Protein AF-A0A356GDA3-F1 (afdb_monomer)

Foldseek 3Di:
DDWDDDPFWIWDADPPPGDTDDTDGFDDPDPPGQAGPPRGHGHDDDWDWDWDDDPFWIWIAIPRPRDTDDTDGFDAPDQPGQAGPPRGHGHDDDWDWDWDDDPFWIFTATPRPRDTDDTDGADAPFQPGQARPPRRHGHDDDWDWDWDDDPFWIFTATPRGRDTDPTDGADDPFQPDQARPPRRHGHDDDWDWDWDDDPFWIFTATPGTRDTDPTDGADDPFQPDQARPPHRHGHDDDWDWDWDDDPFWIFTATPRTSDTDPTDGQDDPFQPDQARPPRRHGHDDDWDWDWDDDPFWIFTATPRTRDTPPTDGFDWDWDDDPFWIWTAGPPPRDTDPTDGFDWDWDDDPFFIFTAGPPPRDTDDDTHGFDPPVLPCAGPPPRHRNDDFDAADAAQVAAGQGPRNRDGDDDHDAFQWDDWDADPVRWTWIAGPRPRDIQTQFAQCFRSPPDREVVSLVVLVCCQVVVDVDTDCSNQVQVPPSDRYVVSSVVSVCVRVPVDVGTHD

pLDDT: mean 82.24, std 5.75, range [64.25, 93.38]

Secondary structure (DSSP, 8-state):
-EEEE-SSEEEEE-TTT--EEEEEE---SSTT--B-TTT--B------EEEEE-SSEEEEEETTT--EEEEEE---SSTT--B-TTT--B------EEEEE-SSEEEEEETTT--EEEEEE---SSTT--B-TTT--B------EEEEE-SSEEEEEETTT--EEEEEE---SSTT--B-TTT--B------EEEEE-SSEEEEEETTT--EEEEEEPP-SSSS--B-TTT--B------EEEEE-SSEEEEEETTT--EEEEEEPP-SSTT--B-TTT--B------EEEEE-SSEEEEEETTT--EEEEEE--EEEEE-SSEEEEEETTT--EEEEEE--EEEEE-SSEEEEEETTT--EEEEEEEP--TT-SSB-TTT--B----------SSSPEEPTTT--EESPPPPP-B---EE-TTS-EEEEBTTT-PEEEP-TT-SS-SS--SHHHHHHHHHHHTTS-S---HHHH-SS-SS--SHHHHHHHHHHHTTS-S----

Nearest PDB structures (foldseek):
  2mte-assembly1_A  TM=8.937E-01  e=6.054E-03  Acetivibrio thermocellus
  5o51-assembly1_A  TM=1.083E-01  e=1.790E-03  Aspergillus fumigatus Af293
  3ba0-assembly1_A  TM=1.536E-01  e=2.431E+00  Homo sapiens
  6cm1-assembly1_A  TM=1.700E-01  e=3.102E+00  Homo sapiens
  9c3c-assembly1_b  TM=1.102E-01  e=4.363E+00  Oryctolagus cuniculus

Sequence (504 aa):
YEQKHDEVNHWDECTVCGDKQNITAHIFDNACDTTCDACGYTRAITHSYEQKHDDTNHWLECSVCHNKKDIAAHIFDNSCDTTCDTCGYIRSITHNYEQKHDENSHWDECSVCHDKKGMTAHIFDNACDTTCDTCGYTRTITHNYEQKHDDSSHWDECTVCGDKQNITAHIFDNACDTTCDTCGYTRVITHSYEQKHDENSHWDECRVCGDKQNVTAHIFDNACDTTCDACGYTRAITHSYEQKHDENSHWDECTVCGDKQNITAHIFDNSCDTTCDTCGYTRAITHSYEQKHDEVNHWDECTVCGDRQNITAHTFEQKHDGTNHWNECSACHCKKDIATHTFAQAHDESSHWSECSVCHKTNGDKAAHTNTKNKHICDTCGRKLSDHEGGTATCSEKAICTICGEKYGDFAEHSFGEWKTNAEGKRTKVCSACGKVANFMYGDLNYDGKVNAIDLTILRRYLARYSSEIDIAVADFNGDGKVNTLDLMLLRRFLVGYDSVLGK

Mean predicted aligned error: 21.51 Å

Structure (mmCIF, N/CA/C/O backbone):
data_AF-A0A356GDA3-F1
#
_entry.id   AF-A0A356GDA3-F1
#
loop_
_atom_site.group_PDB
_atom_site.id
_atom_site.type_symbol
_atom_site.label_atom_id
_atom_site.label_alt_id
_atom_site.label_comp_id
_atom_site.label_asym_id
_atom_site.label_entity_id
_atom_site.label_seq_id
_atom_site.pdbx_PDB_ins_code
_atom_site.Cartn_x
_atom_site.Cartn_y
_atom_site.Cartn_z
_atom_site.occupancy
_atom_site.B_iso_or_equiv
_atom_site.auth_seq_id
_atom_site.auth_comp_id
_atom_site.auth_asym_id
_atom_site.auth_atom_id
_atom_site.pdbx_PDB_model_num
ATOM 1 N N . TYR A 1 1 ? 107.334 16.645 -190.540 1.00 68.62 1 TYR A N 1
ATOM 2 C CA . TYR A 1 1 ? 107.460 17.317 -189.242 1.00 68.62 1 TYR A CA 1
ATOM 3 C C . TYR A 1 1 ? 107.009 16.328 -188.178 1.00 68.62 1 TYR A C 1
ATOM 5 O O . TYR A 1 1 ? 106.018 15.651 -188.423 1.00 68.62 1 TYR A O 1
ATOM 13 N N . GLU A 1 2 ? 107.765 16.165 -187.091 1.00 72.50 2 GLU A N 1
ATOM 14 C CA . GLU A 1 2 ? 107.416 15.312 -185.941 1.00 72.50 2 GLU A CA 1
ATOM 15 C C . GLU A 1 2 ? 107.031 16.172 -184.739 1.00 72.50 2 GLU A C 1
ATOM 17 O O . GLU A 1 2 ? 107.665 17.201 -184.499 1.00 72.50 2 GLU A O 1
ATOM 22 N N . GLN A 1 3 ? 106.035 15.723 -183.971 1.00 77.44 3 GLN A N 1
ATOM 23 C CA . GLN A 1 3 ? 105.616 16.407 -182.753 1.00 77.44 3 GLN A CA 1
ATOM 24 C C . GLN A 1 3 ? 106.649 16.163 -181.644 1.00 77.44 3 GLN A C 1
ATOM 26 O O . GLN A 1 3 ? 107.027 15.025 -181.348 1.00 77.44 3 GLN A O 1
ATOM 31 N N . LYS A 1 4 ? 107.130 17.247 -181.047 1.00 79.44 4 LYS A N 1
ATOM 32 C CA . LYS A 1 4 ? 108.077 17.265 -179.931 1.00 79.44 4 LYS A CA 1
ATOM 33 C C . LYS A 1 4 ? 107.488 18.107 -178.811 1.00 79.44 4 LYS A C 1
ATOM 35 O O . LYS A 1 4 ? 106.633 18.959 -179.042 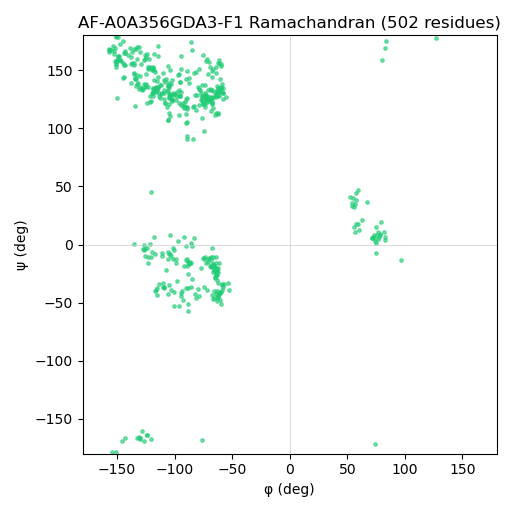1.00 79.44 4 LYS A O 1
ATOM 40 N N . HIS A 1 5 ? 107.963 17.889 -177.598 1.00 79.88 5 HIS A N 1
ATOM 41 C CA . HIS A 1 5 ? 107.574 18.700 -176.458 1.00 79.88 5 HIS A CA 1
ATOM 42 C C . HIS A 1 5 ? 108.731 18.879 -175.480 1.00 79.88 5 HIS A C 1
ATOM 44 O O . HIS A 1 5 ? 109.646 18.056 -175.416 1.00 79.88 5 HIS A O 1
ATOM 50 N N . ASP A 1 6 ? 108.653 19.947 -174.698 1.00 77.19 6 ASP A N 1
ATOM 51 C CA . ASP A 1 6 ? 109.445 20.182 -173.499 1.00 77.19 6 ASP A CA 1
ATOM 52 C C . ASP A 1 6 ? 108.522 20.344 -172.277 1.00 77.19 6 ASP A C 1
ATOM 54 O O . ASP A 1 6 ? 107.341 19.992 -172.314 1.00 77.19 6 ASP A O 1
ATOM 58 N N . GLU A 1 7 ? 109.067 20.821 -171.161 1.00 77.12 7 GLU A N 1
ATOM 59 C CA . GLU A 1 7 ? 108.334 20.989 -169.901 1.00 77.12 7 GLU A CA 1
ATOM 60 C C . GLU A 1 7 ? 107.235 22.058 -169.961 1.00 77.12 7 GLU A C 1
ATOM 62 O O . GLU A 1 7 ? 106.355 22.085 -169.103 1.00 77.12 7 GLU A O 1
ATOM 67 N N . VAL A 1 8 ? 107.269 22.941 -170.958 1.00 74.19 8 VAL A N 1
ATOM 68 C CA . VAL A 1 8 ? 106.400 24.118 -171.025 1.00 74.19 8 VAL A CA 1
ATOM 69 C C . VAL A 1 8 ? 105.486 24.057 -172.244 1.00 74.19 8 VAL A C 1
ATOM 71 O O . VAL A 1 8 ? 104.311 24.408 -172.141 1.00 74.19 8 VAL A O 1
ATOM 74 N N . ASN A 1 9 ? 106.003 23.606 -173.388 1.00 82.69 9 ASN A N 1
ATOM 75 C CA . ASN A 1 9 ? 105.320 23.656 -174.675 1.00 82.69 9 ASN A CA 1
ATOM 76 C C . ASN A 1 9 ? 105.540 22.394 -175.520 1.00 82.69 9 ASN A C 1
ATOM 78 O O . ASN A 1 9 ? 106.486 21.635 -175.331 1.00 82.69 9 ASN A O 1
ATOM 82 N N . HIS A 1 10 ? 104.691 22.218 -176.528 1.00 79.12 10 HIS A N 1
ATOM 83 C CA . HIS A 1 10 ? 104.847 21.259 -177.614 1.00 79.12 10 HIS A CA 1
ATOM 84 C C . HIS A 1 10 ? 104.819 21.967 -178.974 1.00 79.12 10 HIS A C 1
ATOM 86 O O . HIS A 1 10 ? 104.266 23.061 -179.101 1.00 79.12 10 HIS A O 1
ATOM 92 N N . TRP A 1 11 ? 105.479 21.381 -179.975 1.00 82.75 11 TRP A N 1
ATOM 93 C CA . TRP A 1 11 ? 105.612 21.936 -181.325 1.00 82.75 11 TRP A CA 1
ATOM 94 C C . TRP A 1 11 ? 105.854 20.856 -182.381 1.00 82.75 11 TRP A C 1
ATOM 96 O O . TRP A 1 11 ? 106.223 19.727 -182.058 1.00 82.75 11 TRP A O 1
ATOM 106 N N . ASP A 1 12 ? 105.723 21.234 -183.652 1.00 82.62 12 ASP A N 1
ATOM 107 C CA . ASP A 1 12 ? 106.051 20.395 -184.805 1.00 82.62 12 ASP A CA 1
ATOM 108 C C . ASP A 1 12 ? 107.440 20.764 -185.352 1.00 82.62 12 ASP A C 1
ATOM 110 O O . ASP A 1 12 ? 107.698 21.918 -185.705 1.00 82.62 12 ASP A O 1
ATOM 114 N N . GLU A 1 13 ? 108.353 19.795 -185.458 1.00 80.44 13 GLU A N 1
ATOM 115 C CA . GLU A 1 13 ? 109.746 20.017 -185.881 1.00 80.44 13 GLU A CA 1
ATOM 116 C C . GLU A 1 13 ? 110.081 19.334 -187.213 1.00 80.44 13 GLU A C 1
ATOM 118 O O . GLU A 1 13 ? 109.753 18.165 -187.442 1.00 80.44 13 GLU A O 1
ATOM 123 N N . CYS A 1 14 ? 110.736 20.057 -188.126 1.00 78.25 14 CYS A N 1
ATOM 124 C CA . CYS A 1 14 ? 111.136 19.522 -189.423 1.00 78.25 14 CYS A CA 1
ATOM 125 C C . CYS A 1 14 ? 112.279 18.523 -189.269 1.00 78.25 14 CYS A C 1
ATOM 127 O O . CYS A 1 14 ? 113.360 18.880 -188.811 1.00 78.25 14 CYS A O 1
ATOM 129 N N . THR A 1 15 ? 112.110 17.304 -189.768 1.00 74.69 15 THR A N 1
ATOM 130 C CA . THR A 1 15 ? 113.121 16.246 -189.627 1.00 74.69 15 THR A CA 1
ATOM 131 C C . THR A 1 15 ? 114.348 16.418 -190.526 1.00 74.69 15 THR A C 1
ATOM 133 O O . THR A 1 15 ? 115.346 15.738 -190.315 1.00 74.69 15 THR A O 1
ATOM 136 N N . VAL A 1 16 ? 114.304 17.315 -191.519 1.00 69.12 16 VAL A N 1
ATOM 137 C CA . VAL A 1 16 ? 115.417 17.529 -192.463 1.00 69.12 16 VAL A CA 1
ATOM 138 C C . VAL A 1 16 ? 116.216 18.795 -192.143 1.00 69.12 16 VAL A C 1
ATOM 140 O O . VAL A 1 16 ? 117.438 18.775 -192.256 1.00 69.12 16 VAL A O 1
ATOM 143 N N . CYS A 1 17 ? 115.555 19.890 -191.747 1.00 74.69 17 CYS A N 1
ATOM 144 C CA . CYS A 1 17 ? 116.218 21.177 -191.485 1.00 74.69 17 CYS A CA 1
ATOM 145 C C . CYS A 1 17 ? 116.117 21.681 -190.037 1.00 74.69 17 CYS A C 1
ATOM 147 O O . CYS A 1 17 ? 116.776 22.662 -189.713 1.00 74.69 17 CYS A O 1
ATOM 149 N N . GLY A 1 18 ? 115.325 21.041 -189.170 1.00 70.88 18 GLY A N 1
ATOM 150 C CA . GLY A 1 18 ? 115.179 21.439 -187.763 1.00 70.88 18 GLY A CA 1
ATOM 151 C C . GLY A 1 18 ? 114.290 22.663 -187.508 1.00 70.88 18 GLY A C 1
ATOM 152 O O . GLY A 1 18 ? 114.173 23.092 -186.362 1.00 70.88 18 GLY A O 1
ATOM 153 N N . ASP A 1 19 ? 113.642 23.227 -188.533 1.00 73.25 19 ASP A N 1
ATOM 154 C CA . ASP A 1 19 ? 112.703 24.338 -188.336 1.00 73.25 19 ASP A CA 1
ATOM 155 C C . ASP A 1 19 ? 111.520 23.915 -187.457 1.00 73.25 19 ASP A C 1
ATOM 157 O O . ASP A 1 19 ? 110.916 22.862 -187.677 1.00 73.25 19 ASP A O 1
ATOM 161 N N . LYS A 1 20 ? 111.165 24.771 -186.492 1.00 82.31 20 LYS A N 1
ATOM 162 C CA . LYS A 1 20 ? 110.068 24.557 -185.538 1.00 82.31 20 LYS A CA 1
ATOM 163 C C . LYS A 1 20 ? 108.865 25.417 -185.891 1.00 82.31 20 LYS A C 1
ATOM 165 O O . LYS A 1 20 ? 109.013 26.604 -186.179 1.00 82.31 20 LYS A O 1
ATOM 170 N N . GLN A 1 21 ? 107.676 24.829 -185.838 1.00 71.50 21 GLN A N 1
ATOM 171 C CA . GLN A 1 21 ? 106.407 25.506 -186.105 1.00 71.50 21 GLN A CA 1
ATOM 172 C C . GLN A 1 21 ? 105.352 25.058 -185.083 1.00 71.50 21 GLN A C 1
ATOM 174 O O . GLN A 1 21 ? 105.519 24.031 -184.432 1.00 71.50 21 GLN A O 1
ATOM 179 N N . ASN A 1 22 ? 104.275 25.832 -184.927 1.00 73.00 22 ASN A N 1
ATOM 180 C CA . ASN A 1 22 ? 103.148 25.509 -184.036 1.00 73.00 22 ASN A CA 1
ATOM 181 C C . ASN A 1 22 ? 103.525 25.301 -182.551 1.00 73.00 22 ASN A C 1
ATOM 183 O O . ASN A 1 22 ? 103.048 24.372 -181.909 1.00 73.00 22 ASN A O 1
ATOM 187 N N . ILE A 1 23 ? 104.375 26.164 -181.985 1.00 74.62 23 ILE A N 1
ATOM 188 C CA . ILE A 1 23 ? 104.760 26.078 -180.565 1.00 74.62 23 ILE A CA 1
ATOM 189 C C . ILE A 1 23 ? 103.592 26.542 -179.669 1.00 74.62 23 ILE A C 1
ATOM 191 O O . ILE A 1 23 ? 103.190 27.703 -179.754 1.00 74.62 23 ILE A O 1
ATOM 195 N N . THR A 1 24 ? 103.066 25.664 -178.802 1.00 69.88 24 THR A N 1
ATOM 196 C CA . THR A 1 24 ? 101.950 25.940 -177.861 1.00 69.88 24 THR A CA 1
ATOM 197 C C . THR A 1 24 ? 102.104 25.225 -176.509 1.00 69.88 24 THR A C 1
ATOM 199 O O . THR A 1 24 ? 102.759 24.192 -176.430 1.00 69.88 24 THR A O 1
ATOM 202 N N . ALA A 1 25 ? 101.507 25.762 -175.436 1.00 76.62 25 ALA A N 1
ATOM 203 C CA . ALA A 1 25 ? 101.597 25.207 -174.076 1.00 76.62 25 ALA A CA 1
ATOM 204 C C . ALA A 1 25 ? 100.733 23.945 -173.860 1.00 76.62 25 ALA A C 1
ATOM 206 O O . ALA A 1 25 ? 99.812 23.670 -174.630 1.00 76.62 25 ALA A O 1
ATOM 207 N N . HIS A 1 26 ? 101.017 23.185 -172.796 1.00 77.12 26 HIS A N 1
ATOM 208 C CA . HIS A 1 26 ? 100.270 21.972 -172.415 1.00 77.12 26 HIS A CA 1
ATOM 209 C C . HIS A 1 26 ? 98.832 22.258 -171.946 1.00 77.12 26 HIS A C 1
ATOM 211 O O . HIS A 1 26 ? 98.589 23.253 -171.264 1.00 77.12 26 HIS A O 1
ATOM 217 N N . ILE A 1 27 ? 97.890 21.363 -172.263 1.00 74.25 27 ILE A N 1
ATOM 218 C CA . ILE A 1 27 ? 96.458 21.471 -171.926 1.00 74.25 27 ILE A CA 1
ATOM 219 C C . ILE A 1 27 ? 96.070 20.289 -171.026 1.00 74.25 27 ILE A C 1
ATOM 221 O O . ILE A 1 27 ? 96.416 19.159 -171.355 1.00 74.25 27 ILE A O 1
ATOM 225 N N . PHE A 1 28 ? 95.380 20.560 -169.911 1.00 78.31 28 PHE A N 1
ATOM 226 C CA . PHE A 1 28 ? 94.893 19.563 -168.945 1.00 78.31 28 PHE A CA 1
ATOM 227 C C . PHE A 1 28 ? 93.421 19.848 -168.595 1.00 78.31 28 PHE A C 1
ATOM 229 O O . PHE A 1 28 ? 93.085 21.011 -168.348 1.00 78.31 28 PHE A O 1
ATOM 236 N N . ASP A 1 29 ? 92.584 18.811 -168.508 1.00 74.44 29 ASP A N 1
ATOM 237 C CA . ASP A 1 29 ? 91.138 18.905 -168.230 1.00 74.44 29 ASP A CA 1
ATOM 238 C C . ASP A 1 29 ? 90.808 19.519 -166.857 1.00 74.44 29 ASP A C 1
ATOM 240 O O . ASP A 1 29 ? 89.934 20.384 -166.730 1.00 74.44 29 ASP A O 1
ATOM 244 N N . ASN A 1 30 ? 91.510 19.109 -165.800 1.00 68.19 30 ASN A N 1
ATOM 245 C CA . ASN A 1 30 ? 91.360 19.710 -164.480 1.00 68.19 30 ASN A CA 1
ATOM 246 C C . ASN A 1 30 ? 92.672 19.768 -163.686 1.00 68.19 30 ASN A C 1
ATOM 248 O O . ASN A 1 30 ? 93.734 19.295 -164.093 1.00 68.19 30 ASN A O 1
ATOM 252 N N . ALA A 1 31 ? 92.602 20.394 -162.510 1.00 66.75 31 ALA A N 1
ATOM 253 C CA . ALA A 1 31 ? 93.747 20.596 -161.629 1.00 66.75 31 ALA A CA 1
ATOM 254 C C . ALA A 1 31 ? 94.356 19.297 -161.076 1.00 66.75 31 ALA A C 1
ATOM 256 O O . ALA A 1 31 ? 95.421 19.380 -160.486 1.00 66.75 31 ALA A O 1
ATOM 257 N N . CYS A 1 32 ? 93.708 18.141 -161.244 1.00 66.69 32 CYS A N 1
ATOM 258 C CA . CYS A 1 32 ? 94.205 16.822 -160.848 1.00 66.69 32 CYS A CA 1
ATOM 259 C C . CYS A 1 32 ? 94.710 15.993 -162.038 1.00 66.69 32 CYS A C 1
ATOM 261 O O . CYS A 1 32 ? 95.313 14.945 -161.814 1.00 66.69 32 CYS A O 1
ATOM 263 N N . ASP A 1 33 ? 94.511 16.447 -163.280 1.00 69.75 33 ASP A N 1
ATOM 264 C CA . ASP A 1 33 ? 94.998 15.704 -164.439 1.00 69.75 33 ASP A CA 1
ATOM 265 C C . ASP A 1 33 ? 96.500 15.829 -164.570 1.00 69.75 33 ASP A C 1
ATOM 267 O O . ASP A 1 33 ? 97.082 16.916 -164.510 1.00 69.75 33 ASP A O 1
ATOM 271 N N . THR A 1 34 ? 97.130 14.676 -164.723 1.00 72.81 34 THR A N 1
ATOM 272 C CA . THR A 1 34 ? 98.576 14.536 -164.766 1.00 72.81 34 THR A CA 1
ATOM 273 C C . THR A 1 34 ? 99.094 14.402 -166.180 1.00 72.81 34 THR A C 1
ATOM 275 O O . THR A 1 34 ? 100.300 14.386 -166.330 1.00 72.81 34 THR A O 1
ATOM 278 N N . THR A 1 35 ? 98.254 14.328 -167.213 1.00 72.62 35 THR A N 1
ATOM 279 C CA . THR A 1 35 ? 98.688 14.094 -168.601 1.00 72.62 35 THR A CA 1
ATOM 280 C C . THR A 1 35 ? 98.101 15.152 -169.522 1.00 72.62 35 THR A C 1
ATOM 282 O O . THR A 1 35 ? 96.925 15.463 -169.418 1.00 72.62 35 THR A O 1
ATOM 285 N N . CYS A 1 36 ? 98.933 15.721 -170.389 1.00 78.44 36 CYS A N 1
ATOM 286 C CA . CYS A 1 36 ? 98.542 16.721 -171.368 1.00 78.44 36 CYS A CA 1
ATOM 287 C C . CYS A 1 36 ? 97.838 16.044 -172.541 1.00 78.44 36 CYS A C 1
ATOM 289 O O . CYS A 1 36 ? 98.427 15.183 -173.205 1.00 78.44 36 CYS A O 1
ATOM 291 N N . ASP A 1 37 ? 96.619 16.481 -172.836 1.00 75.19 37 ASP A N 1
ATOM 292 C CA . ASP A 1 37 ? 95.721 15.797 -173.770 1.00 75.19 37 ASP A CA 1
ATOM 293 C C . ASP A 1 37 ? 96.200 15.845 -175.235 1.00 75.19 37 ASP A C 1
ATOM 295 O O . ASP A 1 37 ? 95.788 15.027 -176.055 1.00 75.19 37 ASP A O 1
ATOM 299 N N . ALA A 1 38 ? 97.097 16.780 -175.580 1.00 67.12 38 ALA A N 1
ATOM 300 C CA . ALA A 1 38 ? 97.531 17.023 -176.962 1.00 67.12 38 ALA A CA 1
ATOM 301 C C . ALA A 1 38 ? 98.858 16.350 -177.356 1.00 67.12 38 ALA A C 1
ATOM 303 O O . ALA A 1 38 ? 99.053 16.018 -178.526 1.00 67.12 38 ALA A O 1
ATOM 304 N N . CYS A 1 39 ? 99.787 16.183 -176.410 1.00 71.69 39 CYS A N 1
ATOM 305 C CA . CYS A 1 39 ? 101.146 15.703 -176.704 1.00 71.69 39 CYS A CA 1
ATOM 306 C C . CYS A 1 39 ? 101.653 14.624 -175.736 1.00 71.69 39 CYS A C 1
ATOM 308 O O . CYS A 1 39 ? 102.784 14.163 -175.873 1.00 71.69 39 CYS A O 1
ATOM 310 N N . GLY A 1 40 ? 100.838 14.216 -174.755 1.00 74.06 40 GLY A N 1
ATOM 311 C CA . GLY A 1 40 ? 101.175 13.143 -173.818 1.00 74.06 40 GLY A CA 1
ATOM 312 C C . GLY A 1 40 ? 102.174 13.522 -172.720 1.00 74.06 40 GLY A C 1
ATOM 313 O O . GLY A 1 40 ? 102.609 12.646 -171.975 1.00 74.06 40 GLY A O 1
ATOM 314 N N . TYR A 1 41 ? 102.536 14.801 -172.579 1.00 76.75 41 TYR A N 1
ATOM 315 C CA . TYR A 1 41 ? 103.400 15.263 -171.489 1.00 76.75 41 TYR A CA 1
ATOM 316 C C . TYR A 1 41 ? 102.738 15.056 -170.119 1.00 76.75 41 TYR A C 1
ATOM 318 O O . TYR A 1 41 ? 101.609 15.496 -169.915 1.00 76.75 41 TYR A O 1
ATOM 326 N N . THR A 1 42 ? 103.442 14.455 -169.155 1.00 72.69 42 THR A N 1
ATOM 327 C CA . THR A 1 42 ? 102.901 14.214 -167.807 1.00 72.69 42 THR A CA 1
ATOM 328 C C . THR A 1 42 ? 103.479 15.124 -166.717 1.00 72.69 42 THR A C 1
ATOM 330 O O . THR A 1 42 ? 104.700 15.202 -166.578 1.00 72.69 42 THR A O 1
ATOM 333 N N . ARG A 1 43 ? 102.615 15.720 -165.877 1.00 73.81 43 ARG A N 1
ATOM 334 C CA . ARG A 1 43 ? 102.945 16.459 -164.641 1.00 73.81 43 ARG A CA 1
ATOM 335 C C . ARG A 1 43 ? 102.639 15.645 -163.375 1.00 73.81 43 ARG A C 1
ATOM 337 O O . ARG A 1 43 ? 101.692 14.867 -163.345 1.00 73.81 43 ARG A O 1
ATOM 344 N N . ALA A 1 44 ? 103.392 15.871 -162.299 1.00 70.94 44 ALA A N 1
ATOM 345 C CA . ALA A 1 44 ? 103.148 15.250 -160.992 1.00 70.94 44 ALA A CA 1
ATOM 346 C C . ALA A 1 44 ? 102.323 16.165 -160.065 1.00 70.94 44 ALA A C 1
ATOM 348 O O . ALA A 1 44 ? 102.567 17.370 -160.018 1.00 70.94 44 ALA A O 1
ATOM 349 N N . ILE A 1 45 ? 101.378 15.590 -159.306 1.00 69.50 45 ILE A N 1
ATOM 350 C CA . ILE A 1 45 ? 100.524 16.297 -158.332 1.00 69.50 45 ILE A CA 1
ATOM 351 C C . ILE A 1 45 ? 100.487 15.505 -157.019 1.00 69.50 45 ILE A C 1
ATOM 353 O O . ILE A 1 45 ? 100.342 14.284 -157.039 1.00 69.50 45 ILE A O 1
ATOM 357 N N . THR A 1 46 ? 100.600 16.193 -155.878 1.00 66.94 46 THR A N 1
ATOM 358 C CA . THR A 1 46 ? 100.588 15.588 -154.532 1.00 66.94 46 THR A CA 1
ATOM 359 C C . THR A 1 46 ? 99.307 15.968 -153.779 1.00 66.94 46 THR A C 1
ATOM 361 O O . THR A 1 46 ? 98.978 17.149 -153.695 1.00 66.94 46 THR A O 1
ATOM 364 N N . HIS A 1 47 ? 98.607 14.989 -153.190 1.00 71.00 47 HIS A N 1
ATOM 365 C CA . HIS A 1 47 ? 97.386 15.199 -152.392 1.00 71.00 47 HIS A CA 1
ATOM 366 C C . HIS A 1 47 ? 97.653 15.132 -150.874 1.00 71.00 47 HIS A C 1
ATOM 368 O O . HIS A 1 47 ? 98.379 14.250 -150.418 1.00 71.00 47 HIS A O 1
ATOM 374 N N . SER A 1 48 ? 96.995 15.993 -150.083 1.00 71.81 48 SER A N 1
ATOM 375 C CA . SER A 1 48 ? 96.907 15.913 -148.608 1.00 71.81 48 SER A CA 1
ATOM 376 C C . SER A 1 48 ? 95.449 15.782 -148.149 1.00 71.81 48 SER A C 1
ATOM 378 O O . SER A 1 48 ? 94.559 16.274 -148.842 1.00 71.81 48 SER A O 1
ATOM 380 N N . TYR A 1 49 ? 95.200 15.124 -147.006 1.00 78.38 49 TYR A N 1
ATOM 381 C CA . TYR A 1 49 ? 93.856 14.890 -146.448 1.00 78.38 49 TYR A CA 1
ATOM 382 C C . TYR A 1 49 ? 93.751 15.370 -144.992 1.00 78.38 49 TYR A C 1
ATOM 384 O O . TYR A 1 49 ? 94.657 15.109 -144.201 1.00 78.38 49 TYR A O 1
ATOM 392 N N . GLU A 1 50 ? 92.634 16.010 -144.640 1.00 79.06 50 GLU A N 1
ATOM 393 C CA . GLU A 1 50 ? 92.302 16.478 -143.285 1.00 79.06 50 GLU A CA 1
ATOM 394 C C . GLU A 1 50 ? 91.061 15.776 -142.731 1.00 79.06 50 GLU A C 1
ATOM 396 O O . GLU A 1 50 ? 90.138 15.456 -143.480 1.00 79.06 50 GLU A O 1
ATOM 401 N N . GLN A 1 51 ? 91.008 15.584 -141.412 1.00 81.69 51 GLN A N 1
ATOM 402 C CA . GLN A 1 51 ? 89.834 15.028 -140.742 1.00 81.69 51 GLN A CA 1
ATOM 403 C C . GLN A 1 51 ? 88.745 16.096 -140.574 1.00 81.69 51 GLN A C 1
ATOM 405 O O . GLN A 1 51 ? 89.019 17.223 -140.157 1.00 81.69 51 GLN A O 1
ATOM 410 N N . LYS A 1 52 ? 87.506 15.735 -140.903 1.00 85.81 52 LYS A N 1
ATOM 411 C CA . LYS A 1 52 ? 86.299 16.553 -140.750 1.00 85.81 52 LYS A CA 1
ATOM 412 C C . LYS A 1 52 ? 85.202 15.715 -140.099 1.00 85.81 52 LYS A C 1
ATOM 414 O O . LYS A 1 52 ? 85.248 14.487 -140.147 1.00 85.81 52 LYS A O 1
ATOM 419 N N . HIS A 1 53 ? 84.208 16.372 -139.518 1.00 83.44 53 HIS A N 1
ATOM 420 C CA . HIS A 1 53 ? 83.039 15.710 -138.956 1.00 83.44 53 HIS A CA 1
ATOM 421 C C . HIS A 1 53 ? 81.774 16.558 -139.106 1.00 83.44 53 HIS A C 1
ATOM 423 O O . HIS A 1 53 ? 81.845 17.780 -139.248 1.00 83.44 53 HIS A O 1
ATOM 429 N N . ASP A 1 54 ? 80.624 15.896 -139.051 1.00 83.12 54 ASP A N 1
ATOM 430 C CA . ASP A 1 54 ? 79.293 16.480 -138.901 1.00 83.12 54 ASP A CA 1
ATOM 431 C C . ASP A 1 54 ? 78.560 15.832 -137.708 1.00 83.12 54 ASP A C 1
ATOM 433 O O . ASP A 1 54 ? 79.171 15.133 -136.896 1.00 83.12 54 ASP A O 1
ATOM 437 N N . ASP A 1 55 ? 77.257 16.080 -137.569 1.00 80.12 55 ASP A N 1
ATOM 438 C CA . ASP A 1 55 ? 76.455 15.568 -136.449 1.00 80.12 55 ASP A CA 1
ATOM 439 C C . ASP A 1 55 ? 76.286 14.040 -136.454 1.00 80.12 55 ASP A C 1
ATOM 441 O O . ASP A 1 55 ? 75.895 13.458 -135.446 1.00 80.12 55 ASP A O 1
ATOM 445 N N . THR A 1 56 ? 76.559 13.374 -137.579 1.00 79.81 56 THR A N 1
ATOM 446 C CA . THR A 1 56 ? 76.308 11.936 -137.749 1.00 79.81 56 THR A CA 1
ATOM 447 C C . THR A 1 56 ? 77.597 11.141 -137.950 1.00 79.81 56 THR A C 1
ATOM 449 O O . THR A 1 56 ? 77.702 10.025 -137.443 1.00 79.81 56 THR A O 1
ATOM 452 N N . ASN A 1 57 ? 78.574 11.687 -138.679 1.00 84.31 57 ASN A N 1
ATOM 453 C CA . ASN A 1 57 ? 79.776 10.976 -139.105 1.00 84.31 57 ASN A CA 1
ATOM 454 C C . ASN A 1 57 ? 81.033 11.862 -139.110 1.00 84.31 57 ASN A C 1
ATOM 456 O O . ASN A 1 57 ? 80.967 13.089 -139.134 1.00 84.31 57 ASN A O 1
ATOM 460 N N . HIS A 1 58 ? 82.199 11.226 -139.186 1.00 83.12 58 HIS A N 1
ATOM 461 C CA . HIS A 1 58 ? 83.489 11.844 -139.487 1.00 83.12 58 HIS A CA 1
ATOM 462 C C . HIS A 1 58 ? 84.140 11.206 -140.722 1.00 83.12 58 HIS A C 1
ATOM 464 O O . HIS A 1 58 ? 83.860 10.053 -141.041 1.00 83.12 58 HIS A O 1
ATOM 470 N N . TRP A 1 59 ? 84.969 11.964 -141.450 1.00 87.94 59 TRP A N 1
ATOM 471 C CA . TRP A 1 59 ? 85.647 11.527 -142.682 1.00 87.94 59 TRP A CA 1
ATOM 472 C C . TRP A 1 59 ? 86.985 12.246 -142.914 1.00 87.94 59 TRP A C 1
ATOM 474 O O . TRP A 1 59 ? 87.289 13.246 -142.264 1.00 87.94 59 TRP A O 1
ATOM 484 N N . LEU A 1 60 ? 87.778 11.758 -143.876 1.00 84.25 60 LEU A N 1
ATOM 485 C CA . LEU A 1 60 ? 88.990 12.415 -144.380 1.00 84.25 60 LEU A CA 1
ATOM 486 C C . LEU A 1 60 ? 88.711 13.098 -145.728 1.00 84.25 60 LEU A C 1
ATOM 488 O O . LEU A 1 60 ? 88.252 12.456 -146.674 1.00 84.25 60 LEU A O 1
ATOM 492 N N . GLU A 1 61 ? 89.003 14.392 -145.843 1.00 83.56 61 GLU A N 1
ATOM 493 C CA . GLU A 1 61 ? 88.744 15.211 -147.035 1.00 83.56 61 GLU A CA 1
ATOM 494 C C . GLU A 1 61 ? 90.040 15.734 -147.656 1.00 83.56 61 GLU A C 1
ATOM 496 O O . GLU A 1 61 ? 90.904 16.256 -146.951 1.00 83.56 61 GLU A O 1
ATOM 501 N N . CYS A 1 62 ? 90.193 15.593 -148.978 1.00 79.56 62 CYS A N 1
ATOM 502 C CA . CYS A 1 62 ? 91.385 16.077 -149.672 1.00 79.56 62 CYS A CA 1
ATOM 503 C C . CYS A 1 62 ? 91.404 17.607 -149.769 1.00 79.56 62 CYS A C 1
ATOM 505 O O . CYS A 1 62 ? 90.482 18.201 -150.318 1.00 79.56 62 CYS A O 1
ATOM 507 N N . SER A 1 63 ? 92.503 18.242 -149.365 1.00 78.31 63 SER A N 1
ATOM 508 C CA . SER A 1 63 ? 92.645 19.704 -149.385 1.00 78.31 63 SER A CA 1
ATOM 509 C C . SER A 1 63 ? 92.742 20.308 -150.796 1.00 78.31 63 SER A C 1
ATOM 511 O O . SER A 1 63 ? 92.557 21.509 -150.952 1.00 78.31 63 SER A O 1
ATOM 513 N N . VAL A 1 64 ? 93.065 19.503 -151.818 1.00 69.81 64 VAL A N 1
ATOM 514 C CA . VAL A 1 64 ? 93.292 19.979 -153.199 1.00 69.81 64 VAL A CA 1
ATOM 515 C C . VAL A 1 64 ? 92.075 19.746 -154.096 1.00 69.81 64 VAL A C 1
ATOM 517 O O . VAL A 1 64 ? 91.735 20.602 -154.905 1.00 69.81 64 VAL A O 1
ATOM 520 N N . CYS A 1 65 ? 91.415 18.591 -153.964 1.00 76.94 65 CYS A N 1
ATOM 521 C CA . CYS A 1 65 ? 90.302 18.191 -154.834 1.00 76.94 65 CYS A CA 1
ATOM 522 C C . CYS A 1 65 ? 88.983 17.926 -154.096 1.00 76.94 65 CYS A C 1
ATOM 524 O O . CYS A 1 65 ? 88.002 17.560 -154.734 1.00 76.94 65 CYS A O 1
ATOM 526 N N . HIS A 1 66 ? 88.951 18.088 -152.768 1.00 77.00 66 HIS A N 1
ATOM 527 C CA . HIS A 1 66 ? 87.768 17.927 -151.909 1.00 77.00 66 HIS A CA 1
ATOM 528 C C . HIS A 1 66 ? 87.071 16.557 -151.965 1.00 77.00 66 HIS A C 1
ATOM 530 O O . HIS A 1 66 ? 85.947 16.400 -151.490 1.00 77.00 66 HIS A O 1
ATOM 536 N N . ASN A 1 67 ? 87.745 15.523 -152.473 1.00 77.88 67 ASN A N 1
ATOM 537 C CA . ASN A 1 67 ? 87.232 14.159 -152.396 1.00 77.88 67 ASN A CA 1
ATOM 538 C C . ASN A 1 67 ? 87.229 13.654 -150.946 1.00 77.88 67 ASN A C 1
ATOM 540 O O . ASN A 1 67 ? 88.233 13.768 -150.235 1.00 77.88 67 ASN A O 1
ATOM 544 N N . LYS A 1 68 ? 86.101 13.062 -150.536 1.00 83.25 68 LYS A N 1
ATOM 545 C CA . LYS A 1 68 ? 85.891 12.465 -149.210 1.00 83.25 68 LYS A CA 1
ATOM 546 C C . LYS A 1 68 ? 86.174 10.966 -149.238 1.00 83.25 68 LYS A C 1
ATOM 548 O O . LYS A 1 68 ? 85.769 10.278 -150.174 1.00 83.25 68 LYS A O 1
ATOM 553 N N . LYS A 1 69 ? 86.811 10.454 -148.189 1.00 76.81 69 LYS A N 1
ATOM 554 C CA . LYS A 1 69 ? 86.997 9.019 -147.944 1.00 76.81 69 LYS A CA 1
ATOM 555 C C . LYS A 1 69 ? 86.886 8.707 -146.451 1.00 76.81 69 LYS A C 1
ATOM 557 O O . LYS A 1 69 ? 86.953 9.617 -145.629 1.00 76.81 69 LYS A O 1
ATOM 562 N N . ASP A 1 70 ? 86.728 7.428 -146.122 1.00 81.88 70 ASP A N 1
ATOM 563 C CA . ASP A 1 70 ? 86.706 6.918 -144.743 1.00 81.88 70 ASP A CA 1
ATOM 564 C C . ASP A 1 70 ? 85.593 7.537 -143.868 1.00 81.88 70 ASP A C 1
ATOM 566 O O . ASP A 1 70 ? 85.840 7.981 -142.752 1.00 81.88 70 ASP A O 1
ATOM 570 N N . ILE A 1 71 ? 84.361 7.592 -144.394 1.00 84.44 71 ILE A N 1
ATOM 571 C CA . ILE A 1 71 ? 83.182 8.098 -143.668 1.00 84.44 71 ILE A CA 1
ATOM 572 C C . ILE A 1 71 ? 82.709 7.050 -142.642 1.00 84.44 71 ILE A C 1
ATOM 574 O O . ILE A 1 71 ? 82.344 5.941 -143.038 1.00 84.44 71 ILE A O 1
ATOM 578 N N . ALA A 1 72 ? 82.667 7.403 -141.353 1.00 82.81 72 ALA A N 1
ATOM 579 C CA . ALA A 1 72 ? 82.218 6.535 -140.256 1.00 82.81 72 ALA A CA 1
ATOM 580 C C . ALA A 1 72 ? 81.439 7.302 -139.169 1.00 82.81 72 ALA A C 1
ATOM 582 O O . ALA A 1 72 ? 81.650 8.497 -138.983 1.00 82.81 72 ALA A O 1
ATOM 583 N N . ALA A 1 73 ? 80.559 6.613 -138.433 1.00 82.25 73 ALA A N 1
ATOM 584 C CA . ALA A 1 73 ? 79.794 7.196 -137.325 1.00 82.25 73 ALA A CA 1
ATOM 585 C C . ALA A 1 73 ? 80.670 7.483 -136.089 1.00 82.25 73 ALA A C 1
ATOM 587 O O . ALA A 1 73 ? 81.737 6.892 -135.916 1.00 82.25 73 ALA A O 1
ATOM 588 N N . HIS A 1 74 ? 80.199 8.364 -135.203 1.00 78.75 74 HIS A N 1
ATOM 589 C CA . HIS A 1 74 ? 80.877 8.679 -133.938 1.00 78.75 74 HIS A CA 1
ATOM 590 C C . HIS A 1 74 ? 80.964 7.468 -132.997 1.00 78.75 74 HIS A C 1
ATOM 592 O O . HIS A 1 74 ? 79.986 6.747 -132.804 1.00 78.75 74 HIS A O 1
ATOM 598 N N . ILE A 1 75 ? 82.130 7.274 -132.381 1.00 81.00 75 ILE A N 1
ATOM 599 C CA . ILE A 1 75 ? 82.421 6.213 -131.403 1.00 81.00 75 ILE A CA 1
ATOM 600 C C . ILE A 1 75 ? 82.561 6.856 -130.018 1.00 81.00 75 ILE A C 1
ATOM 602 O O . ILE A 1 75 ? 83.296 7.832 -129.909 1.00 81.00 75 ILE A O 1
ATOM 606 N N . PHE A 1 76 ? 81.866 6.316 -129.010 1.00 80.75 76 PHE A N 1
ATOM 607 C CA . PHE A 1 76 ? 81.866 6.768 -127.608 1.00 80.75 76 PHE A CA 1
ATOM 608 C C . PHE A 1 76 ? 82.114 5.571 -126.674 1.00 80.75 76 PHE A C 1
ATOM 610 O O . PHE A 1 76 ? 81.589 4.486 -126.946 1.00 80.75 76 PHE A O 1
ATOM 617 N N . ASP A 1 77 ? 82.822 5.773 -125.561 1.00 75.12 77 ASP A N 1
ATOM 618 C CA . ASP A 1 77 ? 83.250 4.709 -124.635 1.00 75.12 77 ASP A CA 1
ATOM 619 C C . ASP A 1 77 ? 82.085 4.010 -123.920 1.00 75.12 77 ASP A C 1
ATOM 621 O O . ASP A 1 77 ? 82.082 2.797 -123.694 1.00 75.12 77 ASP A O 1
ATOM 625 N N . ASN A 1 78 ? 81.076 4.779 -123.517 1.00 71.81 78 ASN A N 1
ATOM 626 C CA . ASN A 1 78 ? 79.883 4.262 -122.854 1.00 71.81 78 ASN A CA 1
ATOM 627 C C . ASN A 1 78 ? 78.690 5.200 -123.067 1.00 71.81 78 ASN A C 1
ATOM 629 O O . ASN A 1 78 ? 78.781 6.210 -123.762 1.00 71.81 78 ASN A O 1
ATOM 633 N N . SER A 1 79 ? 77.538 4.867 -122.486 1.00 69.31 79 SER A N 1
ATOM 634 C CA . SER A 1 79 ? 76.298 5.647 -122.600 1.00 69.31 79 SER A CA 1
ATOM 635 C C . SER A 1 79 ? 76.342 7.021 -121.926 1.00 69.31 79 SER A C 1
ATOM 637 O O . SER A 1 79 ? 75.423 7.803 -122.140 1.00 69.31 79 SER A O 1
ATOM 639 N N . CYS A 1 80 ? 77.373 7.315 -121.132 1.00 67.75 80 CYS A N 1
ATOM 640 C CA . CYS A 1 80 ? 77.580 8.573 -120.405 1.00 67.75 80 CYS A CA 1
ATOM 641 C C . CYS A 1 80 ? 78.742 9.396 -120.954 1.00 67.75 80 CYS A C 1
ATOM 643 O O . CYS A 1 80 ? 78.898 10.561 -120.593 1.00 67.75 80 CYS A O 1
ATOM 645 N N . ASP A 1 81 ? 79.527 8.807 -121.849 1.00 72.56 81 ASP A N 1
ATOM 646 C CA . ASP A 1 81 ? 80.567 9.515 -122.563 1.00 72.56 81 ASP A CA 1
ATOM 647 C C . ASP A 1 81 ? 79.938 10.507 -123.545 1.00 72.56 81 ASP A C 1
ATOM 649 O O . ASP A 1 81 ? 78.964 10.207 -124.241 1.00 72.56 81 ASP A O 1
ATOM 653 N N . THR A 1 82 ? 80.461 11.722 -123.557 1.00 79.00 82 THR A N 1
ATOM 654 C CA . THR A 1 82 ? 79.954 12.812 -124.385 1.00 79.00 82 THR A CA 1
ATOM 655 C C . THR A 1 82 ? 80.861 13.100 -125.562 1.00 79.00 82 THR A C 1
ATOM 657 O O . THR A 1 82 ? 80.407 13.791 -126.457 1.00 79.00 82 THR A O 1
ATOM 660 N N . THR A 1 83 ? 82.084 12.573 -125.631 1.00 78.38 83 THR A N 1
ATOM 661 C CA . THR A 1 83 ? 83.055 12.970 -126.660 1.00 78.38 83 THR A CA 1
ATOM 662 C C . THR A 1 83 ? 83.405 11.796 -127.560 1.00 78.38 83 THR A C 1
ATOM 664 O O . THR A 1 83 ? 83.653 10.703 -127.084 1.00 78.38 83 THR A O 1
ATOM 667 N N . CYS A 1 84 ? 83.430 12.007 -128.874 1.00 80.69 84 CYS A N 1
ATOM 668 C CA . CYS A 1 84 ? 83.891 10.989 -129.799 1.00 80.69 84 CYS A CA 1
ATOM 669 C C . CYS A 1 84 ? 85.419 10.945 -129.831 1.00 80.69 84 CYS A C 1
ATOM 671 O O . CYS A 1 84 ? 86.052 11.909 -130.267 1.00 80.69 84 CYS A O 1
ATOM 673 N N . ASP A 1 85 ? 86.001 9.800 -129.484 1.00 78.12 85 ASP A N 1
ATOM 674 C CA . ASP A 1 85 ? 87.456 9.621 -129.372 1.00 78.12 85 ASP A CA 1
ATOM 675 C C . ASP A 1 85 ? 88.224 9.838 -130.681 1.00 78.12 85 ASP A C 1
ATOM 677 O O . ASP A 1 85 ? 89.419 10.129 -130.675 1.00 78.12 85 ASP A O 1
ATOM 681 N N . THR A 1 86 ? 87.559 9.684 -131.830 1.00 77.69 86 THR A N 1
ATOM 682 C CA . THR A 1 86 ? 88.225 9.740 -133.141 1.00 77.69 86 THR A CA 1
ATOM 683 C C . THR A 1 86 ? 88.269 11.142 -133.732 1.00 77.69 86 THR A C 1
ATOM 685 O O . THR A 1 86 ? 89.257 11.492 -134.374 1.00 77.69 86 THR A O 1
ATOM 688 N N . CYS A 1 87 ? 87.208 11.934 -133.557 1.00 78.94 87 CYS A N 1
ATOM 689 C CA . CYS A 1 87 ? 87.062 13.229 -134.232 1.00 78.94 87 CYS A CA 1
ATOM 690 C C . CYS A 1 87 ? 86.762 14.404 -133.293 1.00 78.94 87 CYS A C 1
ATOM 692 O O . CYS A 1 87 ? 86.694 15.540 -133.752 1.00 78.94 87 CYS A O 1
ATOM 694 N N . GLY A 1 88 ? 86.579 14.150 -131.993 1.00 78.38 88 GLY A N 1
ATOM 695 C CA . GLY A 1 88 ? 86.313 15.184 -130.994 1.00 78.38 88 GLY A CA 1
ATOM 696 C C . GLY A 1 88 ? 84.883 15.734 -130.991 1.00 78.38 88 GLY A C 1
ATOM 697 O O . GLY A 1 88 ? 84.627 16.728 -130.316 1.00 78.38 88 GLY A O 1
ATOM 698 N N . TYR A 1 89 ? 83.942 15.118 -131.714 1.00 81.50 89 TYR A N 1
ATOM 699 C CA . TYR A 1 89 ? 82.530 15.513 -131.677 1.00 81.50 89 TYR A CA 1
ATOM 700 C C . TYR A 1 89 ? 81.924 15.316 -130.279 1.00 81.50 89 TYR A C 1
ATOM 702 O O . TYR A 1 89 ? 82.072 14.242 -129.702 1.00 81.50 89 TYR A O 1
ATOM 710 N N . ILE A 1 90 ? 81.201 16.313 -129.750 1.00 75.75 90 ILE A N 1
ATOM 711 C CA . ILE A 1 90 ? 80.588 16.250 -128.414 1.00 75.75 90 ILE A CA 1
ATOM 712 C C . ILE A 1 90 ? 79.059 16.113 -128.511 1.00 75.75 90 ILE A C 1
ATOM 714 O O . ILE A 1 90 ? 78.390 16.999 -129.042 1.00 75.75 90 ILE A O 1
ATOM 718 N N . ARG A 1 91 ? 78.490 15.046 -127.934 1.00 78.25 91 ARG A N 1
ATOM 719 C CA . ARG A 1 91 ? 77.043 14.844 -127.734 1.00 78.25 91 ARG A CA 1
ATOM 720 C C . ARG A 1 91 ? 76.592 15.312 -126.346 1.00 78.25 91 ARG A C 1
ATOM 722 O O . ARG A 1 91 ? 77.341 15.239 -125.381 1.00 78.25 91 ARG A O 1
ATOM 729 N N . SER A 1 92 ? 75.337 15.742 -126.218 1.00 73.88 92 SER A N 1
ATOM 730 C CA . SER A 1 92 ? 74.741 16.124 -124.925 1.00 73.88 92 SER A CA 1
ATOM 731 C C . SER A 1 92 ? 73.938 14.973 -124.302 1.00 73.88 92 SER A C 1
ATOM 733 O O . SER A 1 92 ? 73.121 14.363 -124.987 1.00 73.88 92 SER A O 1
ATOM 735 N N . ILE A 1 93 ? 74.140 14.705 -123.003 1.00 69.75 93 ILE A N 1
ATOM 736 C CA . ILE A 1 93 ? 73.403 13.703 -122.205 1.00 69.75 93 ILE A CA 1
ATOM 737 C C . ILE A 1 93 ? 72.806 14.390 -120.966 1.00 69.75 93 ILE A C 1
ATOM 739 O O . ILE A 1 93 ? 73.480 15.180 -120.308 1.00 69.75 93 ILE A O 1
ATOM 743 N N . THR A 1 94 ? 71.547 14.091 -120.630 1.00 68.06 94 THR A N 1
ATOM 744 C CA . THR A 1 94 ? 70.857 14.613 -119.435 1.00 68.06 94 THR A CA 1
ATOM 745 C C . THR A 1 94 ? 70.669 13.499 -118.403 1.00 68.06 94 THR A C 1
ATOM 747 O O . THR A 1 94 ? 70.089 12.463 -118.718 1.00 68.06 94 THR A O 1
ATOM 750 N N . HIS A 1 95 ? 71.132 13.714 -117.167 1.00 69.25 95 HIS A N 1
ATOM 751 C CA . HIS A 1 95 ? 70.937 12.786 -116.048 1.00 69.25 95 HIS A CA 1
ATOM 752 C C . HIS A 1 95 ? 69.710 13.184 -115.217 1.00 69.25 95 HIS A C 1
ATOM 754 O O . HIS A 1 95 ? 69.641 14.315 -114.742 1.00 69.25 95 HIS A O 1
ATOM 760 N N . ASN A 1 96 ? 68.799 12.238 -114.979 1.00 73.06 96 ASN A N 1
ATOM 761 C CA . ASN A 1 96 ? 67.742 12.343 -113.968 1.00 73.06 96 ASN A CA 1
ATOM 762 C C . ASN A 1 96 ? 68.044 11.382 -112.816 1.00 73.06 96 ASN A C 1
ATOM 764 O O . ASN A 1 96 ? 68.522 10.274 -113.064 1.00 73.06 96 ASN A O 1
ATOM 768 N N . TYR A 1 97 ? 67.772 11.818 -111.585 1.00 78.81 97 TYR A N 1
ATOM 769 C CA . TYR A 1 97 ? 67.962 11.031 -110.369 1.00 78.81 97 TYR A CA 1
ATOM 770 C C . TYR A 1 97 ? 66.612 10.773 -109.701 1.00 78.81 97 TYR A C 1
ATOM 772 O O . TYR A 1 97 ? 65.804 11.691 -109.560 1.00 78.81 97 TYR A O 1
ATOM 780 N N . GLU A 1 98 ? 66.382 9.527 -109.301 1.00 80.00 98 GLU A N 1
ATOM 781 C CA . GLU A 1 98 ? 65.206 9.103 -108.547 1.00 80.00 98 GLU A CA 1
ATOM 782 C C . GLU A 1 98 ? 65.619 8.628 -107.163 1.00 80.00 98 GLU A C 1
ATOM 784 O O . GLU A 1 98 ? 66.607 7.907 -107.014 1.00 80.00 98 GLU A O 1
ATOM 789 N N . GLN A 1 99 ? 64.813 8.966 -106.164 1.00 84.00 99 GLN A N 1
ATOM 790 C CA . GLN A 1 99 ? 65.048 8.499 -104.812 1.00 84.00 99 GLN A CA 1
ATOM 791 C C . GLN A 1 99 ? 64.687 7.009 -104.699 1.00 84.00 99 GLN A C 1
ATOM 793 O O . GLN A 1 99 ? 63.600 6.573 -105.094 1.00 84.00 99 GLN A O 1
ATOM 798 N N . LYS A 1 100 ? 65.615 6.217 -104.171 1.00 84.06 100 LYS A N 1
ATOM 799 C CA . LYS A 1 100 ? 65.488 4.782 -103.905 1.00 84.06 100 LYS A CA 1
ATOM 800 C C . LYS A 1 100 ? 65.818 4.514 -102.442 1.00 84.06 100 LYS A C 1
ATOM 802 O O . LYS A 1 100 ? 66.478 5.318 -101.787 1.00 84.06 100 LYS A O 1
ATOM 807 N N . HIS A 1 101 ? 65.371 3.376 -101.931 1.00 84.88 101 HIS A N 1
ATOM 808 C CA . HIS A 1 101 ? 65.669 2.950 -100.572 1.00 84.88 101 HIS A CA 1
ATOM 809 C C . HIS A 1 101 ? 65.777 1.431 -100.458 1.00 84.88 101 HIS A C 1
ATOM 811 O O . HIS A 1 101 ? 65.242 0.695 -101.288 1.00 84.88 101 HIS A O 1
ATOM 817 N N . ASP A 1 102 ? 66.455 0.986 -99.406 1.00 83.12 102 ASP A N 1
ATOM 818 C CA . ASP A 1 102 ? 66.486 -0.392 -98.926 1.00 83.12 102 ASP A CA 1
ATOM 819 C C . ASP A 1 102 ? 66.200 -0.447 -97.409 1.00 83.12 102 ASP A C 1
ATOM 821 O O . ASP A 1 102 ? 65.714 0.520 -96.817 1.00 83.12 102 ASP A O 1
ATOM 825 N N . GLU A 1 103 ? 66.470 -1.589 -96.772 1.00 80.69 103 GLU A N 1
ATOM 826 C CA . GLU A 1 103 ? 66.246 -1.808 -95.334 1.00 80.69 103 GLU A CA 1
ATOM 827 C C . GLU A 1 103 ? 67.110 -0.904 -94.431 1.00 80.69 103 GLU A C 1
ATOM 829 O O . GLU A 1 103 ? 66.770 -0.678 -93.267 1.00 80.69 103 GLU A O 1
ATOM 834 N N . ASN A 1 104 ? 68.217 -0.362 -94.948 1.00 80.75 104 ASN A N 1
ATOM 835 C CA . ASN A 1 104 ? 69.236 0.336 -94.170 1.00 80.75 104 ASN A CA 1
ATOM 836 C C . ASN A 1 104 ? 69.321 1.831 -94.492 1.00 80.75 104 ASN A C 1
ATOM 838 O O . ASN A 1 104 ? 69.681 2.623 -93.616 1.00 80.75 104 ASN A O 1
ATOM 842 N N . SER A 1 105 ? 69.089 2.236 -95.739 1.00 83.38 105 SER A N 1
ATOM 843 C CA . SER A 1 105 ? 69.360 3.595 -96.217 1.00 83.38 105 SER A CA 1
ATOM 844 C C . SER A 1 105 ? 68.522 3.973 -97.442 1.00 83.38 105 SER A C 1
ATOM 846 O O . SER A 1 105 ? 67.941 3.127 -98.117 1.00 83.38 105 SER A O 1
ATOM 848 N N . HIS A 1 106 ? 68.483 5.268 -97.750 1.00 85.06 106 HIS A N 1
ATOM 849 C CA . HIS A 1 106 ? 67.957 5.813 -99.002 1.00 85.06 106 HIS A CA 1
ATOM 850 C C . HIS A 1 106 ? 69.046 6.586 -99.756 1.00 85.06 106 HIS A C 1
ATOM 852 O O . HIS A 1 106 ? 69.984 7.096 -99.145 1.00 85.06 106 HIS A O 1
ATOM 858 N N . TRP A 1 107 ? 68.959 6.616 -101.087 1.00 87.38 107 TRP A N 1
ATOM 859 C CA . TRP A 1 107 ? 69.896 7.306 -101.981 1.00 87.38 107 TRP A CA 1
ATOM 860 C C . TRP A 1 107 ? 69.187 7.812 -103.237 1.00 87.38 107 TRP A C 1
ATOM 862 O O . TRP A 1 107 ? 68.122 7.321 -103.604 1.00 87.38 107 TRP A O 1
ATOM 872 N N . ASP A 1 108 ? 69.825 8.743 -103.938 1.00 85.00 108 ASP A N 1
ATOM 873 C CA . ASP A 1 108 ? 69.419 9.169 -105.272 1.00 85.00 108 ASP A CA 1
ATOM 874 C C . ASP A 1 108 ? 70.169 8.339 -106.323 1.00 85.00 108 ASP A C 1
ATOM 876 O O . ASP A 1 108 ? 71.404 8.309 -106.345 1.00 85.00 108 ASP A O 1
ATOM 880 N N . GLU A 1 109 ? 69.439 7.643 -107.194 1.00 83.69 109 GLU A N 1
ATOM 881 C CA . GLU A 1 109 ? 69.998 6.804 -108.259 1.00 83.69 109 GLU A CA 1
ATOM 882 C C . GLU A 1 109 ? 69.719 7.402 -109.634 1.00 83.69 109 GLU A C 1
ATOM 884 O O . GLU A 1 109 ? 68.577 7.732 -109.961 1.00 83.69 109 GLU A O 1
ATOM 889 N N . CYS A 1 110 ? 70.757 7.530 -110.461 1.00 79.94 110 CYS A N 1
ATOM 890 C CA . CYS A 1 110 ? 70.582 8.029 -111.816 1.00 79.94 110 CYS A CA 1
ATOM 891 C C . CYS A 1 110 ? 69.921 6.986 -112.725 1.00 79.94 110 CYS A C 1
ATOM 893 O O . CYS A 1 110 ? 70.464 5.904 -112.926 1.00 79.94 110 CYS A O 1
ATOM 895 N N . SER A 1 111 ? 68.833 7.354 -113.398 1.00 75.94 111 SER A N 1
ATOM 896 C CA . SER A 1 111 ? 68.094 6.459 -114.301 1.00 75.94 111 SER A CA 1
ATOM 897 C C . SER A 1 111 ? 68.849 6.076 -115.587 1.00 75.94 111 SER A C 1
ATOM 899 O O . SER A 1 111 ? 68.383 5.213 -116.324 1.00 75.94 111 SER A O 1
ATOM 901 N N . VAL A 1 112 ? 69.977 6.732 -115.894 1.00 70.81 112 VAL A N 1
ATOM 902 C CA . VAL A 1 112 ? 70.745 6.519 -117.139 1.00 70.81 112 VAL A CA 1
ATOM 903 C C . VAL A 1 112 ? 72.036 5.736 -116.893 1.00 70.81 112 VAL A C 1
ATOM 905 O O . VAL A 1 112 ? 72.371 4.854 -117.679 1.00 70.81 112 VAL A O 1
ATOM 908 N N . CYS A 1 113 ? 72.765 6.051 -115.817 1.00 76.94 113 CYS A N 1
ATOM 909 C CA . CYS A 1 113 ? 74.043 5.406 -115.485 1.00 76.94 113 CYS A CA 1
ATOM 910 C C . CYS A 1 113 ? 74.010 4.519 -114.243 1.00 76.94 113 CYS A C 1
ATOM 912 O O . CYS A 1 113 ? 75.003 3.856 -113.968 1.00 76.94 113 CYS A O 1
ATOM 914 N N . HIS A 1 114 ? 72.908 4.513 -113.489 1.00 76.12 114 HIS A N 1
ATOM 915 C CA . HIS A 1 114 ? 72.790 3.835 -112.194 1.00 76.12 114 HIS A CA 1
ATOM 916 C C . HIS A 1 114 ? 73.786 4.302 -111.119 1.00 76.12 114 HIS A C 1
ATOM 918 O O . HIS A 1 114 ? 73.959 3.638 -110.095 1.00 76.12 114 HIS A O 1
ATOM 924 N N . ASP A 1 115 ? 74.408 5.473 -111.297 1.00 79.19 115 ASP A N 1
ATOM 925 C CA . ASP A 1 115 ? 75.231 6.078 -110.253 1.00 79.19 115 ASP A CA 1
ATOM 926 C C . ASP A 1 115 ? 74.375 6.420 -109.033 1.00 79.19 115 ASP A C 1
ATOM 928 O O . ASP A 1 115 ? 73.355 7.108 -109.141 1.00 79.19 115 ASP A O 1
ATOM 932 N N . LYS A 1 116 ? 74.838 5.980 -107.861 1.00 84.50 116 LYS A N 1
ATOM 933 C CA . LYS A 1 116 ? 74.211 6.244 -106.563 1.00 84.50 116 LYS A CA 1
ATOM 934 C C . LYS A 1 116 ? 74.902 7.414 -105.874 1.00 84.50 116 LYS A C 1
ATOM 936 O O . LYS A 1 116 ? 76.128 7.427 -105.755 1.00 84.50 116 LYS A O 1
ATOM 941 N N . LYS A 1 117 ? 74.131 8.382 -105.383 1.00 80.00 117 LYS A N 1
ATOM 942 C CA . LYS A 1 117 ? 74.636 9.533 -104.618 1.00 80.00 117 LYS A CA 1
ATOM 943 C C . LYS A 1 117 ? 73.768 9.785 -103.388 1.00 80.00 117 LYS A C 1
ATOM 945 O O . LYS A 1 117 ? 72.604 9.411 -103.358 1.00 80.00 117 LYS A O 1
ATOM 950 N N . GLY A 1 118 ? 74.357 10.409 -102.367 1.00 79.00 118 GLY A N 1
ATOM 951 C CA . GLY A 1 118 ? 73.612 10.856 -101.184 1.00 79.00 118 GLY A CA 1
ATOM 952 C C . GLY A 1 118 ? 73.049 9.729 -100.315 1.00 79.00 118 GLY A C 1
ATOM 953 O O . GLY A 1 118 ? 71.955 9.872 -99.794 1.00 79.00 118 GLY A O 1
ATOM 954 N N . MET A 1 119 ? 73.767 8.610 -100.168 1.00 81.88 119 MET A N 1
ATOM 955 C CA . MET A 1 119 ? 73.309 7.496 -99.332 1.00 81.88 119 MET A CA 1
ATOM 956 C C . MET A 1 119 ? 73.269 7.888 -97.847 1.00 81.88 119 MET A C 1
ATOM 958 O O . MET A 1 119 ? 74.312 8.169 -97.252 1.00 81.88 119 MET A O 1
ATOM 962 N N . THR A 1 120 ? 72.077 7.871 -97.252 1.00 81.19 120 THR A N 1
ATOM 963 C CA . THR A 1 120 ? 71.831 8.219 -95.845 1.00 81.19 120 THR A CA 1
ATOM 964 C C . THR A 1 120 ? 70.899 7.218 -95.169 1.00 81.19 120 THR A C 1
ATOM 966 O O . THR A 1 120 ? 69.984 6.687 -95.796 1.00 81.19 120 THR A O 1
ATOM 969 N N . ALA A 1 121 ? 71.108 6.967 -93.873 1.00 81.50 121 ALA A N 1
ATOM 970 C CA . ALA A 1 121 ? 70.202 6.142 -93.075 1.00 81.50 121 ALA A CA 1
ATOM 971 C C . ALA A 1 121 ? 68.797 6.766 -92.991 1.00 81.50 121 ALA A C 1
ATOM 973 O O . ALA A 1 121 ? 68.633 7.979 -93.139 1.00 81.50 121 ALA A O 1
ATOM 974 N N . HIS A 1 122 ? 67.785 5.937 -92.733 1.00 79.31 122 HIS A N 1
ATOM 975 C CA . HIS A 1 122 ? 66.412 6.401 -92.519 1.00 79.31 122 HIS A CA 1
ATOM 976 C C . HIS A 1 122 ? 66.314 7.355 -91.327 1.00 79.31 122 HIS A C 1
ATOM 978 O O . HIS A 1 122 ? 66.873 7.084 -90.263 1.00 79.31 122 HIS A O 1
ATOM 984 N N . ILE A 1 123 ? 65.595 8.461 -91.514 1.00 78.25 123 ILE A N 1
ATOM 985 C CA . ILE A 1 123 ? 65.337 9.466 -90.482 1.00 78.25 123 ILE A CA 1
ATOM 986 C C . ILE A 1 123 ? 63.894 9.270 -90.020 1.00 78.25 123 ILE A C 1
ATOM 988 O O . ILE A 1 123 ? 62.992 9.200 -90.849 1.00 78.25 123 ILE A O 1
ATOM 992 N N . PHE A 1 124 ? 63.706 9.150 -88.711 1.00 80.69 124 PHE A N 1
ATOM 993 C CA . PHE A 1 124 ? 62.410 9.004 -88.053 1.00 80.69 124 PHE A CA 1
ATOM 994 C C . PHE A 1 124 ? 62.314 10.105 -86.990 1.00 80.69 124 PHE A C 1
ATOM 996 O O . PHE A 1 124 ? 63.304 10.309 -86.276 1.00 80.69 124 PHE A O 1
ATOM 1003 N N . ASP A 1 125 ? 61.179 10.799 -86.877 1.00 76.69 125 ASP A N 1
ATOM 1004 C CA . ASP A 1 125 ? 61.025 11.932 -85.948 1.00 76.69 125 ASP A CA 1
ATOM 1005 C C . ASP A 1 125 ? 61.200 11.509 -84.474 1.00 76.69 125 ASP A C 1
ATOM 1007 O O . ASP A 1 125 ? 61.738 12.251 -83.648 1.00 76.69 125 ASP A O 1
ATOM 1011 N N . ASN A 1 126 ? 60.801 10.286 -84.135 1.00 72.94 126 ASN A N 1
ATOM 1012 C CA . ASN A 1 126 ? 60.910 9.681 -82.820 1.00 72.94 126 ASN A CA 1
ATOM 1013 C C . ASN A 1 126 ? 61.053 8.142 -82.900 1.00 72.94 126 ASN A C 1
ATOM 1015 O O . ASN A 1 126 ? 61.091 7.516 -83.964 1.00 72.94 126 ASN A O 1
ATOM 1019 N N . ALA A 1 127 ? 61.194 7.500 -81.738 1.00 71.44 127 ALA A N 1
ATOM 1020 C CA . ALA A 1 127 ? 61.405 6.054 -81.625 1.00 71.44 127 ALA A CA 1
ATOM 1021 C C . ALA A 1 127 ? 60.185 5.201 -82.026 1.00 71.44 127 ALA A C 1
ATOM 1023 O O . ALA A 1 127 ? 60.350 4.013 -82.292 1.00 71.44 127 ALA A O 1
ATOM 1024 N N . CYS A 1 128 ? 58.994 5.794 -82.067 1.00 70.69 128 CYS A N 1
ATOM 1025 C CA . CYS A 1 128 ? 57.722 5.165 -82.411 1.00 70.69 128 CYS A CA 1
ATOM 1026 C C . CYS A 1 128 ? 57.283 5.411 -83.857 1.00 70.69 128 CYS A C 1
ATOM 1028 O O . CYS A 1 128 ? 56.405 4.698 -84.344 1.00 70.69 128 CYS A O 1
ATOM 1030 N N . ASP A 1 129 ? 57.918 6.333 -84.583 1.00 75.75 129 ASP A N 1
ATOM 1031 C CA . ASP A 1 129 ? 57.555 6.543 -85.980 1.00 75.75 129 ASP A CA 1
ATOM 1032 C C . ASP A 1 129 ? 57.978 5.358 -86.818 1.00 75.75 129 ASP A C 1
ATOM 1034 O O . ASP A 1 129 ? 59.136 4.937 -86.832 1.00 75.75 129 ASP A O 1
ATOM 1038 N N . THR A 1 130 ? 57.020 4.797 -87.531 1.00 81.19 130 THR A N 1
ATOM 1039 C CA . THR A 1 130 ? 57.255 3.638 -88.382 1.00 81.19 130 THR A CA 1
ATOM 1040 C C . THR A 1 130 ? 57.656 4.042 -89.785 1.00 81.19 130 THR A C 1
ATOM 1042 O O . THR A 1 130 ? 58.148 3.193 -90.507 1.00 81.19 130 THR A O 1
ATOM 1045 N N . THR A 1 131 ? 57.513 5.307 -90.177 1.00 80.31 131 THR A N 1
ATOM 1046 C CA . THR A 1 131 ? 57.736 5.756 -91.557 1.00 80.31 131 THR A CA 1
ATOM 1047 C C . THR A 1 131 ? 58.866 6.774 -91.612 1.00 80.31 131 THR A C 1
ATOM 1049 O O . THR A 1 131 ? 58.917 7.682 -90.794 1.00 80.31 131 THR A O 1
ATOM 1052 N N . CYS A 1 132 ? 59.783 6.604 -92.561 1.00 81.31 132 CYS A N 1
ATOM 1053 C CA . CYS A 1 132 ? 60.828 7.575 -92.861 1.00 81.31 132 CYS A CA 1
ATOM 1054 C C . CYS A 1 132 ? 60.250 8.677 -93.754 1.00 81.31 132 CYS A C 1
ATOM 1056 O O . CYS A 1 132 ? 59.881 8.400 -94.900 1.00 81.31 132 CYS A O 1
ATOM 1058 N N . ASP A 1 133 ? 60.204 9.916 -93.267 1.00 75.81 133 ASP A N 1
ATOM 1059 C CA . ASP A 1 133 ? 59.534 11.032 -93.955 1.00 75.81 133 ASP A CA 1
ATOM 1060 C C . ASP A 1 133 ? 60.157 11.387 -95.312 1.00 75.81 133 ASP A C 1
ATOM 1062 O O . ASP A 1 133 ? 59.485 11.906 -96.202 1.00 75.81 133 ASP A O 1
ATOM 1066 N N . THR A 1 134 ? 61.439 11.068 -95.505 1.00 76.88 134 THR A N 1
ATOM 1067 C CA . THR A 1 134 ? 62.174 11.392 -96.735 1.00 76.88 134 THR A CA 1
ATOM 1068 C C . THR A 1 134 ? 61.890 10.419 -97.879 1.00 76.88 134 THR A C 1
ATOM 1070 O O . THR A 1 134 ? 61.831 10.852 -99.029 1.00 76.88 134 THR A O 1
ATOM 1073 N N . CYS A 1 135 ? 61.748 9.120 -97.585 1.00 80.00 135 CYS A N 1
ATOM 1074 C CA . CYS A 1 135 ? 61.711 8.063 -98.610 1.00 80.00 135 CYS A CA 1
ATOM 1075 C C . CYS A 1 135 ? 60.507 7.121 -98.546 1.00 80.00 135 CYS A C 1
ATOM 1077 O O . CYS A 1 135 ? 60.354 6.261 -99.416 1.00 80.00 135 CYS A O 1
ATOM 1079 N N . GLY A 1 136 ? 59.658 7.265 -97.527 1.00 77.00 136 GLY A N 1
ATOM 1080 C CA . GLY A 1 136 ? 58.475 6.431 -97.334 1.00 77.00 136 GLY A CA 1
ATOM 1081 C C . GLY A 1 136 ? 58.772 5.004 -96.869 1.00 77.00 136 GLY A C 1
ATOM 1082 O O . GLY A 1 136 ? 57.855 4.187 -96.828 1.00 77.00 136 GLY A O 1
ATOM 1083 N N . TYR A 1 137 ? 60.020 4.681 -96.512 1.00 81.62 137 TYR A N 1
ATOM 1084 C CA . TYR A 1 137 ? 60.358 3.376 -95.944 1.00 81.62 137 TYR A CA 1
ATOM 1085 C C . TYR A 1 137 ? 59.639 3.162 -94.610 1.00 81.62 137 TYR A C 1
ATOM 1087 O O . TYR A 1 137 ? 59.719 4.010 -93.719 1.00 81.62 137 TYR A O 1
ATOM 1095 N N . THR A 1 138 ? 58.993 2.005 -94.452 1.00 76.94 138 THR A N 1
ATOM 1096 C CA . THR A 1 138 ? 58.283 1.640 -93.225 1.00 76.94 138 THR A CA 1
ATOM 1097 C C . THR A 1 138 ? 59.034 0.576 -92.420 1.00 76.94 138 THR A C 1
ATOM 1099 O O . THR A 1 138 ? 59.191 -0.552 -92.890 1.00 76.94 138 THR A O 1
ATOM 1102 N N . ARG A 1 139 ? 59.437 0.891 -91.184 1.00 79.88 139 ARG A N 1
ATOM 1103 C CA . ARG A 1 139 ? 59.936 -0.073 -90.190 1.00 79.88 139 ARG A CA 1
ATOM 1104 C C . ARG A 1 139 ? 58.792 -0.636 -89.345 1.00 79.88 139 ARG A C 1
ATOM 1106 O O . ARG A 1 139 ? 57.819 0.051 -89.054 1.00 79.88 139 ARG A O 1
ATOM 1113 N N . THR A 1 140 ? 58.936 -1.880 -88.894 1.00 76.62 140 THR A N 1
ATOM 1114 C CA . THR A 1 140 ? 57.998 -2.484 -87.934 1.00 76.62 140 THR A CA 1
ATOM 1115 C C . THR A 1 140 ? 58.483 -2.226 -86.508 1.00 76.62 140 THR A C 1
ATOM 1117 O O . THR A 1 140 ? 59.598 -2.616 -86.166 1.00 76.62 140 THR A O 1
ATOM 1120 N N . ILE A 1 141 ? 57.652 -1.592 -85.677 1.00 72.94 141 ILE A N 1
ATOM 1121 C CA . ILE A 1 141 ? 57.890 -1.409 -84.238 1.00 72.94 141 ILE A CA 1
ATOM 1122 C C . ILE A 1 141 ? 56.759 -2.097 -83.474 1.00 72.94 141 ILE A C 1
ATOM 1124 O O . ILE A 1 141 ? 55.584 -1.875 -83.758 1.00 72.94 141 ILE A O 1
ATOM 1128 N N . THR A 1 142 ? 57.110 -2.927 -82.494 1.00 73.44 142 THR A N 1
ATOM 1129 C CA . THR A 1 142 ? 56.139 -3.494 -81.554 1.00 73.44 142 THR A CA 1
ATOM 1130 C C . THR A 1 142 ? 56.016 -2.557 -80.362 1.00 73.44 142 THR A C 1
ATOM 1132 O O . THR A 1 142 ? 56.955 -2.433 -79.576 1.00 73.44 142 THR A O 1
ATOM 1135 N N . HIS A 1 143 ? 54.861 -1.913 -80.210 1.00 72.31 143 HIS A N 1
ATOM 1136 C CA . HIS A 1 143 ? 54.570 -1.127 -79.017 1.00 72.31 143 HIS A CA 1
ATOM 1137 C C . HIS A 1 143 ? 54.176 -2.054 -77.871 1.00 72.31 143 HIS A C 1
ATOM 1139 O O . HIS A 1 143 ? 53.338 -2.940 -78.039 1.00 72.31 143 HIS A O 1
ATOM 1145 N N . ASN A 1 144 ? 54.758 -1.818 -76.700 1.00 75.50 144 ASN A N 1
ATOM 1146 C CA . ASN A 1 144 ? 54.262 -2.367 -75.450 1.00 75.50 144 ASN A CA 1
ATOM 1147 C C . ASN A 1 144 ? 53.819 -1.202 -74.570 1.00 75.50 144 ASN A C 1
ATOM 1149 O O . ASN A 1 144 ? 54.518 -0.189 -74.496 1.00 75.50 144 ASN A O 1
ATOM 1153 N N . TYR A 1 145 ? 52.656 -1.333 -73.947 1.00 81.75 145 TYR A N 1
ATOM 1154 C CA . TYR A 1 145 ? 52.085 -0.285 -73.114 1.00 81.75 145 TYR A CA 1
ATOM 1155 C C . TYR A 1 145 ? 52.057 -0.750 -71.666 1.00 81.75 145 TYR A C 1
ATOM 1157 O O . TYR A 1 145 ? 51.561 -1.834 -71.363 1.00 81.75 145 TYR A O 1
ATOM 1165 N N . GLU A 1 146 ? 52.609 0.075 -70.785 1.00 84.06 146 GLU A N 1
ATOM 1166 C CA . GLU A 1 146 ? 52.525 -0.114 -69.345 1.00 84.06 146 GLU A CA 1
ATOM 1167 C C . GLU A 1 146 ? 51.547 0.886 -68.761 1.00 84.06 146 GLU A C 1
ATOM 1169 O O . GLU A 1 146 ? 51.584 2.076 -69.069 1.00 84.06 146 GLU A O 1
ATOM 1174 N N . GLN A 1 147 ? 50.708 0.406 -67.857 1.00 87.44 147 GLN A N 1
ATOM 1175 C CA . GLN A 1 147 ? 49.807 1.276 -67.138 1.00 87.44 147 GLN A CA 1
ATOM 1176 C C . GLN A 1 147 ? 50.594 2.113 -66.119 1.00 87.44 147 GLN A C 1
ATOM 1178 O O . GLN A 1 147 ? 51.363 1.592 -65.305 1.00 87.44 147 GLN A O 1
ATOM 1183 N N . LYS A 1 148 ? 50.395 3.426 -66.168 1.00 86.62 148 LYS A N 1
ATOM 1184 C CA . LYS A 1 148 ? 50.965 4.416 -65.252 1.00 86.62 148 LYS A CA 1
ATOM 1185 C C . LYS A 1 148 ? 49.844 5.235 -64.628 1.00 86.62 148 LYS A C 1
ATOM 1187 O O . LYS A 1 148 ? 48.712 5.247 -65.109 1.00 86.62 148 LYS A O 1
ATOM 1192 N N . HIS A 1 149 ? 50.162 5.930 -63.546 1.00 87.25 149 HIS A N 1
ATOM 1193 C CA . HIS A 1 149 ? 49.225 6.816 -62.878 1.00 87.25 149 HIS A CA 1
ATOM 1194 C C . HIS A 1 149 ? 49.934 7.975 -62.179 1.00 87.25 149 HIS A C 1
ATOM 1196 O O . HIS A 1 149 ? 51.116 7.887 -61.844 1.00 87.25 149 HIS A O 1
ATOM 1202 N N . ASP A 1 150 ? 49.182 9.045 -61.946 1.00 85.06 150 ASP A N 1
ATOM 1203 C CA . ASP A 1 150 ? 49.527 10.166 -61.076 1.00 85.06 150 ASP A CA 1
ATOM 1204 C C . ASP A 1 150 ? 48.367 10.474 -60.110 1.00 85.06 150 ASP A C 1
ATOM 1206 O O . ASP A 1 150 ? 47.435 9.680 -59.969 1.00 85.06 150 ASP A O 1
ATOM 1210 N N . ASP A 1 151 ? 48.411 11.625 -59.433 1.00 83.75 151 ASP A N 1
ATOM 1211 C CA . ASP A 1 151 ? 47.380 12.030 -58.470 1.00 83.75 151 ASP A CA 1
ATOM 1212 C C . ASP A 1 151 ? 45.997 12.295 -59.090 1.00 83.75 151 ASP A C 1
ATOM 1214 O O . ASP A 1 151 ? 44.996 12.324 -58.377 1.00 83.75 151 ASP A O 1
ATOM 1218 N N . SER A 1 152 ? 45.914 12.516 -60.404 1.00 82.31 152 SER A N 1
ATOM 1219 C CA . SER A 1 152 ? 44.677 12.930 -61.080 1.00 82.31 152 SER A CA 1
ATOM 1220 C C . SER A 1 152 ? 44.088 11.843 -61.979 1.00 82.31 152 SER A C 1
ATOM 1222 O O . SER A 1 152 ? 42.867 11.772 -62.137 1.00 82.31 152 SER A O 1
ATOM 1224 N N . SER A 1 153 ? 44.929 11.012 -62.596 1.00 85.38 153 SER A N 1
ATOM 1225 C CA . SER A 1 153 ? 44.507 10.071 -63.635 1.00 85.38 153 SER A CA 1
ATOM 1226 C C . SER A 1 153 ? 45.453 8.878 -63.790 1.00 85.38 153 SER A C 1
ATOM 1228 O O . SER A 1 153 ? 46.575 8.873 -63.285 1.00 85.38 153 SER A O 1
ATOM 1230 N N . HIS A 1 154 ? 44.999 7.860 -64.518 1.00 87.12 154 HIS A N 1
ATOM 1231 C CA . HIS A 1 154 ? 45.828 6.769 -65.025 1.00 87.12 154 HIS A CA 1
ATOM 1232 C C . HIS A 1 154 ? 45.790 6.726 -66.554 1.00 87.12 154 HIS A C 1
ATOM 1234 O O . HIS A 1 154 ? 44.821 7.170 -67.169 1.00 87.12 154 HIS A O 1
ATOM 1240 N N . TRP A 1 155 ? 46.866 6.232 -67.163 1.00 90.25 155 TRP A N 1
ATOM 1241 C CA . TRP A 1 155 ? 47.028 6.127 -68.613 1.00 90.25 155 TRP A CA 1
ATOM 1242 C C . TRP A 1 155 ? 47.905 4.933 -68.979 1.00 90.25 155 TRP A C 1
ATOM 1244 O O . TRP A 1 155 ? 48.674 4.434 -68.159 1.00 90.25 155 TRP A O 1
ATOM 1254 N N . ASP A 1 156 ? 47.826 4.518 -70.236 1.00 87.88 156 ASP A N 1
ATOM 1255 C CA . ASP A 1 156 ? 48.735 3.541 -70.820 1.00 87.88 156 ASP A CA 1
ATOM 1256 C C . ASP A 1 156 ? 49.891 4.290 -71.489 1.00 87.88 156 ASP A C 1
ATOM 1258 O O . ASP A 1 156 ? 49.678 5.100 -72.395 1.00 87.88 156 ASP A O 1
ATOM 1262 N N . GLU A 1 157 ? 51.117 4.057 -71.028 1.00 87.25 157 GLU A N 1
ATOM 1263 C CA . GLU A 1 157 ? 52.333 4.686 -71.543 1.00 87.25 157 GLU A CA 1
ATOM 1264 C C . GLU A 1 157 ? 53.127 3.697 -72.389 1.00 87.25 157 GLU A C 1
ATOM 1266 O O . GLU A 1 157 ? 53.448 2.590 -71.947 1.00 87.25 157 GLU A O 1
ATOM 1271 N N . CYS A 1 158 ? 53.462 4.088 -73.617 1.00 83.62 158 CYS A N 1
ATOM 1272 C CA . CYS A 1 158 ? 54.299 3.264 -74.472 1.00 83.62 158 CYS A CA 1
ATOM 1273 C C . CYS A 1 158 ? 55.723 3.191 -73.911 1.00 83.62 158 CYS A C 1
ATOM 1275 O O . CYS A 1 158 ? 56.392 4.214 -73.778 1.00 83.62 158 CYS A O 1
ATOM 1277 N N . THR A 1 159 ? 56.247 1.988 -73.683 1.00 80.06 159 THR A N 1
ATOM 1278 C CA . THR A 1 159 ? 57.614 1.802 -73.167 1.00 80.06 159 THR A CA 1
ATOM 1279 C C . THR A 1 159 ? 58.710 2.162 -74.176 1.00 80.06 159 THR A C 1
ATOM 1281 O O . THR A 1 159 ? 59.878 2.255 -73.803 1.00 80.06 159 THR A O 1
ATOM 1284 N N . VAL A 1 160 ? 58.351 2.359 -75.450 1.00 75.81 160 VAL A N 1
ATOM 1285 C CA . VAL A 1 160 ? 59.289 2.636 -76.550 1.00 75.81 160 VAL A CA 1
ATOM 1286 C C . VAL A 1 160 ? 59.452 4.140 -76.813 1.00 75.81 160 VAL A C 1
ATOM 1288 O O . VAL A 1 160 ? 60.577 4.591 -77.009 1.00 75.81 160 VAL A O 1
ATOM 1291 N N . CYS A 1 161 ? 58.368 4.926 -76.785 1.00 77.81 161 CYS A N 1
ATOM 1292 C CA . CYS A 1 161 ? 58.402 6.382 -77.036 1.00 77.81 161 CYS A CA 1
ATOM 1293 C C . CYS A 1 161 ? 57.847 7.260 -75.914 1.00 77.81 161 CYS A C 1
ATOM 1295 O O . CYS A 1 161 ? 58.023 8.473 -75.975 1.00 77.81 161 CYS A O 1
ATOM 1297 N N . GLY A 1 162 ? 57.185 6.698 -74.901 1.00 76.38 162 GLY A N 1
ATOM 1298 C CA . GLY A 1 162 ? 56.539 7.482 -73.844 1.00 76.38 162 GLY A CA 1
ATOM 1299 C C . GLY A 1 162 ? 55.191 8.098 -74.235 1.00 76.38 162 GLY A C 1
ATOM 1300 O O . GLY A 1 162 ? 54.647 8.894 -73.471 1.00 76.38 162 GLY A O 1
ATOM 1301 N N . ASP A 1 163 ? 54.632 7.736 -75.394 1.00 81.81 163 ASP A N 1
ATOM 1302 C CA . ASP A 1 163 ? 53.300 8.188 -75.800 1.00 81.81 163 ASP A CA 1
ATOM 1303 C C . ASP A 1 163 ? 52.237 7.713 -74.809 1.00 81.81 163 ASP A C 1
ATOM 1305 O O . ASP A 1 163 ? 52.185 6.533 -74.445 1.00 81.81 163 ASP A O 1
ATOM 1309 N N . LYS A 1 164 ? 51.373 8.642 -74.394 1.00 85.56 164 LYS A N 1
ATOM 1310 C CA . LYS A 1 164 ? 50.289 8.397 -73.441 1.00 85.56 164 LYS A CA 1
ATOM 1311 C C . LYS A 1 164 ? 48.963 8.245 -74.171 1.00 85.56 164 LYS A C 1
ATOM 1313 O O . LYS A 1 164 ? 48.582 9.113 -74.954 1.00 85.56 164 LYS A O 1
ATOM 1318 N N . GLN A 1 165 ? 48.224 7.192 -73.852 1.00 83.38 165 GLN A N 1
ATOM 1319 C CA . GLN A 1 165 ? 46.867 6.965 -74.348 1.00 83.38 165 GLN A CA 1
ATOM 1320 C C . GLN A 1 165 ? 45.938 6.505 -73.216 1.00 83.38 165 GLN A C 1
ATOM 1322 O O . GLN A 1 165 ? 46.396 6.187 -72.122 1.00 83.38 165 GLN A O 1
ATOM 1327 N N . ASN A 1 166 ? 44.625 6.492 -73.461 1.00 85.00 166 ASN A N 1
ATOM 1328 C CA . ASN A 1 166 ? 43.607 6.042 -72.495 1.00 85.00 166 ASN A CA 1
ATOM 1329 C C . ASN A 1 166 ? 43.618 6.789 -71.143 1.00 85.00 166 ASN A C 1
ATOM 1331 O O . ASN A 1 166 ? 43.322 6.208 -70.101 1.00 85.00 166 ASN A O 1
ATOM 1335 N N . ILE A 1 167 ? 43.938 8.087 -71.158 1.00 87.56 167 ILE A N 1
ATOM 1336 C CA . ILE A 1 167 ? 43.989 8.917 -69.946 1.00 87.56 167 ILE A CA 1
ATOM 1337 C C . ILE A 1 167 ? 42.586 9.018 -69.332 1.00 87.56 167 ILE A C 1
ATOM 1339 O O . ILE A 1 167 ? 41.690 9.629 -69.917 1.00 87.56 167 ILE A O 1
ATOM 1343 N N . THR A 1 168 ? 42.409 8.443 -68.143 1.00 84.56 168 THR A N 1
ATOM 1344 C CA . THR A 1 168 ? 41.126 8.384 -67.430 1.00 84.56 168 THR A CA 1
ATOM 1345 C C . THR A 1 168 ? 41.320 8.767 -65.964 1.00 84.56 168 THR A C 1
ATOM 1347 O O . THR A 1 168 ? 42.333 8.427 -65.355 1.00 84.56 168 THR A O 1
ATOM 1350 N N . ALA A 1 169 ? 40.358 9.481 -65.373 1.00 84.81 169 ALA A N 1
ATOM 1351 C CA . ALA A 1 169 ? 40.359 9.737 -63.932 1.00 84.81 169 ALA A CA 1
ATOM 1352 C C . ALA A 1 169 ? 40.279 8.419 -63.137 1.00 84.81 169 ALA A C 1
ATOM 1354 O O . ALA A 1 169 ? 39.786 7.408 -63.640 1.00 84.81 169 ALA A O 1
ATOM 1355 N N . HIS A 1 170 ? 40.749 8.422 -61.890 1.00 80.88 170 HIS A N 1
ATOM 1356 C CA . HIS A 1 170 ? 40.649 7.248 -61.017 1.00 80.88 170 HIS A CA 1
ATOM 1357 C C . HIS A 1 170 ? 39.193 6.837 -60.781 1.00 80.88 170 HIS A C 1
ATOM 1359 O O . HIS A 1 170 ? 38.339 7.683 -60.509 1.00 80.88 170 HIS A O 1
ATOM 1365 N N . ILE A 1 171 ? 38.928 5.535 -60.882 1.00 80.69 171 ILE A N 1
ATOM 1366 C CA . ILE A 1 171 ? 37.614 4.932 -60.652 1.00 80.69 171 ILE A CA 1
ATOM 1367 C C . ILE A 1 171 ? 37.673 4.232 -59.298 1.00 80.69 171 ILE A C 1
ATOM 1369 O O . ILE A 1 171 ? 38.609 3.485 -59.033 1.00 80.69 171 ILE A O 1
ATOM 1373 N N . PHE A 1 172 ? 36.687 4.511 -58.453 1.00 82.56 172 PHE A N 1
ATOM 1374 C CA . PHE A 1 172 ? 36.535 3.932 -57.123 1.00 82.56 172 PHE A CA 1
ATOM 1375 C C . PHE A 1 172 ? 35.110 3.379 -57.025 1.00 82.56 172 PHE A C 1
ATOM 1377 O O . PHE A 1 172 ? 34.181 4.084 -57.436 1.00 82.56 172 PHE A O 1
ATOM 1384 N N . ASP A 1 173 ? 34.932 2.166 -56.500 1.00 79.56 173 ASP A N 1
ATOM 1385 C CA . ASP A 1 173 ? 33.614 1.524 -56.377 1.00 79.56 173 ASP A CA 1
ATOM 1386 C C . ASP A 1 173 ? 32.635 2.364 -55.530 1.00 79.56 173 ASP A C 1
ATOM 1388 O O . ASP A 1 173 ? 31.435 2.443 -55.811 1.00 79.56 173 ASP A O 1
ATOM 1392 N N . ASN A 1 174 ? 33.143 3.048 -54.507 1.00 75.00 174 ASN A N 1
ATOM 1393 C CA . ASN A 1 174 ? 32.406 3.923 -53.613 1.00 75.00 174 ASN A CA 1
ATOM 1394 C C . ASN A 1 174 ? 33.276 5.087 -53.077 1.00 75.00 174 ASN A C 1
ATOM 1396 O O . ASN A 1 174 ? 34.457 5.262 -53.390 1.00 75.00 174 ASN A O 1
ATOM 1400 N N . ALA A 1 175 ? 32.662 5.963 -52.275 1.00 73.94 175 ALA A N 1
ATOM 1401 C CA . ALA A 1 175 ? 33.309 7.161 -51.730 1.00 73.94 175 ALA A CA 1
ATOM 1402 C C . ALA A 1 175 ? 34.376 6.877 -50.652 1.00 73.94 175 ALA A C 1
ATOM 1404 O O . ALA A 1 175 ? 35.157 7.771 -50.330 1.00 73.94 175 ALA A O 1
ATOM 1405 N N . CYS A 1 176 ? 34.398 5.666 -50.097 1.00 71.31 176 CYS A N 1
ATOM 1406 C CA . CYS A 1 176 ? 35.304 5.210 -49.049 1.00 71.31 176 CYS A CA 1
ATOM 1407 C C . CYS A 1 176 ? 36.456 4.340 -49.561 1.00 71.31 176 CYS A C 1
ATOM 1409 O O . CYS A 1 176 ? 37.434 4.168 -48.834 1.00 71.31 176 CYS A O 1
ATOM 1411 N N . ASP A 1 177 ? 36.413 3.870 -50.809 1.00 77.25 177 ASP A N 1
ATOM 1412 C CA . ASP A 1 177 ? 37.532 3.101 -51.347 1.00 77.25 177 ASP A CA 1
ATOM 1413 C C . ASP A 1 177 ? 38.744 3.991 -51.526 1.00 77.25 177 ASP A C 1
ATOM 1415 O O . ASP A 1 177 ? 38.689 5.058 -52.143 1.00 77.25 177 ASP A O 1
ATOM 1419 N N . THR A 1 178 ? 39.862 3.562 -50.966 1.00 82.38 178 THR A N 1
ATOM 1420 C CA . THR A 1 178 ? 41.115 4.298 -51.067 1.00 82.38 178 THR A CA 1
ATOM 1421 C C . THR A 1 178 ? 41.904 3.881 -52.291 1.00 82.38 178 THR A C 1
ATOM 1423 O O . THR A 1 178 ? 42.738 4.657 -52.729 1.00 82.38 178 THR A O 1
ATOM 1426 N N . THR A 1 179 ? 41.623 2.727 -52.890 1.00 81.50 179 THR A N 1
ATOM 1427 C CA . THR A 1 179 ? 42.376 2.188 -54.024 1.00 81.50 179 THR A CA 1
ATOM 1428 C C . THR A 1 179 ? 41.553 2.252 -55.303 1.00 81.50 179 THR A C 1
ATOM 1430 O O . THR A 1 179 ? 40.390 1.874 -55.312 1.00 81.50 179 THR A O 1
ATOM 1433 N N . CYS A 1 180 ? 42.160 2.738 -56.382 1.00 83.69 180 CYS A N 1
ATOM 1434 C CA . CYS A 1 180 ? 41.595 2.657 -57.724 1.00 83.69 180 CYS A CA 1
ATOM 1435 C C . CYS A 1 180 ? 41.752 1.226 -58.254 1.00 83.69 180 CYS A C 1
ATOM 1437 O O . CYS A 1 180 ? 42.885 0.752 -58.393 1.00 83.69 180 CYS A O 1
ATOM 1439 N N . ASP A 1 181 ? 40.648 0.561 -58.590 1.00 77.50 181 ASP A N 1
ATOM 1440 C CA . ASP A 1 181 ? 40.638 -0.858 -58.986 1.00 77.50 181 ASP A CA 1
ATOM 1441 C C . ASP A 1 181 ? 41.428 -1.136 -60.268 1.00 77.50 181 ASP A C 1
ATOM 1443 O O . ASP A 1 181 ? 41.951 -2.232 -60.474 1.00 77.50 181 ASP A O 1
ATOM 1447 N N . THR A 1 182 ? 41.555 -0.124 -61.126 1.00 79.56 182 THR A N 1
ATOM 1448 C CA . THR A 1 182 ? 42.235 -0.245 -62.416 1.00 79.56 182 THR A CA 1
ATOM 1449 C C . THR A 1 182 ? 43.749 -0.119 -62.291 1.00 79.56 182 THR A C 1
ATOM 1451 O O . THR A 1 182 ? 44.461 -0.870 -62.954 1.00 79.56 182 THR A O 1
ATOM 1454 N N . CYS A 1 183 ? 44.249 0.832 -61.489 1.00 81.75 183 CYS A N 1
ATOM 1455 C CA . CYS A 1 183 ? 45.668 1.214 -61.496 1.00 81.75 183 CYS A CA 1
ATOM 1456 C C . CYS A 1 183 ? 46.402 1.118 -60.160 1.00 81.75 183 CYS A C 1
ATOM 1458 O O . CYS A 1 183 ? 47.605 1.382 -60.096 1.00 81.75 183 CYS A O 1
ATOM 1460 N N . GLY A 1 184 ? 45.694 0.758 -59.089 1.00 79.25 184 GLY A N 1
ATOM 1461 C CA . GLY A 1 184 ? 46.268 0.631 -57.754 1.00 79.25 184 GLY A CA 1
ATOM 1462 C C . GLY A 1 184 ? 46.632 1.960 -57.090 1.00 79.25 184 GLY A C 1
ATOM 1463 O O . GLY A 1 184 ? 47.205 1.940 -56.002 1.00 79.25 184 GLY A O 1
ATOM 1464 N N . TYR A 1 185 ? 46.301 3.108 -57.698 1.00 82.94 185 TYR A N 1
ATOM 1465 C CA . TYR A 1 185 ? 46.489 4.413 -57.064 1.00 82.94 185 TYR A CA 1
ATOM 1466 C C . TYR A 1 185 ? 45.721 4.479 -55.744 1.00 82.94 185 TYR A C 1
ATOM 1468 O O . TYR A 1 185 ? 44.526 4.180 -55.705 1.00 82.94 185 TYR A O 1
ATOM 1476 N N . THR A 1 186 ? 46.396 4.908 -54.678 1.00 78.62 186 THR A N 1
ATOM 1477 C CA . THR A 1 186 ? 45.791 5.064 -53.355 1.00 78.62 186 THR A CA 1
ATOM 1478 C C . THR A 1 186 ? 45.532 6.531 -53.021 1.00 78.62 186 THR A C 1
ATOM 1480 O O . THR A 1 186 ? 46.482 7.282 -52.792 1.00 78.62 186 THR A O 1
ATOM 1483 N N . ARG A 1 187 ? 44.262 6.935 -52.922 1.00 80.81 187 ARG A N 1
ATOM 1484 C CA . ARG A 1 187 ? 43.857 8.239 -52.379 1.00 80.81 187 ARG A CA 1
ATOM 1485 C C . ARG A 1 187 ? 43.793 8.205 -50.852 1.00 80.81 187 ARG A C 1
ATOM 1487 O O . ARG A 1 187 ? 43.423 7.199 -50.248 1.00 80.81 187 ARG A O 1
ATOM 1494 N N . VAL A 1 188 ? 44.091 9.337 -50.222 1.00 75.94 188 VAL A N 1
ATOM 1495 C CA . VAL A 1 188 ? 43.926 9.507 -48.772 1.00 75.94 188 VAL A CA 1
ATOM 1496 C C . VAL A 1 188 ? 42.511 10.009 -48.483 1.00 75.94 188 VAL A C 1
ATOM 1498 O O . VAL A 1 188 ? 42.157 11.118 -48.881 1.00 75.94 188 VAL A O 1
ATOM 1501 N N . ILE A 1 189 ? 41.711 9.211 -47.769 1.00 72.56 189 ILE A N 1
ATOM 1502 C CA . ILE A 1 189 ? 40.395 9.611 -47.248 1.00 72.56 189 ILE A CA 1
ATOM 1503 C C . ILE A 1 189 ? 40.465 9.672 -45.723 1.00 72.56 189 ILE A C 1
ATOM 1505 O O . ILE A 1 189 ? 40.832 8.701 -45.063 1.00 72.56 189 ILE A O 1
ATOM 1509 N N . THR A 1 190 ? 40.075 10.808 -45.148 1.00 72.31 190 THR A N 1
ATOM 1510 C CA . THR A 1 190 ? 39.885 10.933 -43.700 1.00 72.31 190 THR A CA 1
ATOM 1511 C C . THR A 1 190 ? 38.444 10.575 -43.363 1.00 72.31 190 THR A C 1
ATOM 1513 O O . THR A 1 190 ? 37.531 11.368 -43.595 1.00 72.31 190 THR A O 1
ATOM 1516 N N . HIS A 1 191 ? 38.230 9.389 -42.798 1.00 71.81 191 HIS A N 1
ATOM 1517 C CA . HIS A 1 191 ? 36.914 9.015 -42.293 1.00 71.81 191 HIS A CA 1
ATOM 1518 C C . HIS A 1 191 ? 36.617 9.767 -40.994 1.00 71.81 191 HIS A C 1
ATOM 1520 O O . HIS A 1 191 ? 37.461 9.872 -40.104 1.00 71.81 191 HIS A O 1
ATOM 1526 N N . SER A 1 192 ? 35.387 10.257 -40.876 1.00 77.88 192 SER A N 1
ATOM 1527 C CA . SER A 1 192 ? 34.820 10.669 -39.596 1.00 77.88 192 SER A CA 1
ATOM 1528 C C . SER A 1 192 ? 33.563 9.850 -39.366 1.00 77.88 192 SER A C 1
ATOM 1530 O O . SER A 1 192 ? 32.713 9.741 -40.254 1.00 77.88 192 SER A O 1
ATOM 1532 N N . TYR A 1 193 ? 33.501 9.227 -38.199 1.00 82.88 193 TYR A N 1
ATOM 1533 C CA . TYR A 1 193 ? 32.400 8.366 -37.813 1.00 82.88 193 TYR A CA 1
ATOM 1534 C C . TYR A 1 193 ? 31.506 9.108 -36.834 1.00 82.88 193 TYR A C 1
ATOM 1536 O O . TYR A 1 193 ? 31.992 9.822 -35.954 1.00 82.88 193 TYR A O 1
ATOM 1544 N N . GLU A 1 194 ? 30.201 8.958 -37.013 1.00 86.50 194 GLU A N 1
ATOM 1545 C CA . GLU A 1 194 ? 29.212 9.403 -36.048 1.00 86.50 194 GLU A CA 1
ATOM 1546 C C . GLU A 1 194 ? 28.413 8.222 -35.533 1.00 86.50 194 GLU A C 1
ATOM 1548 O O . GLU A 1 194 ? 28.070 7.305 -36.277 1.00 86.50 194 GLU A O 1
ATOM 1553 N N . GLN A 1 195 ? 28.111 8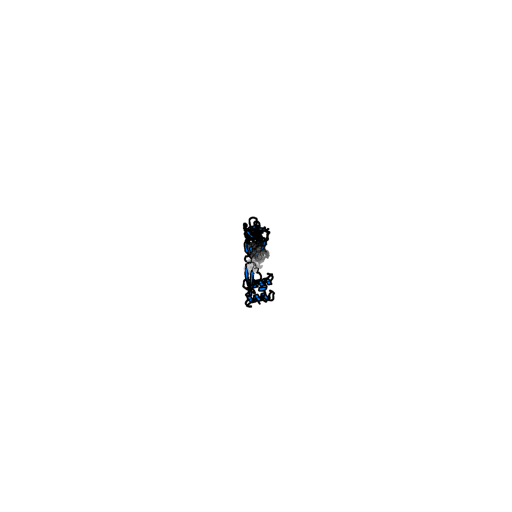.257 -34.246 1.00 88.38 195 GLN A N 1
ATOM 1554 C CA . GLN A 1 195 ? 27.369 7.188 -33.617 1.00 88.38 195 GLN A CA 1
ATOM 1555 C C . GLN A 1 195 ? 25.878 7.311 -33.965 1.00 88.38 195 GLN A C 1
ATOM 1557 O O . GLN A 1 195 ? 25.273 8.382 -33.841 1.00 88.38 195 GLN A O 1
ATOM 1562 N N . LYS A 1 196 ? 25.289 6.203 -34.405 1.00 88.56 196 LYS A N 1
ATOM 1563 C CA . LYS A 1 196 ? 23.874 6.044 -34.754 1.00 88.56 196 LYS A CA 1
ATOM 1564 C C . LYS A 1 196 ? 23.274 4.886 -33.968 1.00 88.56 196 LYS A C 1
ATOM 1566 O O . LYS A 1 196 ? 23.996 4.025 -33.468 1.00 88.56 196 LYS A O 1
ATOM 1571 N N . HIS A 1 197 ? 21.950 4.852 -33.879 1.00 89.06 197 HIS A N 1
ATOM 1572 C CA . HIS A 1 197 ? 21.225 3.767 -33.233 1.00 89.06 197 HIS A CA 1
ATOM 1573 C C . HIS A 1 197 ? 19.841 3.541 -33.845 1.00 89.06 197 HIS A C 1
ATOM 1575 O O . HIS A 1 197 ? 19.258 4.449 -34.440 1.00 89.06 197 HIS A O 1
ATOM 1581 N N . ASP A 1 198 ? 19.320 2.331 -33.655 1.00 87.62 198 ASP A N 1
ATOM 1582 C CA . ASP A 1 198 ? 17.936 1.934 -33.913 1.00 87.62 198 ASP A CA 1
ATOM 1583 C C . ASP A 1 198 ? 17.356 1.147 -32.718 1.00 87.62 198 ASP A C 1
ATOM 1585 O O . ASP A 1 198 ? 17.923 1.154 -31.625 1.00 87.62 198 ASP A O 1
ATOM 1589 N N . GLU A 1 199 ? 16.209 0.485 -32.900 1.00 84.94 199 GLU A N 1
ATOM 1590 C CA . GLU A 1 199 ? 15.531 -0.288 -31.846 1.00 84.94 199 GLU A CA 1
ATOM 1591 C C . GLU A 1 199 ? 16.341 -1.504 -31.351 1.00 84.94 199 GLU A C 1
ATOM 1593 O O . GLU A 1 199 ? 16.118 -1.988 -30.239 1.00 84.94 199 GLU A O 1
ATOM 1598 N N . ASN A 1 200 ? 17.299 -1.994 -32.145 1.00 84.38 200 ASN A N 1
ATOM 1599 C CA . ASN A 1 200 ? 18.001 -3.255 -31.911 1.00 84.38 200 ASN A CA 1
ATOM 1600 C C . ASN A 1 200 ? 19.464 -3.052 -31.491 1.00 84.38 200 ASN A C 1
ATOM 1602 O O . ASN A 1 200 ? 19.991 -3.839 -30.700 1.00 84.38 200 ASN A O 1
ATOM 1606 N N . SER A 1 201 ? 20.140 -2.046 -32.048 1.00 87.81 201 SER A N 1
ATOM 1607 C CA . SER A 1 201 ? 21.591 -1.878 -31.923 1.00 87.81 201 SER A CA 1
ATOM 1608 C C . SER A 1 201 ? 22.051 -0.434 -32.138 1.00 87.81 201 SER A C 1
ATOM 1610 O O . SER A 1 201 ? 21.302 0.419 -32.612 1.00 87.81 201 SER A O 1
ATOM 1612 N N . HIS A 1 202 ? 23.312 -0.163 -31.805 1.00 89.12 202 HIS A N 1
ATOM 1613 C CA . HIS A 1 202 ? 24.020 1.060 -32.177 1.00 89.12 202 HIS A CA 1
ATOM 1614 C C . HIS A 1 202 ? 25.282 0.735 -32.982 1.00 89.12 202 HIS A C 1
ATOM 1616 O O . HIS A 1 202 ? 25.840 -0.358 -32.871 1.00 89.12 202 HIS A O 1
ATOM 1622 N N . TRP A 1 203 ? 25.702 1.669 -33.833 1.00 92.00 203 TRP A N 1
ATOM 1623 C CA . TRP A 1 203 ? 26.866 1.527 -34.710 1.00 92.00 203 TRP A CA 1
ATOM 1624 C C . TRP A 1 203 ? 27.540 2.873 -34.960 1.00 92.00 203 TRP A C 1
ATOM 1626 O O . TRP A 1 203 ? 26.933 3.932 -34.802 1.00 92.00 203 TRP A O 1
ATOM 1636 N N . ASP A 1 204 ? 28.790 2.815 -35.402 1.00 89.06 204 ASP A N 1
ATOM 1637 C CA . ASP A 1 204 ? 29.508 3.964 -35.934 1.00 89.06 204 ASP A CA 1
ATOM 1638 C C . ASP A 1 204 ? 29.288 4.016 -37.447 1.00 89.06 204 ASP A C 1
ATOM 1640 O O . ASP A 1 204 ? 29.643 3.084 -38.172 1.00 89.06 204 ASP A O 1
ATOM 1644 N N . GLU A 1 205 ? 28.682 5.095 -37.931 1.00 88.50 205 GLU A N 1
ATOM 1645 C CA . GLU A 1 205 ? 28.397 5.316 -39.346 1.00 88.50 205 GLU A CA 1
ATOM 1646 C C . GLU A 1 205 ? 29.377 6.328 -39.933 1.00 88.50 205 GLU A C 1
ATOM 1648 O O . GLU A 1 205 ? 29.570 7.425 -39.399 1.00 88.50 205 GLU A O 1
ATOM 1653 N N . CYS A 1 206 ? 30.018 5.969 -41.043 1.00 85.00 206 CYS A N 1
ATOM 1654 C CA . CYS A 1 206 ? 30.917 6.884 -41.727 1.00 85.00 206 CYS A CA 1
ATOM 1655 C C . CYS A 1 206 ? 30.128 8.019 -42.391 1.00 85.00 206 CYS A C 1
ATOM 1657 O O . CYS A 1 206 ? 29.305 7.775 -43.270 1.00 85.00 206 CYS A O 1
ATOM 1659 N N . ARG A 1 207 ? 30.460 9.279 -42.087 1.00 82.44 207 ARG A N 1
ATOM 1660 C CA . ARG A 1 207 ? 29.829 10.452 -42.727 1.00 82.44 207 ARG A CA 1
ATOM 1661 C C . ARG A 1 207 ? 30.088 10.578 -44.232 1.00 82.44 207 ARG A C 1
ATOM 1663 O O . ARG A 1 207 ? 29.427 11.375 -44.889 1.00 82.44 207 ARG A O 1
ATOM 1670 N N . VAL A 1 208 ? 31.078 9.858 -44.760 1.00 76.44 208 VAL A N 1
ATOM 1671 C CA . VAL A 1 208 ? 31.528 9.982 -46.156 1.00 76.44 208 VAL A CA 1
ATOM 1672 C C . VAL A 1 208 ? 30.844 8.959 -47.067 1.00 76.44 208 VAL A C 1
ATOM 1674 O O . VAL A 1 208 ? 30.383 9.335 -48.140 1.00 76.44 208 VAL A O 1
ATOM 1677 N N . CYS A 1 209 ? 30.736 7.694 -46.647 1.00 78.94 209 CYS A N 1
ATOM 1678 C CA . CYS A 1 209 ? 30.124 6.619 -47.449 1.00 78.94 209 CYS A CA 1
ATOM 1679 C C . CYS A 1 209 ? 28.914 5.933 -46.813 1.00 78.94 209 CYS A C 1
ATOM 1681 O O . CYS A 1 209 ? 28.240 5.175 -47.500 1.00 78.94 209 CYS A O 1
ATOM 1683 N N . GLY A 1 210 ? 28.622 6.170 -45.532 1.00 78.44 210 GLY A N 1
ATOM 1684 C CA . GLY A 1 210 ? 27.547 5.469 -44.825 1.00 78.44 210 GLY A CA 1
ATOM 1685 C C . GLY A 1 210 ? 27.900 4.050 -44.368 1.00 78.44 210 GLY A C 1
ATOM 1686 O O . GLY A 1 210 ? 27.020 3.343 -43.878 1.00 78.44 210 GLY A O 1
ATOM 1687 N N . ASP A 1 211 ? 29.163 3.629 -44.492 1.00 82.25 211 ASP A N 1
ATOM 1688 C CA . ASP A 1 211 ? 29.611 2.332 -43.984 1.00 82.25 211 ASP A CA 1
ATOM 1689 C C . ASP A 1 211 ? 29.393 2.231 -42.474 1.00 82.25 211 ASP A C 1
ATOM 1691 O O . ASP A 1 211 ? 29.718 3.152 -41.713 1.00 82.25 211 ASP A O 1
ATOM 1695 N N . LYS A 1 212 ? 28.849 1.087 -42.051 1.00 86.38 212 LYS A N 1
ATOM 1696 C CA . LYS A 1 212 ? 28.556 0.775 -40.653 1.00 86.38 212 LYS A CA 1
ATOM 1697 C C . LYS A 1 212 ? 29.648 -0.110 -40.077 1.00 86.38 212 LYS A C 1
ATOM 1699 O O . LYS A 1 212 ? 29.937 -1.174 -40.620 1.00 86.38 212 LYS A O 1
ATOM 1704 N N . GLN A 1 213 ? 30.182 0.280 -38.930 1.00 84.69 213 GLN A N 1
ATOM 1705 C CA . GLN A 1 213 ? 31.116 -0.535 -38.158 1.00 84.69 213 GLN A CA 1
ATOM 1706 C C . GLN A 1 213 ? 30.731 -0.545 -36.675 1.00 84.69 213 GLN A C 1
ATOM 1708 O O . GLN A 1 213 ? 29.877 0.225 -36.239 1.00 84.69 213 GLN A O 1
ATOM 1713 N N . ASN A 1 214 ? 31.348 -1.436 -35.894 1.00 86.00 214 ASN A N 1
ATOM 1714 C CA . ASN A 1 214 ? 31.117 -1.563 -34.447 1.00 86.00 214 ASN A CA 1
ATOM 1715 C C . ASN A 1 214 ? 29.644 -1.796 -34.056 1.00 86.00 214 ASN A C 1
ATOM 1717 O O . ASN A 1 214 ? 29.202 -1.363 -32.993 1.00 86.00 214 ASN A O 1
ATOM 1721 N N . VAL A 1 215 ? 28.882 -2.495 -34.906 1.00 88.38 215 VAL A N 1
ATOM 1722 C CA . VAL A 1 215 ? 27.468 -2.799 -34.650 1.00 88.38 215 VAL A CA 1
ATOM 1723 C C . VAL A 1 215 ? 27.347 -3.656 -33.392 1.00 88.38 215 VAL A C 1
ATOM 1725 O O . VAL A 1 215 ? 27.770 -4.813 -33.377 1.00 88.38 215 VAL A O 1
ATOM 1728 N N . THR A 1 216 ? 26.761 -3.088 -32.343 1.00 86.75 216 THR A N 1
ATOM 1729 C CA . THR A 1 216 ? 26.639 -3.725 -31.029 1.00 86.75 216 THR A CA 1
ATOM 1730 C C . THR A 1 216 ? 25.220 -3.551 -30.503 1.00 86.75 216 THR A C 1
ATOM 1732 O O . THR A 1 216 ? 24.583 -2.521 -30.722 1.00 86.75 216 THR A O 1
ATOM 1735 N N . ALA A 1 217 ? 24.695 -4.567 -29.815 1.00 86.94 217 ALA A N 1
ATOM 1736 C CA . ALA A 1 217 ? 23.431 -4.434 -29.097 1.00 86.94 217 ALA A CA 1
ATOM 1737 C C . ALA A 1 217 ? 23.528 -3.328 -28.031 1.00 86.94 217 ALA A C 1
ATOM 1739 O O . ALA A 1 217 ? 24.613 -3.016 -27.539 1.00 86.94 217 ALA A O 1
ATOM 1740 N N . HIS A 1 218 ? 22.392 -2.742 -27.658 1.00 83.62 218 HIS A N 1
ATOM 1741 C CA . HIS A 1 218 ? 22.353 -1.725 -26.607 1.00 83.62 218 HIS A CA 1
ATOM 1742 C C . HIS A 1 218 ? 22.918 -2.248 -25.285 1.00 83.62 218 HIS A C 1
ATOM 1744 O O . HIS A 1 218 ? 22.538 -3.320 -24.814 1.00 83.62 218 HIS A O 1
ATOM 1750 N N . ILE A 1 219 ? 23.832 -1.472 -24.706 1.00 83.69 219 ILE A N 1
ATOM 1751 C CA . ILE A 1 219 ? 24.458 -1.747 -23.412 1.00 83.69 219 ILE A CA 1
ATOM 1752 C C . ILE A 1 219 ? 23.679 -0.979 -22.348 1.00 83.69 219 ILE A C 1
ATOM 1754 O O . ILE A 1 219 ? 23.468 0.223 -22.499 1.00 83.69 219 ILE A O 1
ATOM 1758 N N . PHE A 1 220 ? 23.257 -1.688 -21.310 1.00 85.12 220 PHE A N 1
ATOM 1759 C CA . PHE A 1 220 ? 22.549 -1.161 -20.149 1.00 85.12 220 PHE A CA 1
ATOM 1760 C C . PHE A 1 220 ? 23.274 -1.691 -18.908 1.00 85.12 220 PHE A C 1
ATOM 1762 O O . PHE A 1 220 ? 23.599 -2.885 -18.891 1.00 85.12 220 PHE A O 1
ATOM 1769 N N . ASP A 1 221 ? 23.530 -0.854 -17.902 1.00 81.25 221 ASP A N 1
ATOM 1770 C CA . ASP A 1 221 ? 24.219 -1.273 -16.670 1.00 81.25 221 ASP A CA 1
ATOM 1771 C C . ASP A 1 221 ? 23.470 -2.411 -15.949 1.00 81.25 221 ASP A C 1
ATOM 1773 O O . ASP A 1 221 ? 24.072 -3.313 -15.359 1.00 81.25 221 ASP A O 1
ATOM 1777 N N . ASN A 1 222 ? 22.141 -2.407 -16.027 1.00 78.56 222 ASN A N 1
ATOM 1778 C CA . ASN A 1 222 ? 21.254 -3.398 -15.445 1.00 78.56 222 ASN A CA 1
ATOM 1779 C C . ASN A 1 222 ? 19.941 -3.548 -16.258 1.00 78.56 222 ASN A C 1
ATOM 1781 O O . ASN A 1 222 ? 19.715 -2.947 -17.314 1.00 78.56 222 ASN A O 1
ATOM 1785 N N . ALA A 1 223 ? 19.044 -4.421 -15.789 1.00 77.31 223 ALA A N 1
ATOM 1786 C CA . ALA A 1 223 ? 17.763 -4.677 -16.453 1.00 77.31 223 ALA A CA 1
ATOM 1787 C C . ALA A 1 223 ? 16.713 -3.560 -16.251 1.00 77.31 223 ALA A C 1
ATOM 1789 O O . ALA A 1 223 ? 15.698 -3.571 -16.945 1.00 77.31 223 ALA A O 1
ATOM 1790 N N . CYS A 1 224 ? 16.954 -2.620 -15.333 1.00 74.94 224 CYS A N 1
ATOM 1791 C CA . CYS A 1 224 ? 16.117 -1.455 -15.021 1.00 74.94 224 CYS A CA 1
ATOM 1792 C C . CYS A 1 224 ? 16.459 -0.247 -15.891 1.00 74.94 224 CYS A C 1
ATOM 1794 O O . CYS A 1 224 ? 15.588 0.595 -16.104 1.00 74.94 224 CYS A O 1
ATOM 1796 N N . ASP A 1 225 ? 17.686 -0.146 -16.403 1.00 79.69 225 ASP A N 1
ATOM 1797 C CA . ASP A 1 225 ? 18.083 1.066 -17.109 1.00 79.69 225 ASP A CA 1
ATOM 1798 C C . ASP A 1 225 ? 17.315 1.203 -18.407 1.00 79.69 225 ASP A C 1
ATOM 1800 O O . ASP A 1 225 ? 17.292 0.311 -19.258 1.00 79.69 225 ASP A O 1
ATOM 1804 N N . THR A 1 226 ? 16.674 2.348 -18.570 1.00 85.75 226 THR A N 1
ATOM 1805 C CA . THR A 1 226 ? 15.923 2.650 -19.781 1.00 85.75 226 THR A CA 1
ATOM 1806 C C . THR A 1 226 ? 16.807 3.243 -20.856 1.00 85.75 226 THR A C 1
ATOM 1808 O O . THR A 1 226 ? 16.388 3.264 -22.000 1.00 85.75 226 THR A O 1
ATOM 1811 N N . THR A 1 227 ? 18.004 3.716 -20.523 1.00 85.06 227 THR A N 1
ATOM 1812 C CA . THR A 1 227 ? 18.865 4.457 -21.445 1.00 85.06 227 THR A CA 1
ATOM 1813 C C . THR A 1 227 ? 20.137 3.672 -21.694 1.00 85.06 227 THR A C 1
ATOM 1815 O O . THR A 1 227 ? 20.764 3.211 -20.752 1.00 85.06 227 THR A O 1
ATOM 1818 N N . CYS A 1 228 ? 20.517 3.517 -22.959 1.00 86.75 228 CYS A N 1
ATOM 1819 C CA . CYS A 1 228 ? 21.806 2.939 -23.304 1.00 86.75 228 CYS A CA 1
ATOM 1820 C C . CYS A 1 228 ? 22.919 3.961 -23.048 1.00 86.75 228 CYS A C 1
ATOM 1822 O O . CYS A 1 228 ? 22.916 5.031 -23.662 1.00 86.75 228 CYS A O 1
ATOM 1824 N N . ASP A 1 229 ? 23.897 3.612 -22.213 1.00 80.88 229 ASP A N 1
ATOM 1825 C CA . ASP A 1 229 ? 24.979 4.523 -21.802 1.00 80.88 229 ASP A CA 1
ATOM 1826 C C . ASP A 1 229 ? 25.886 4.946 -22.961 1.00 80.88 229 ASP A C 1
ATOM 1828 O O . ASP A 1 229 ? 26.479 6.024 -22.946 1.00 80.88 229 ASP A O 1
ATOM 1832 N N . ALA A 1 230 ? 25.974 4.107 -23.996 1.00 81.25 230 ALA A N 1
ATOM 1833 C CA . ALA A 1 230 ? 26.799 4.378 -25.162 1.00 81.25 230 ALA A CA 1
ATOM 1834 C C . ALA A 1 230 ? 26.139 5.361 -26.136 1.00 81.25 230 ALA A C 1
ATOM 1836 O O . ALA A 1 230 ? 26.831 6.241 -26.643 1.00 81.25 230 ALA A O 1
ATOM 1837 N N . CYS A 1 231 ? 24.840 5.199 -26.425 1.00 84.81 231 CYS A N 1
ATOM 1838 C CA . CYS A 1 231 ? 24.186 5.874 -27.555 1.00 84.81 231 CYS A CA 1
ATOM 1839 C C . CYS A 1 231 ? 22.942 6.701 -27.228 1.00 84.81 231 CYS A C 1
ATOM 1841 O O . CYS A 1 231 ? 22.386 7.351 -28.117 1.00 84.81 231 CYS A O 1
ATOM 1843 N N . GLY A 1 232 ? 22.490 6.685 -25.973 1.00 82.31 232 GLY A N 1
ATOM 1844 C CA . GLY A 1 232 ? 21.316 7.433 -25.530 1.00 82.31 232 GLY A CA 1
ATOM 1845 C C . GLY A 1 232 ? 19.975 6.869 -26.007 1.00 82.31 232 GLY A C 1
ATOM 1846 O O . GLY A 1 232 ? 18.947 7.496 -25.756 1.00 82.31 232 GLY A O 1
ATOM 1847 N N . TYR A 1 233 ? 19.956 5.706 -26.670 1.00 85.50 233 TYR A N 1
ATOM 1848 C CA . TYR A 1 233 ? 18.714 5.016 -27.021 1.00 85.50 233 TYR A CA 1
ATOM 1849 C C . TYR A 1 233 ? 17.892 4.716 -25.765 1.00 85.50 233 TYR A C 1
ATOM 1851 O O . TYR A 1 233 ? 18.438 4.215 -24.778 1.00 85.50 233 TYR A O 1
ATOM 1859 N N . THR A 1 234 ? 16.585 4.983 -25.819 1.00 83.75 234 THR A N 1
ATOM 1860 C CA . THR A 1 234 ? 15.669 4.737 -24.705 1.00 83.75 234 THR A CA 1
ATOM 1861 C C . THR A 1 234 ? 14.731 3.561 -24.981 1.00 83.75 234 THR A C 1
ATOM 1863 O O . THR A 1 234 ? 13.965 3.566 -25.942 1.00 83.75 234 THR A O 1
ATOM 1866 N N . ARG A 1 235 ? 14.759 2.545 -24.112 1.00 83.06 235 ARG A N 1
ATOM 1867 C CA . ARG A 1 235 ? 13.802 1.430 -24.093 1.00 83.06 235 ARG A CA 1
ATOM 1868 C C . ARG A 1 235 ? 12.698 1.681 -23.069 1.00 83.06 235 ARG A C 1
ATOM 1870 O O . ARG A 1 235 ? 12.939 2.227 -21.995 1.00 83.06 235 ARG A O 1
ATOM 1877 N N . ALA A 1 236 ? 11.489 1.223 -23.376 1.00 77.31 236 ALA A N 1
ATOM 1878 C CA . ALA A 1 236 ? 10.388 1.227 -22.421 1.00 77.31 236 ALA A CA 1
ATOM 1879 C C . ALA A 1 236 ? 10.459 -0.020 -21.525 1.00 77.31 236 ALA A C 1
ATOM 1881 O O . ALA A 1 236 ? 10.341 -1.143 -22.016 1.00 77.31 236 ALA A O 1
ATOM 1882 N N . ILE A 1 237 ? 10.613 0.174 -20.213 1.00 75.94 237 ILE A N 1
ATOM 1883 C CA . ILE A 1 237 ? 10.493 -0.882 -19.197 1.00 75.94 237 ILE A CA 1
ATOM 1884 C C . ILE A 1 237 ? 9.315 -0.540 -18.289 1.00 75.94 237 ILE A C 1
ATOM 1886 O O . ILE A 1 237 ? 9.173 0.591 -17.830 1.00 75.94 237 ILE A O 1
ATOM 1890 N N . THR A 1 238 ? 8.453 -1.523 -18.026 1.00 73.25 238 THR A N 1
ATOM 1891 C CA . THR A 1 238 ? 7.421 -1.403 -16.990 1.00 73.25 238 THR A CA 1
ATOM 1892 C C . THR A 1 238 ? 7.952 -2.039 -15.717 1.00 73.25 238 THR A C 1
ATOM 1894 O O . THR A 1 238 ? 8.130 -3.255 -15.664 1.00 73.25 238 THR A O 1
ATOM 1897 N N . HIS A 1 239 ? 8.212 -1.226 -14.697 1.00 74.25 239 HIS A N 1
ATOM 1898 C CA . HIS A 1 239 ? 8.620 -1.733 -13.393 1.00 74.25 239 HIS A CA 1
ATOM 1899 C C . HIS A 1 239 ? 7.401 -2.216 -12.609 1.00 74.25 239 HIS A C 1
ATOM 1901 O O . HIS A 1 239 ? 6.379 -1.533 -12.540 1.00 74.25 239 HIS A O 1
ATOM 1907 N N . SER A 1 240 ? 7.536 -3.386 -11.992 1.00 78.25 240 SER A N 1
ATOM 1908 C CA . SER A 1 240 ? 6.603 -3.892 -10.990 1.00 78.25 240 SER A CA 1
ATOM 1909 C C . SER A 1 240 ? 7.376 -4.103 -9.700 1.00 78.25 240 SER A C 1
ATOM 1911 O O . SER A 1 240 ? 8.382 -4.820 -9.696 1.00 78.25 240 SER A O 1
ATOM 1913 N N . TYR A 1 241 ? 6.920 -3.466 -8.629 1.00 84.31 241 TYR A N 1
ATOM 1914 C CA . TYR A 1 241 ? 7.568 -3.518 -7.326 1.00 84.31 241 TYR A CA 1
ATOM 1915 C C . TYR A 1 241 ? 6.776 -4.410 -6.378 1.00 84.31 241 TYR A C 1
ATOM 1917 O O . TYR A 1 241 ? 5.555 -4.292 -6.277 1.00 84.31 241 TYR A O 1
ATOM 1925 N N . GLU A 1 242 ? 7.487 -5.295 -5.688 1.00 86.00 242 GLU A N 1
ATOM 1926 C CA . GLU A 1 242 ? 6.952 -6.093 -4.593 1.00 86.00 242 GLU A CA 1
ATOM 1927 C C . GLU A 1 242 ? 7.520 -5.605 -3.272 1.00 86.00 242 GLU A C 1
ATOM 1929 O O . GLU A 1 242 ? 8.715 -5.335 -3.152 1.00 86.00 242 GLU A O 1
ATOM 1934 N N . GLN A 1 243 ? 6.670 -5.561 -2.255 1.00 88.69 243 GLN A N 1
ATOM 1935 C CA . GLN A 1 243 ? 7.107 -5.183 -0.926 1.00 88.69 243 GLN A CA 1
ATOM 1936 C C . GLN A 1 243 ? 7.860 -6.349 -0.265 1.00 88.69 243 GLN A C 1
ATOM 1938 O O . GLN A 1 243 ? 7.362 -7.478 -0.202 1.00 88.69 243 GLN A O 1
ATOM 1943 N N . LYS A 1 244 ? 9.068 -6.078 0.228 1.00 89.31 244 LYS A N 1
ATOM 1944 C CA . LYS A 1 244 ? 9.938 -7.025 0.941 1.00 89.31 244 LYS A CA 1
ATOM 1945 C C . LYS A 1 244 ? 10.347 -6.441 2.289 1.00 89.31 244 LYS A C 1
ATOM 1947 O O . LYS A 1 244 ? 10.232 -5.239 2.524 1.00 89.31 244 LYS A O 1
ATOM 1952 N N . HIS A 1 245 ? 10.833 -7.298 3.179 1.00 89.12 245 HIS A N 1
ATOM 1953 C CA . HIS A 1 245 ? 11.302 -6.890 4.497 1.00 89.12 245 HIS A CA 1
ATOM 1954 C C . HIS A 1 245 ? 12.392 -7.813 5.045 1.00 89.12 245 HIS A C 1
ATOM 1956 O O . HIS A 1 245 ? 12.495 -8.976 4.653 1.00 89.12 245 HIS A O 1
ATOM 1962 N N . ASP A 1 246 ? 13.175 -7.281 5.981 1.00 88.38 246 ASP A N 1
ATOM 1963 C CA . ASP A 1 246 ? 14.119 -8.009 6.830 1.00 88.38 246 ASP A CA 1
ATOM 1964 C C . ASP A 1 246 ? 13.941 -7.626 8.313 1.00 88.38 246 ASP A C 1
ATOM 1966 O O . ASP A 1 246 ? 12.931 -7.036 8.701 1.00 88.38 246 ASP A O 1
ATOM 1970 N N . GLU A 1 247 ? 14.906 -7.981 9.165 1.00 84.00 247 GLU A N 1
ATOM 1971 C CA . GLU A 1 247 ? 14.875 -7.695 10.608 1.00 84.00 247 GLU A CA 1
ATOM 1972 C C . GLU A 1 247 ? 14.929 -6.189 10.940 1.00 84.00 247 GLU A C 1
ATOM 1974 O O . GLU A 1 247 ? 14.528 -5.780 12.032 1.00 84.00 247 GLU A O 1
ATOM 1979 N N . ASN A 1 248 ? 15.406 -5.351 10.014 1.00 85.19 248 ASN A N 1
ATOM 1980 C CA . ASN A 1 248 ? 15.707 -3.939 10.245 1.00 85.19 248 ASN A CA 1
ATOM 1981 C C . ASN A 1 248 ? 14.728 -2.990 9.539 1.00 85.19 248 ASN A C 1
ATOM 1983 O O . ASN A 1 248 ? 14.424 -1.917 10.069 1.00 85.19 248 ASN A O 1
ATOM 1987 N N . SER A 1 249 ? 14.272 -3.344 8.338 1.00 87.88 249 SER A N 1
ATOM 1988 C CA . SER A 1 249 ? 13.549 -2.436 7.443 1.00 87.88 249 SER A CA 1
ATOM 1989 C C . SER A 1 249 ? 12.660 -3.165 6.433 1.00 87.88 249 SER A C 1
ATOM 1991 O O . SER A 1 249 ? 12.770 -4.375 6.234 1.00 87.88 249 SER A O 1
ATOM 1993 N N . HIS A 1 250 ? 11.783 -2.410 5.773 1.00 89.25 250 HIS A N 1
ATOM 1994 C CA . HIS A 1 250 ? 11.051 -2.842 4.584 1.00 89.25 250 HIS A CA 1
ATOM 1995 C C . HIS A 1 250 ? 11.389 -1.949 3.389 1.00 89.25 250 HIS A C 1
ATOM 1997 O O . HIS A 1 250 ? 11.790 -0.794 3.553 1.00 89.25 250 HIS A O 1
ATOM 2003 N N . TRP A 1 251 ? 11.268 -2.503 2.185 1.00 92.31 251 TRP A N 1
ATOM 2004 C CA . TRP A 1 251 ? 11.541 -1.811 0.927 1.00 92.31 251 TRP A CA 1
ATOM 2005 C C . TRP A 1 251 ? 10.652 -2.338 -0.194 1.00 92.31 251 TRP A C 1
ATOM 2007 O O . TRP A 1 251 ? 10.154 -3.463 -0.143 1.00 92.31 251 TRP A O 1
ATOM 2017 N N . ASP A 1 252 ? 10.503 -1.525 -1.231 1.00 89.44 252 ASP A N 1
ATOM 2018 C CA . ASP A 1 252 ? 9.924 -1.949 -2.497 1.00 89.44 252 ASP A CA 1
ATOM 2019 C C . ASP A 1 252 ? 11.053 -2.477 -3.383 1.00 89.44 252 ASP A C 1
ATOM 2021 O O . ASP A 1 252 ? 11.994 -1.749 -3.713 1.00 89.44 252 ASP A O 1
ATOM 2025 N N . GLU A 1 253 ? 10.983 -3.751 -3.752 1.00 90.00 253 GLU A N 1
ATOM 2026 C CA . GLU A 1 253 ? 11.965 -4.411 -4.607 1.00 90.00 253 GLU A CA 1
ATOM 2027 C C . GLU A 1 253 ? 11.413 -4.567 -6.020 1.00 90.00 253 GLU A C 1
ATOM 2029 O O . GLU A 1 253 ? 10.332 -5.125 -6.233 1.00 90.00 253 GLU A O 1
ATOM 2034 N N . CYS A 1 254 ? 12.155 -4.073 -7.007 1.00 87.56 254 CYS A N 1
ATOM 2035 C CA . CYS A 1 254 ? 11.789 -4.241 -8.404 1.00 87.56 254 CYS A CA 1
ATOM 2036 C C . CYS A 1 254 ? 11.911 -5.717 -8.804 1.00 87.56 254 CYS A C 1
ATOM 2038 O O . CYS A 1 254 ? 13.004 -6.279 -8.797 1.00 87.56 254 CYS A O 1
ATOM 2040 N N . THR A 1 255 ? 10.815 -6.324 -9.254 1.00 83.81 255 THR A N 1
ATOM 2041 C CA . THR A 1 255 ? 10.774 -7.734 -9.701 1.00 83.81 255 THR A CA 1
ATOM 2042 C C . THR A 1 255 ? 11.607 -8.018 -10.955 1.00 83.81 255 THR A C 1
ATOM 2044 O O . THR A 1 255 ? 12.002 -9.156 -11.190 1.00 83.81 255 THR A O 1
ATOM 2047 N N . VAL A 1 256 ? 11.891 -6.990 -11.757 1.00 80.50 256 VAL A N 1
ATOM 2048 C CA . VAL A 1 256 ? 12.760 -7.071 -12.944 1.00 80.50 256 VAL A CA 1
ATOM 2049 C C . VAL A 1 256 ? 14.234 -6.881 -12.550 1.00 80.50 256 VAL A C 1
ATOM 2051 O O . VAL A 1 256 ? 15.130 -7.485 -13.132 1.00 80.50 256 VAL A O 1
ATOM 2054 N N . CYS A 1 257 ? 14.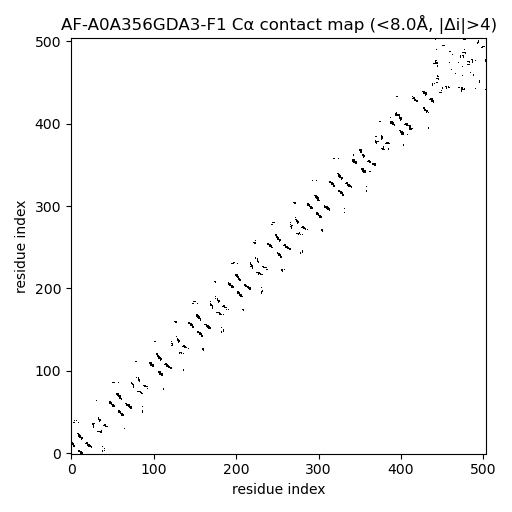441 -5.991 -11.575 1.00 81.31 257 CYS A N 1
ATOM 2055 C CA . CYS A 1 257 ? 15.684 -5.329 -11.161 1.00 81.31 257 CYS A CA 1
ATOM 2056 C C . CYS A 1 257 ? 16.544 -6.029 -10.128 1.00 81.31 257 CYS A C 1
ATOM 2058 O O . CYS A 1 257 ? 17.765 -6.097 -10.215 1.00 81.31 257 CYS A O 1
ATOM 2060 N N . GLY A 1 258 ? 15.853 -6.395 -9.051 1.00 80.81 258 GLY A N 1
ATOM 2061 C CA . GLY A 1 258 ? 16.423 -6.438 -7.709 1.00 80.81 258 GLY A CA 1
ATOM 2062 C C . GLY A 1 258 ? 16.627 -5.058 -7.061 1.00 80.81 258 GLY A C 1
ATOM 2063 O O . GLY A 1 258 ? 16.952 -5.008 -5.877 1.00 80.81 258 GLY A O 1
ATOM 2064 N N . ASP A 1 259 ? 16.431 -3.948 -7.784 1.00 83.75 259 ASP A N 1
ATOM 2065 C CA . ASP A 1 259 ? 16.625 -2.604 -7.231 1.00 83.75 259 ASP A CA 1
ATOM 2066 C C . ASP A 1 259 ? 15.663 -2.322 -6.080 1.00 83.75 259 ASP A C 1
ATOM 2068 O O . ASP A 1 259 ? 14.450 -2.531 -6.187 1.00 83.75 259 ASP A O 1
ATOM 2072 N N . LYS A 1 260 ? 16.228 -1.816 -4.983 1.00 87.94 260 LYS A N 1
ATOM 2073 C CA . LYS A 1 260 ? 15.508 -1.489 -3.754 1.00 87.94 260 LYS A CA 1
ATOM 2074 C C . LYS A 1 260 ? 15.251 0.007 -3.684 1.00 87.94 260 LYS A C 1
ATOM 2076 O O . LYS A 1 260 ? 16.181 0.805 -3.786 1.00 87.94 260 LYS A O 1
ATOM 2081 N N . GLN A 1 261 ? 14.008 0.382 -3.425 1.00 86.69 261 GLN A N 1
ATOM 2082 C CA . GLN A 1 261 ? 13.615 1.763 -3.163 1.00 86.69 261 GLN A CA 1
ATOM 2083 C C . GLN A 1 261 ? 12.720 1.844 -1.924 1.00 86.69 261 GLN A C 1
ATOM 2085 O O . GLN A 1 261 ? 12.283 0.824 -1.395 1.00 86.69 261 GLN A O 1
ATOM 2090 N N . ASN A 1 262 ? 12.462 3.064 -1.446 1.00 86.94 262 ASN A N 1
ATOM 2091 C CA . ASN A 1 262 ? 11.606 3.315 -0.278 1.00 86.94 262 ASN A CA 1
ATOM 2092 C C . ASN A 1 262 ? 12.032 2.525 0.975 1.00 86.94 262 ASN A C 1
ATOM 2094 O O . ASN A 1 262 ? 11.194 2.086 1.762 1.00 86.94 262 ASN A O 1
ATOM 2098 N N . ILE A 1 263 ? 13.345 2.339 1.156 1.00 90.06 263 ILE A N 1
ATOM 2099 C CA . ILE A 1 263 ? 13.902 1.616 2.301 1.00 90.06 263 ILE A CA 1
ATOM 2100 C C . ILE A 1 263 ? 13.589 2.408 3.568 1.00 90.06 263 ILE A C 1
ATOM 2102 O O . ILE A 1 263 ? 14.132 3.494 3.786 1.00 90.06 263 ILE A O 1
ATOM 2106 N N . THR A 1 264 ? 12.719 1.851 4.401 1.00 86.94 264 THR A N 1
ATOM 2107 C CA . THR A 1 264 ? 12.220 2.516 5.603 1.00 86.94 264 THR A CA 1
ATOM 2108 C C . THR A 1 264 ? 12.267 1.547 6.777 1.00 86.94 264 THR A C 1
ATOM 2110 O O . THR A 1 264 ? 12.022 0.350 6.623 1.00 86.94 264 THR A O 1
ATOM 2113 N N . ALA A 1 265 ? 12.606 2.043 7.968 1.00 86.50 265 ALA A N 1
ATOM 2114 C CA . ALA A 1 265 ? 12.495 1.242 9.185 1.00 86.50 265 ALA A CA 1
ATOM 2115 C C . ALA A 1 265 ? 11.040 0.792 9.399 1.00 86.50 265 ALA A C 1
ATOM 2117 O O . ALA A 1 265 ? 10.104 1.462 8.958 1.00 86.50 265 ALA A O 1
ATOM 2118 N N . HIS A 1 266 ? 10.850 -0.330 10.093 1.00 83.12 266 HIS A N 1
ATOM 2119 C CA . HIS A 1 266 ? 9.514 -0.821 10.431 1.00 83.12 266 HIS A CA 1
ATOM 2120 C C . HIS A 1 266 ? 8.702 0.231 11.185 1.00 83.12 266 HIS A C 1
ATOM 2122 O O . HIS A 1 266 ? 9.156 0.780 12.191 1.00 83.12 266 HIS A O 1
ATOM 2128 N N . ILE A 1 267 ? 7.502 0.500 10.676 1.00 82.75 267 ILE A N 1
ATOM 2129 C CA . ILE A 1 267 ? 6.543 1.421 11.281 1.00 82.75 267 ILE A CA 1
ATOM 2130 C C . ILE A 1 267 ? 5.584 0.583 12.117 1.00 82.75 267 ILE A C 1
ATOM 2132 O O . ILE A 1 267 ? 5.040 -0.407 11.630 1.00 82.75 267 ILE A O 1
ATOM 2136 N N . PHE A 1 268 ? 5.431 0.976 13.374 1.00 83.75 268 PHE A N 1
ATOM 2137 C CA . PHE A 1 268 ? 4.521 0.380 14.341 1.00 83.75 268 PHE A CA 1
ATOM 2138 C C . PHE A 1 268 ? 3.688 1.527 14.914 1.00 83.75 268 PHE A C 1
ATOM 2140 O O . PHE A 1 268 ? 4.276 2.559 15.261 1.00 83.75 268 PHE A O 1
ATOM 2147 N N . ASP A 1 269 ? 2.369 1.370 15.014 1.00 80.25 269 ASP A N 1
ATOM 2148 C CA . ASP A 1 269 ? 1.479 2.406 15.558 1.00 80.25 269 ASP A CA 1
ATOM 2149 C C . ASP A 1 269 ? 1.879 2.812 16.990 1.00 80.25 269 ASP A C 1
ATOM 2151 O O . ASP A 1 269 ? 1.775 3.977 17.386 1.00 80.25 269 ASP A O 1
ATOM 2155 N N . ASN A 1 270 ? 2.387 1.862 17.773 1.00 76.56 270 ASN A N 1
ATOM 2156 C CA . ASN A 1 270 ? 2.855 2.047 19.135 1.00 76.56 270 ASN A CA 1
ATOM 2157 C C . ASN A 1 270 ? 3.983 1.054 19.518 1.00 76.56 270 ASN A C 1
ATOM 2159 O O . ASN A 1 270 ? 4.463 0.223 18.741 1.00 76.56 270 ASN A O 1
ATOM 2163 N N . SER A 1 271 ? 4.484 1.169 20.752 1.00 78.06 271 SER A N 1
ATOM 2164 C CA . SER A 1 271 ? 5.588 0.343 21.271 1.00 78.06 271 SER A CA 1
ATOM 2165 C C . SER A 1 271 ? 5.203 -1.108 21.590 1.00 78.06 271 SER A C 1
ATOM 2167 O O . SER A 1 271 ? 6.094 -1.921 21.831 1.00 78.06 271 SER A O 1
ATOM 2169 N N . CYS A 1 272 ? 3.912 -1.431 21.593 1.00 74.19 272 CYS A N 1
ATOM 2170 C CA . CYS A 1 272 ? 3.349 -2.753 21.848 1.00 74.19 272 CYS A CA 1
ATOM 2171 C C . CYS A 1 272 ? 2.979 -3.524 20.583 1.00 74.19 272 CYS A C 1
ATOM 2173 O O . CYS A 1 272 ? 2.837 -4.745 20.657 1.00 74.19 272 CYS A O 1
ATOM 2175 N N . ASP A 1 273 ? 2.883 -2.869 19.425 1.00 78.31 273 ASP A N 1
ATOM 2176 C CA . ASP A 1 273 ? 2.543 -3.594 18.207 1.00 78.31 273 ASP A CA 1
ATOM 2177 C C . ASP A 1 273 ? 3.668 -4.534 17.831 1.00 78.31 273 ASP A C 1
ATOM 2179 O O . ASP A 1 273 ? 4.836 -4.154 17.709 1.00 78.31 273 ASP A O 1
ATOM 2183 N N . THR A 1 274 ? 3.310 -5.793 17.653 1.00 84.81 274 THR A N 1
ATOM 2184 C CA . THR A 1 274 ? 4.257 -6.822 17.246 1.00 84.81 274 THR A CA 1
ATOM 2185 C C . THR A 1 274 ? 4.367 -6.905 15.740 1.00 84.81 274 THR A C 1
ATOM 2187 O O . THR A 1 274 ? 5.326 -7.489 15.270 1.00 84.81 274 THR A O 1
ATOM 2190 N N . THR A 1 275 ? 3.446 -6.312 14.983 1.00 83.62 275 THR A N 1
ATOM 2191 C CA . THR A 1 275 ? 3.397 -6.424 13.524 1.00 83.62 275 THR A CA 1
ATOM 2192 C C . THR A 1 275 ? 3.555 -5.048 12.897 1.00 83.62 275 THR A C 1
ATOM 2194 O O . THR A 1 275 ? 2.936 -4.098 13.356 1.00 83.62 275 THR A O 1
ATOM 2197 N N . CYS A 1 276 ? 4.398 -4.934 11.873 1.00 85.31 276 CYS A N 1
ATOM 2198 C CA . CYS A 1 276 ? 4.500 -3.721 11.072 1.00 85.31 276 CYS A CA 1
ATOM 2199 C C . CYS A 1 276 ? 3.311 -3.639 10.107 1.00 85.31 276 CYS A C 1
ATOM 2201 O O . CYS A 1 276 ? 3.129 -4.543 9.287 1.00 85.31 276 CYS A O 1
ATOM 2203 N N . ASP A 1 277 ? 2.553 -2.544 10.156 1.00 79.50 277 ASP A N 1
ATOM 2204 C CA . ASP A 1 277 ? 1.314 -2.370 9.380 1.00 79.50 277 ASP A CA 1
ATOM 2205 C C . ASP A 1 277 ? 1.539 -2.364 7.865 1.00 79.50 277 ASP A C 1
ATOM 2207 O O . ASP A 1 277 ? 0.662 -2.738 7.087 1.00 79.50 277 ASP A O 1
ATOM 2211 N N . THR A 1 278 ? 2.740 -1.974 7.437 1.00 82.50 278 THR A N 1
ATOM 2212 C CA . THR A 1 278 ? 3.097 -1.874 6.021 1.00 82.50 278 THR A CA 1
ATOM 2213 C C . THR A 1 278 ? 3.476 -3.225 5.421 1.00 82.50 278 THR A C 1
ATOM 2215 O O . THR A 1 278 ? 3.013 -3.544 4.326 1.00 82.50 278 THR A O 1
ATOM 2218 N N . CYS A 1 279 ? 4.317 -4.001 6.120 1.00 84.81 279 CYS A N 1
ATOM 2219 C CA . CYS A 1 279 ? 5.003 -5.169 5.550 1.00 84.81 279 CYS A CA 1
ATOM 2220 C C . CYS A 1 279 ? 4.703 -6.508 6.221 1.00 84.81 279 CYS A C 1
ATOM 2222 O O . CYS A 1 279 ? 5.150 -7.549 5.738 1.00 84.81 279 CYS A O 1
ATOM 2224 N N . GLY A 1 280 ? 3.965 -6.500 7.332 1.00 81.81 280 GLY A N 1
ATOM 2225 C CA . GLY A 1 280 ? 3.636 -7.708 8.082 1.00 81.81 280 GLY A CA 1
ATOM 2226 C C . GLY A 1 280 ? 4.807 -8.307 8.865 1.00 81.81 280 GLY A C 1
ATOM 2227 O O . GLY A 1 280 ? 4.650 -9.385 9.435 1.00 81.81 280 GLY A O 1
ATOM 2228 N N . TYR A 1 281 ? 5.966 -7.639 8.923 1.00 85.19 281 TYR A N 1
ATOM 2229 C CA . TYR A 1 281 ? 7.087 -8.080 9.753 1.00 85.19 281 TYR A CA 1
ATOM 2230 C C . TYR A 1 281 ? 6.672 -8.159 11.222 1.00 85.19 281 TYR A C 1
ATOM 2232 O O . TYR A 1 281 ? 6.132 -7.193 11.766 1.00 85.19 281 TYR A O 1
ATOM 2240 N N . THR A 1 282 ? 6.976 -9.284 11.874 1.00 83.69 282 THR A N 1
ATOM 2241 C CA . THR A 1 282 ? 6.654 -9.503 13.284 1.00 83.69 282 THR A CA 1
ATOM 2242 C C . THR A 1 282 ? 7.886 -9.395 14.183 1.00 83.69 282 THR A C 1
ATOM 2244 O O . THR A 1 282 ? 8.810 -10.200 14.058 1.00 83.69 282 THR A O 1
ATOM 2247 N N . ARG A 1 283 ? 7.877 -8.469 15.147 1.00 82.50 283 ARG A N 1
ATOM 2248 C CA . ARG A 1 283 ? 8.861 -8.371 16.236 1.00 82.50 283 ARG A CA 1
ATOM 2249 C C . ARG A 1 283 ? 8.360 -9.059 17.506 1.00 82.50 283 ARG A C 1
ATOM 2251 O O . ARG A 1 283 ? 7.174 -9.023 17.828 1.00 82.50 283 ARG A O 1
ATOM 2258 N N . ALA A 1 284 ? 9.282 -9.635 18.271 1.00 77.56 284 ALA A N 1
ATOM 2259 C CA . ALA A 1 284 ? 8.976 -10.185 19.587 1.00 77.56 284 ALA A CA 1
ATOM 2260 C C . ALA A 1 284 ? 9.005 -9.076 20.654 1.00 77.56 284 ALA A C 1
ATOM 2262 O O . ALA A 1 284 ? 10.048 -8.465 20.882 1.00 77.56 284 ALA A O 1
ATOM 2263 N N . ILE A 1 285 ? 7.875 -8.845 21.328 1.00 75.50 285 ILE A N 1
ATOM 2264 C CA . ILE A 1 285 ? 7.779 -7.976 22.509 1.00 75.50 285 ILE A CA 1
ATOM 2265 C C . ILE A 1 285 ? 7.314 -8.819 23.695 1.00 75.50 285 ILE A C 1
ATOM 2267 O O . ILE A 1 285 ? 6.295 -9.504 23.629 1.00 75.50 285 ILE A O 1
ATOM 2271 N N . THR A 1 286 ? 8.051 -8.751 24.802 1.00 73.94 286 THR A N 1
ATOM 2272 C CA . THR A 1 286 ? 7.609 -9.321 26.078 1.00 73.94 286 THR A CA 1
ATOM 2273 C C . THR A 1 286 ? 6.825 -8.258 26.832 1.00 73.94 286 THR A C 1
ATOM 2275 O O . THR A 1 286 ? 7.410 -7.319 27.371 1.00 73.94 286 THR A O 1
ATOM 2278 N N . HIS A 1 287 ? 5.503 -8.400 26.880 1.00 74.31 287 HIS A N 1
ATOM 2279 C CA . HIS A 1 287 ? 4.667 -7.511 27.678 1.00 74.31 287 HIS A CA 1
ATOM 2280 C C . HIS A 1 287 ? 4.772 -7.865 29.163 1.00 74.31 287 HIS A C 1
ATOM 2282 O O . HIS A 1 287 ? 4.713 -9.033 29.548 1.00 74.31 287 HIS A O 1
ATOM 2288 N N . SER A 1 288 ? 4.880 -6.837 29.997 1.00 78.69 288 SER A N 1
ATOM 2289 C CA . SER A 1 288 ? 4.722 -6.935 31.445 1.00 78.69 288 SER A CA 1
ATOM 2290 C C . SER A 1 288 ? 3.568 -6.031 31.847 1.00 78.69 288 SER A C 1
ATOM 2292 O O . SER A 1 288 ? 3.519 -4.877 31.423 1.00 78.69 288 SER A O 1
ATOM 2294 N N . TYR A 1 289 ? 2.638 -6.556 32.638 1.00 82.31 289 TYR A N 1
ATOM 2295 C CA . TYR A 1 289 ? 1.447 -5.832 33.064 1.00 82.31 289 TYR A CA 1
ATOM 2296 C C . TYR A 1 289 ? 1.473 -5.603 34.571 1.00 82.31 289 TYR A C 1
ATOM 2298 O O . TYR A 1 289 ? 1.765 -6.519 35.340 1.00 82.31 289 TYR A O 1
ATOM 2306 N N . GLU A 1 290 ? 1.156 -4.378 34.981 1.00 85.50 290 GLU A N 1
ATOM 2307 C CA . GLU A 1 290 ? 0.966 -4.005 36.379 1.00 85.50 290 GLU A CA 1
ATOM 2308 C C . GLU A 1 290 ? -0.495 -3.650 36.634 1.00 85.50 290 GLU A C 1
ATOM 2310 O O . GLU A 1 290 ? -1.107 -2.910 35.863 1.00 85.50 290 GLU A O 1
ATOM 2315 N N . GLN A 1 291 ? -1.038 -4.119 37.755 1.00 86.44 291 GLN A N 1
ATOM 2316 C CA . GLN A 1 291 ? -2.386 -3.746 38.159 1.00 86.44 291 GLN A CA 1
ATOM 2317 C C . GLN A 1 291 ? -2.403 -2.281 38.622 1.00 86.44 291 GLN A C 1
ATOM 2319 O O . GLN A 1 291 ? -1.693 -1.889 39.555 1.00 86.44 291 GLN A O 1
ATOM 2324 N N . LYS A 1 292 ? -3.238 -1.470 37.979 1.00 86.56 292 LYS A N 1
ATOM 2325 C CA . LYS A 1 292 ? -3.523 -0.077 38.333 1.00 86.56 292 LYS A CA 1
ATOM 2326 C C . LYS A 1 292 ? -5.001 0.070 38.683 1.00 86.56 292 LYS A C 1
ATOM 2328 O O . LYS A 1 292 ? -5.823 -0.796 38.387 1.00 86.56 292 LYS A O 1
ATOM 2333 N N . HIS A 1 293 ? -5.343 1.173 39.338 1.00 85.31 293 HIS A N 1
ATOM 2334 C CA . HIS A 1 293 ? -6.729 1.511 39.640 1.00 85.31 293 HIS A CA 1
ATOM 2335 C C . HIS A 1 293 ? -6.927 3.022 39.725 1.00 85.31 293 HIS A C 1
ATOM 2337 O O . HIS A 1 293 ? -5.992 3.764 40.026 1.00 85.31 293 HIS A O 1
ATOM 2343 N N . ASP A 1 294 ? -8.161 3.449 39.483 1.00 84.88 294 ASP A N 1
ATOM 2344 C CA . ASP A 1 294 ? -8.660 4.794 39.753 1.00 84.88 294 ASP A CA 1
ATOM 2345 C C . ASP A 1 294 ? -9.901 4.731 40.669 1.00 84.88 294 ASP A C 1
ATOM 2347 O O . ASP A 1 294 ? -10.158 3.721 41.332 1.00 84.88 294 ASP A O 1
ATOM 2351 N N . GLU A 1 295 ? -10.664 5.824 40.740 1.00 77.50 295 GLU A N 1
ATOM 2352 C CA . GLU A 1 295 ? -11.875 5.924 41.566 1.00 77.50 295 GLU A CA 1
ATOM 2353 C C . GLU A 1 295 ? -13.024 5.008 41.096 1.00 77.50 295 GLU A C 1
ATOM 2355 O O . GLU A 1 295 ? -13.941 4.724 41.871 1.00 77.50 295 GLU A O 1
ATOM 2360 N N . VAL A 1 296 ? -12.992 4.530 39.846 1.00 79.62 296 VAL A N 1
ATOM 2361 C CA . VAL A 1 296 ? -14.101 3.833 39.177 1.00 79.62 296 VAL A CA 1
ATOM 2362 C C . VAL A 1 296 ? -13.753 2.375 38.862 1.00 79.62 296 VAL A C 1
ATOM 2364 O O . VAL A 1 296 ? -14.574 1.485 39.100 1.00 79.62 296 VAL A O 1
ATOM 2367 N N . ASN A 1 297 ? -12.543 2.112 38.368 1.00 84.44 297 ASN A N 1
ATOM 2368 C CA . ASN A 1 297 ? -12.122 0.819 37.837 1.00 84.44 297 ASN A CA 1
ATOM 2369 C C . ASN A 1 297 ? -10.710 0.422 38.299 1.00 84.44 297 ASN A C 1
ATOM 2371 O O . ASN A 1 297 ? -9.911 1.244 38.745 1.00 84.44 297 ASN A O 1
ATOM 2375 N N . HIS A 1 298 ? -10.385 -0.854 38.112 1.00 84.31 298 HIS A N 1
ATOM 2376 C CA . HIS A 1 298 ? -9.015 -1.362 38.057 1.00 84.31 298 HIS A CA 1
ATOM 2377 C C . HIS A 1 298 ? -8.747 -1.979 36.681 1.00 84.31 298 HIS A C 1
ATOM 2379 O O . HIS A 1 298 ? -9.669 -2.457 36.020 1.00 84.31 298 HIS A O 1
ATOM 2385 N N . TRP A 1 299 ? -7.497 -1.921 36.231 1.00 89.81 299 TRP A N 1
ATOM 2386 C CA . TRP A 1 299 ? -7.055 -2.472 34.951 1.00 89.81 299 TRP A CA 1
ATOM 2387 C C . TRP A 1 299 ? -5.616 -2.961 35.052 1.00 89.81 299 TRP A C 1
ATOM 2389 O O . TRP A 1 299 ? -4.852 -2.515 35.909 1.00 89.81 299 TRP A O 1
ATOM 2399 N N . ASP A 1 300 ? -5.246 -3.852 34.146 1.00 88.00 300 ASP A N 1
ATOM 2400 C CA . ASP A 1 300 ? -3.859 -4.235 33.936 1.00 88.00 300 ASP A CA 1
ATOM 2401 C C . ASP A 1 300 ? -3.267 -3.292 32.887 1.00 88.00 300 ASP A C 1
ATOM 2403 O O . ASP A 1 300 ? -3.750 -3.228 31.754 1.00 88.00 300 ASP A O 1
ATOM 2407 N N . GLU A 1 301 ? -2.249 -2.524 33.266 1.00 88.50 301 GLU A N 1
ATOM 2408 C CA . GLU A 1 301 ? -1.567 -1.577 32.384 1.00 88.50 301 GLU A CA 1
ATOM 2409 C C . GLU A 1 301 ? -0.227 -2.149 31.935 1.00 88.50 301 GLU A C 1
ATOM 2411 O O . GLU A 1 301 ? 0.586 -2.576 32.760 1.00 88.50 301 GLU A O 1
ATOM 2416 N N . CYS A 1 302 ? 0.014 -2.167 30.626 1.00 86.62 302 CYS A N 1
ATOM 2417 C CA . CYS A 1 302 ? 1.291 -2.607 30.088 1.00 86.62 302 CYS A CA 1
ATOM 2418 C C . CYS A 1 302 ? 2.383 -1.587 30.422 1.00 86.62 302 CYS A C 1
ATOM 2420 O O . CYS A 1 302 ? 2.279 -0.420 30.051 1.00 86.62 302 CYS A O 1
ATOM 2422 N N . THR A 1 303 ? 3.486 -2.023 31.026 1.00 82.88 303 THR A N 1
ATOM 2423 C CA . THR A 1 303 ? 4.613 -1.133 31.347 1.00 82.88 303 THR A CA 1
ATOM 2424 C C . THR A 1 303 ? 5.400 -0.672 30.113 1.00 82.88 303 THR A C 1
ATOM 2426 O O . THR A 1 303 ? 6.202 0.253 30.218 1.00 82.88 303 THR A O 1
ATOM 2429 N N . VAL A 1 304 ? 5.175 -1.294 28.948 1.00 80.19 304 VAL A N 1
ATOM 2430 C CA . VAL A 1 304 ? 5.896 -1.017 27.692 1.00 80.19 304 VAL A CA 1
ATOM 2431 C C . VAL A 1 304 ? 5.179 0.017 26.811 1.00 80.19 304 VAL A C 1
ATOM 2433 O O . VAL A 1 304 ? 5.840 0.872 26.221 1.00 80.19 304 VAL A O 1
ATOM 2436 N N . CYS A 1 305 ? 3.846 -0.027 26.720 1.00 80.94 305 CYS A N 1
ATOM 2437 C CA . CYS A 1 305 ? 3.051 0.900 25.889 1.00 80.94 305 CYS A CA 1
ATOM 2438 C C . CYS A 1 305 ? 1.945 1.654 26.622 1.00 80.94 305 CYS A C 1
ATOM 2440 O O . CYS A 1 305 ? 1.361 2.563 26.044 1.00 80.94 305 CYS A O 1
ATOM 2442 N N . GLY A 1 306 ? 1.633 1.303 27.870 1.00 80.69 306 GLY A N 1
ATOM 2443 C CA . GLY A 1 306 ? 0.514 1.903 28.596 1.00 80.69 306 GLY A CA 1
ATOM 2444 C C . GLY A 1 306 ? -0.864 1.375 28.188 1.00 80.69 306 GLY A C 1
ATOM 2445 O O . GLY A 1 306 ? -1.867 1.884 28.688 1.00 80.69 306 GLY A O 1
ATOM 2446 N N . ASP A 1 307 ? -0.938 0.355 27.325 1.00 83.38 307 ASP A N 1
ATOM 2447 C CA . ASP A 1 307 ? -2.209 -0.276 26.970 1.00 83.38 307 ASP A CA 1
ATOM 2448 C C . ASP A 1 307 ? -2.901 -0.846 28.201 1.00 83.38 307 ASP A C 1
ATOM 2450 O O . ASP A 1 307 ? -2.290 -1.516 29.041 1.00 83.38 307 ASP A O 1
ATOM 2454 N N . ARG A 1 308 ? -4.205 -0.586 28.280 1.00 87.31 308 ARG A N 1
ATOM 2455 C CA . ARG A 1 308 ? -5.061 -0.987 29.391 1.00 87.31 308 ARG A CA 1
ATOM 2456 C C . ARG A 1 308 ? -5.926 -2.157 28.969 1.00 87.31 308 ARG A C 1
ATOM 2458 O O . ARG A 1 308 ? -6.674 -2.059 28.001 1.00 87.31 308 ARG A O 1
ATOM 2465 N N . GLN A 1 309 ? -5.879 -3.232 29.740 1.00 85.38 309 GLN A N 1
ATOM 2466 C CA . GLN A 1 309 ? -6.736 -4.397 29.549 1.00 85.38 309 GLN A CA 1
ATOM 2467 C C . GLN A 1 309 ? -7.395 -4.814 30.864 1.00 85.38 309 GLN A C 1
ATOM 2469 O O . GLN A 1 309 ? -7.067 -4.296 31.930 1.00 85.38 309 GLN A O 1
ATOM 2474 N N . ASN A 1 310 ? -8.355 -5.739 30.786 1.00 85.69 310 ASN A N 1
ATOM 2475 C CA . ASN A 1 310 ? -9.089 -6.255 31.949 1.00 85.69 310 ASN A CA 1
ATOM 2476 C C . ASN A 1 310 ? -9.746 -5.153 32.804 1.00 85.69 310 ASN A C 1
ATOM 2478 O O . ASN A 1 310 ? -9.863 -5.285 34.023 1.00 85.69 310 ASN A O 1
ATOM 2482 N N . ILE A 1 311 ? -10.184 -4.063 32.160 1.00 87.88 311 ILE A N 1
ATOM 2483 C CA . ILE A 1 311 ? -10.820 -2.929 32.834 1.00 87.88 311 ILE A CA 1
ATOM 2484 C C . ILE A 1 311 ? -12.111 -3.415 33.487 1.00 87.88 311 ILE A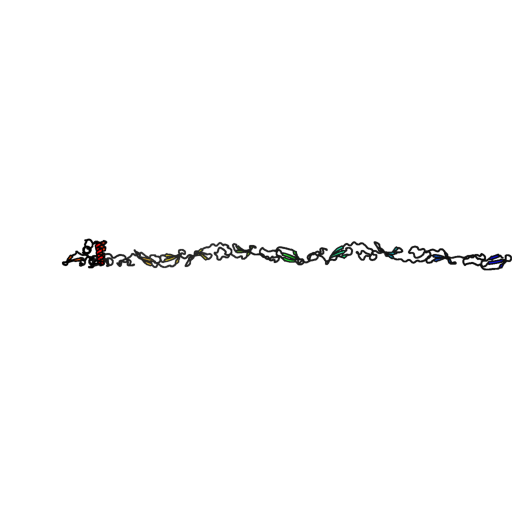 C 1
ATOM 2486 O O . ILE A 1 311 ? -13.071 -3.776 32.805 1.00 87.88 311 ILE A O 1
ATOM 2490 N N . THR A 1 312 ? -12.126 -3.405 34.814 1.00 84.00 312 THR A N 1
ATOM 2491 C CA . THR A 1 312 ? -13.238 -3.917 35.608 1.00 84.00 312 THR A CA 1
ATOM 2492 C C . THR A 1 312 ? -13.618 -2.893 36.666 1.00 84.00 312 THR A C 1
ATOM 2494 O O . THR A 1 312 ? -12.762 -2.336 37.356 1.00 84.00 312 THR A O 1
ATOM 2497 N N . ALA A 1 313 ? -14.919 -2.644 36.804 1.00 84.31 313 ALA A N 1
ATOM 2498 C CA . ALA A 1 313 ? -15.434 -1.774 37.850 1.00 84.31 313 ALA A CA 1
ATOM 2499 C C . ALA A 1 313 ? -15.149 -2.362 39.237 1.00 84.31 313 ALA A C 1
ATOM 2501 O O . ALA A 1 313 ? -15.153 -3.581 39.438 1.00 84.31 313 ALA A O 1
ATOM 2502 N N . HIS A 1 314 ? -14.924 -1.494 40.220 1.00 79.75 314 HIS A N 1
ATOM 2503 C CA . HIS A 1 314 ? -14.742 -1.945 41.597 1.00 79.75 314 HIS A CA 1
ATOM 2504 C C . HIS A 1 314 ? -15.979 -2.685 42.114 1.00 79.75 314 HIS A C 1
ATOM 2506 O O . HIS A 1 314 ? -17.100 -2.183 42.042 1.00 79.75 314 HIS A O 1
ATOM 2512 N N . THR A 1 315 ? -15.758 -3.854 42.714 1.00 83.75 315 THR A N 1
ATOM 2513 C CA . THR A 1 315 ? -16.777 -4.561 43.494 1.00 83.75 315 THR A CA 1
ATOM 2514 C C . THR A 1 315 ? -16.423 -4.406 44.962 1.00 83.75 315 THR A C 1
ATOM 2516 O O . THR A 1 315 ? -15.434 -4.968 45.429 1.00 83.75 315 THR A O 1
ATOM 2519 N N . PHE A 1 316 ? -17.192 -3.585 45.672 1.00 84.56 316 PHE A N 1
ATOM 2520 C CA . PHE A 1 316 ? -16.922 -3.265 47.067 1.00 84.56 316 PHE A CA 1
ATOM 2521 C C . PHE A 1 316 ? -17.711 -4.170 48.010 1.00 84.56 316 PHE A C 1
ATOM 2523 O O . PHE A 1 316 ? -18.929 -4.297 47.894 1.00 84.56 316 PHE A O 1
ATOM 2530 N N . GLU A 1 317 ? -17.013 -4.735 48.988 1.00 85.25 317 GLU A N 1
ATOM 2531 C CA . GLU A 1 317 ? -17.593 -5.445 50.118 1.00 85.25 317 GLU A CA 1
ATOM 2532 C C . GLU A 1 317 ? -17.520 -4.576 51.370 1.00 85.25 317 GLU A C 1
ATOM 2534 O O . GLU A 1 317 ? -16.506 -3.933 51.651 1.00 85.25 317 GLU A O 1
ATOM 2539 N N . GLN A 1 318 ? -18.583 -4.589 52.167 1.00 88.75 318 GLN A N 1
ATOM 2540 C CA . GLN A 1 318 ? -18.583 -3.881 53.436 1.00 88.75 318 GLN A CA 1
ATOM 2541 C C . GLN A 1 318 ? -17.722 -4.639 54.459 1.00 88.75 318 GLN A C 1
ATOM 2543 O O . GLN A 1 318 ? -17.934 -5.824 54.724 1.00 88.75 318 GLN A O 1
ATOM 2548 N N . LYS A 1 319 ? -16.750 -3.945 55.050 1.00 88.12 319 LYS A N 1
ATOM 2549 C CA . LYS A 1 319 ? -15.871 -4.433 56.118 1.00 88.12 319 LYS A CA 1
ATOM 2550 C C . LYS A 1 319 ? -16.000 -3.532 57.343 1.00 88.12 319 LYS A C 1
ATOM 2552 O O . LYS A 1 319 ? -16.436 -2.383 57.261 1.00 88.12 319 LYS A O 1
ATOM 2557 N N . HIS A 1 320 ? -15.620 -4.050 58.505 1.00 88.06 320 HIS A N 1
ATOM 2558 C CA . HIS A 1 320 ? -15.611 -3.276 59.741 1.00 88.06 320 HIS A CA 1
ATOM 2559 C C . HIS A 1 320 ? -14.548 -3.768 60.722 1.00 88.06 320 HIS A C 1
ATOM 2561 O O . HIS A 1 320 ? -14.181 -4.942 60.728 1.00 88.06 320 HIS A O 1
ATOM 2567 N N . ASP A 1 321 ? -14.114 -2.882 61.614 1.00 86.38 321 ASP A N 1
ATOM 2568 C CA . ASP A 1 321 ? -13.211 -3.190 62.722 1.00 86.38 321 ASP A CA 1
ATOM 2569 C C . ASP A 1 321 ? -13.769 -2.686 64.069 1.00 86.38 321 ASP A C 1
ATOM 2571 O O . ASP A 1 321 ? -14.979 -2.483 64.241 1.00 86.38 321 ASP A O 1
ATOM 2575 N N . GLY A 1 322 ? -12.890 -2.536 65.068 1.00 78.81 322 GLY A N 1
ATOM 2576 C CA . GLY A 1 322 ? -13.193 -1.974 66.384 1.00 78.81 322 GLY A CA 1
ATOM 2577 C C . GLY A 1 322 ? -13.870 -0.598 66.340 1.00 78.81 322 GLY A C 1
ATOM 2578 O O . GLY A 1 322 ? -14.817 -0.371 67.093 1.00 78.81 322 GLY A O 1
ATOM 2579 N N . THR A 1 323 ? -13.444 0.262 65.419 1.00 82.62 323 THR A N 1
ATOM 2580 C CA . THR A 1 323 ? -13.666 1.713 65.435 1.00 82.62 323 THR A CA 1
ATOM 2581 C C . THR A 1 323 ? -14.521 2.182 64.258 1.00 82.62 323 THR A C 1
ATOM 2583 O O . THR A 1 323 ? -15.403 3.021 64.440 1.00 82.62 323 THR A O 1
ATOM 2586 N N . ASN A 1 324 ? -14.304 1.608 63.073 1.00 86.38 324 ASN A N 1
ATOM 2587 C CA . ASN A 1 324 ? -14.877 2.059 61.811 1.00 86.38 324 ASN A CA 1
ATOM 2588 C C . ASN A 1 324 ? -15.534 0.919 61.021 1.00 86.38 324 ASN A C 1
ATOM 2590 O O . ASN A 1 324 ? -15.308 -0.269 61.270 1.00 86.38 324 ASN A O 1
ATOM 2594 N N . HIS A 1 325 ? -16.327 1.303 60.027 1.00 85.50 325 HIS A N 1
ATOM 2595 C CA . HIS A 1 325 ? -16.729 0.480 58.893 1.00 85.50 325 HIS A CA 1
ATOM 2596 C C . HIS A 1 325 ? -16.328 1.182 57.590 1.00 85.50 325 HIS A C 1
ATOM 2598 O O . HIS A 1 325 ? -16.196 2.405 57.557 1.00 85.50 325 HIS A O 1
ATOM 2604 N N . TRP A 1 326 ? -16.063 0.405 56.543 1.00 90.56 326 TRP A N 1
ATOM 2605 C CA . TRP A 1 326 ? -15.680 0.908 55.224 1.00 90.56 326 TRP A CA 1
ATOM 2606 C C . TRP A 1 326 ? -16.090 -0.074 54.133 1.00 90.56 326 TRP A C 1
ATOM 2608 O O . TRP A 1 326 ? -16.351 -1.248 54.389 1.00 90.56 326 TRP A O 1
ATOM 2618 N N . ASN A 1 327 ? -16.107 0.411 52.902 1.00 87.38 327 ASN A N 1
ATOM 2619 C CA . ASN A 1 327 ? -16.254 -0.404 51.709 1.00 87.38 327 ASN A CA 1
ATOM 2620 C C . ASN A 1 327 ? -14.853 -0.719 51.169 1.00 87.38 327 ASN A C 1
ATOM 2622 O O . ASN A 1 327 ? -14.089 0.198 50.868 1.00 87.38 327 ASN A O 1
ATOM 2626 N N . GLU A 1 328 ? -14.494 -1.997 51.074 1.00 88.44 328 GLU A N 1
ATOM 2627 C CA . GLU A 1 328 ? -13.200 -2.460 50.558 1.00 88.44 328 GLU A CA 1
ATOM 2628 C C . GLU A 1 328 ? -13.401 -3.223 49.256 1.00 88.44 328 GLU A C 1
ATOM 2630 O O . GLU A 1 328 ? -14.250 -4.109 49.182 1.00 88.44 328 GLU A O 1
ATOM 2635 N N . CYS A 1 329 ? -12.637 -2.885 48.222 1.00 86.81 329 CYS A N 1
ATOM 2636 C CA . CYS A 1 329 ? -12.675 -3.644 46.978 1.00 86.81 329 CYS A CA 1
ATOM 2637 C C . CYS A 1 329 ? -11.783 -4.884 47.085 1.00 86.81 329 CYS A C 1
ATOM 2639 O O . CYS A 1 329 ? -10.605 -4.785 47.428 1.00 86.81 329 CYS A O 1
ATOM 2641 N N . SER A 1 330 ? -12.340 -6.046 46.750 1.00 81.31 330 SER A N 1
ATOM 2642 C CA . SER A 1 330 ? -11.678 -7.348 46.906 1.00 81.31 330 SER A CA 1
ATOM 2643 C C . SER A 1 330 ? -10.483 -7.563 45.963 1.00 81.31 330 SER A C 1
ATOM 2645 O O . SER A 1 330 ? -9.719 -8.498 46.176 1.00 81.31 330 SER A O 1
ATOM 2647 N N . ALA A 1 331 ? -10.312 -6.718 44.935 1.00 79.50 331 ALA A N 1
ATOM 2648 C CA . ALA A 1 331 ? -9.215 -6.807 43.966 1.00 79.50 331 ALA A CA 1
ATOM 2649 C C . ALA A 1 331 ? -8.027 -5.882 44.305 1.00 79.50 331 ALA A C 1
ATOM 2651 O O . ALA A 1 331 ? -6.898 -6.349 44.399 1.00 79.50 331 ALA A O 1
ATOM 2652 N N . CYS A 1 332 ? -8.277 -4.580 44.514 1.00 83.00 332 CYS A N 1
ATOM 2653 C CA . CYS A 1 332 ? -7.240 -3.573 44.821 1.00 83.00 332 CYS A CA 1
ATOM 2654 C C . CYS A 1 332 ? -6.972 -3.404 46.331 1.00 83.00 332 CYS A C 1
ATOM 2656 O O . CYS A 1 332 ? -6.039 -2.694 46.702 1.00 83.00 332 CYS A O 1
ATOM 2658 N N . HIS A 1 333 ? -7.839 -3.928 47.209 1.00 83.31 333 HIS A N 1
ATOM 2659 C CA . HIS A 1 333 ? -7.890 -3.615 48.651 1.00 83.31 333 HIS A CA 1
ATOM 2660 C C . HIS A 1 333 ? -8.054 -2.124 48.995 1.00 83.31 333 HIS A C 1
ATOM 2662 O O . HIS A 1 333 ? -7.856 -1.695 50.136 1.00 83.31 333 HIS A O 1
ATOM 2668 N N . CYS A 1 334 ? -8.446 -1.314 48.014 1.00 81.88 334 CYS A N 1
ATOM 2669 C CA . CYS A 1 334 ? -8.692 0.101 48.188 1.00 81.88 334 CYS A CA 1
ATOM 2670 C C . CYS A 1 334 ? -9.980 0.326 49.003 1.00 81.88 334 CYS A C 1
ATOM 2672 O O . CYS A 1 334 ? -11.009 -0.322 48.781 1.00 81.88 334 CYS A O 1
ATOM 2674 N N . LYS A 1 335 ? -9.888 1.214 50.005 1.00 87.75 335 LYS A N 1
ATOM 2675 C CA . LYS A 1 335 ? -10.935 1.484 51.002 1.00 87.75 335 LYS A CA 1
ATOM 2676 C C . LYS A 1 335 ? -11.618 2.809 50.706 1.00 87.75 335 LYS A C 1
ATOM 2678 O O . LYS A 1 335 ? -10.938 3.804 50.464 1.00 87.75 335 LYS A O 1
ATOM 2683 N N . LYS A 1 336 ? -12.941 2.848 50.815 1.00 85.19 336 LYS A N 1
ATOM 2684 C CA . LYS A 1 336 ? -13.729 4.081 50.729 1.00 85.19 336 LYS A CA 1
ATOM 2685 C C . LYS A 1 336 ? -14.849 4.105 51.762 1.00 85.19 336 LYS A C 1
ATOM 2687 O O . LYS A 1 336 ? -15.132 3.091 52.398 1.00 85.19 336 LYS A O 1
ATOM 2692 N N . ASP A 1 337 ? -15.473 5.269 51.917 1.00 86.56 337 ASP A N 1
ATOM 2693 C CA . ASP A 1 337 ? -16.593 5.487 52.841 1.00 86.56 337 ASP A CA 1
ATOM 2694 C C . ASP A 1 337 ? -16.253 5.083 54.286 1.00 86.56 337 ASP A C 1
ATOM 2696 O O . ASP A 1 337 ? -17.057 4.471 54.987 1.00 86.56 337 ASP A O 1
ATOM 2700 N N . ILE A 1 338 ? -15.024 5.388 54.724 1.00 88.62 338 ILE A N 1
ATOM 2701 C CA . ILE A 1 338 ? -14.571 5.077 56.081 1.00 88.62 338 ILE A CA 1
ATOM 2702 C C . ILE A 1 338 ? -15.345 5.960 57.057 1.00 88.62 338 ILE A C 1
ATOM 2704 O O . ILE A 1 338 ? -15.177 7.181 57.071 1.00 88.62 338 ILE A O 1
ATOM 2708 N N . ALA A 1 339 ? -16.160 5.334 57.896 1.00 85.88 339 ALA A N 1
ATOM 2709 C CA . ALA A 1 339 ? -16.972 6.017 58.888 1.00 85.88 339 ALA A CA 1
ATOM 2710 C C . ALA A 1 339 ? -16.898 5.308 60.241 1.00 85.88 339 ALA A C 1
ATOM 2712 O O . ALA A 1 339 ? -16.777 4.085 60.328 1.00 85.88 339 ALA A O 1
ATOM 2713 N N . THR A 1 340 ? -16.985 6.087 61.315 1.00 86.06 340 THR A N 1
ATOM 2714 C CA . THR A 1 340 ? -17.101 5.553 62.672 1.00 86.06 340 THR A CA 1
ATOM 2715 C C . THR A 1 340 ? -18.465 4.900 62.874 1.00 86.06 340 THR A C 1
ATOM 2717 O O . THR A 1 340 ? -19.464 5.255 62.242 1.00 86.06 340 THR A O 1
ATOM 2720 N N . HIS A 1 341 ? -18.533 3.924 63.778 1.00 80.56 341 HIS A N 1
ATOM 2721 C CA . HIS A 1 341 ? -19.810 3.294 64.112 1.00 80.56 341 HIS A CA 1
ATOM 2722 C C . HIS A 1 341 ? -20.772 4.290 64.765 1.00 80.56 341 HIS A C 1
ATOM 2724 O O . HIS A 1 341 ? -20.450 4.904 65.782 1.00 80.56 341 HIS A O 1
ATOM 2730 N N . THR A 1 342 ? -21.984 4.384 64.220 1.00 83.44 342 THR A N 1
ATOM 2731 C CA . THR A 1 342 ? -23.122 5.023 64.890 1.00 83.44 342 THR A CA 1
ATOM 2732 C C . THR A 1 342 ? -24.050 3.918 65.366 1.00 83.44 342 THR A C 1
ATOM 2734 O O . THR A 1 342 ? -24.698 3.256 64.557 1.00 83.44 342 THR A O 1
ATOM 2737 N N . PHE A 1 343 ? -24.074 3.678 66.675 1.00 84.06 343 PHE A N 1
ATOM 2738 C CA . PHE A 1 343 ? -24.886 2.615 67.255 1.00 84.06 343 PHE A CA 1
ATOM 2739 C C . PHE A 1 343 ? -26.274 3.141 67.625 1.00 84.06 343 PHE A C 1
ATOM 2741 O O . PHE A 1 343 ? -26.397 4.110 68.375 1.00 84.06 343 PHE A O 1
ATOM 2748 N N . ALA A 1 344 ? -27.309 2.484 67.113 1.00 82.12 344 ALA A N 1
ATOM 2749 C CA . ALA A 1 344 ? -28.700 2.734 67.457 1.00 82.12 344 ALA A CA 1
ATOM 2750 C C . ALA A 1 344 ? -29.229 1.615 68.362 1.00 82.12 344 ALA A C 1
ATOM 2752 O O . ALA A 1 344 ? -28.741 0.486 68.328 1.00 82.12 344 ALA A O 1
ATOM 2753 N N . GLN A 1 345 ? -30.231 1.929 69.182 1.00 83.94 345 GLN A N 1
ATOM 2754 C CA . GLN A 1 345 ? -30.869 0.941 70.046 1.00 83.94 345 GLN A CA 1
ATOM 2755 C C . GLN A 1 345 ? -31.755 -0.000 69.217 1.00 83.94 345 GLN A C 1
ATOM 2757 O O . GLN A 1 345 ? -32.714 0.439 68.585 1.00 83.94 345 GLN A O 1
ATOM 2762 N N . ALA A 1 346 ? -31.452 -1.292 69.269 1.00 83.50 346 ALA A N 1
ATOM 2763 C CA . ALA A 1 346 ? -32.223 -2.381 68.685 1.00 83.50 346 ALA A CA 1
ATOM 2764 C C . ALA A 1 346 ? -32.798 -3.288 69.782 1.00 83.50 346 ALA A C 1
ATOM 2766 O O . ALA A 1 346 ? -32.366 -3.243 70.939 1.00 83.50 346 ALA A O 1
ATOM 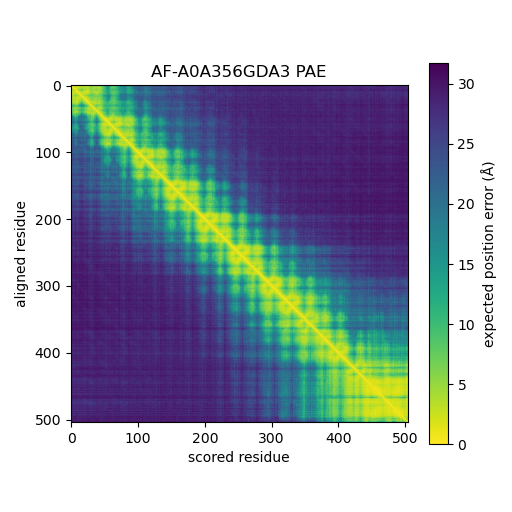2767 N N . HIS A 1 347 ? -33.805 -4.090 69.433 1.00 84.56 347 HIS A N 1
ATOM 2768 C CA . HIS A 1 347 ? -34.421 -5.049 70.347 1.00 84.56 347 HIS A CA 1
ATOM 2769 C C . HIS A 1 347 ? -34.987 -6.268 69.610 1.00 84.56 347 HIS A C 1
ATOM 2771 O O . HIS A 1 347 ? -35.384 -6.176 68.450 1.00 84.56 347 HIS A O 1
ATOM 2777 N N . ASP A 1 348 ? -35.052 -7.398 70.311 1.00 84.88 348 ASP A N 1
ATOM 2778 C CA . ASP A 1 348 ? -35.712 -8.634 69.885 1.00 84.88 348 ASP A CA 1
ATOM 2779 C C . ASP A 1 348 ? -36.758 -9.070 70.931 1.00 84.88 348 ASP A C 1
ATOM 2781 O O . ASP A 1 348 ? -37.212 -8.285 71.773 1.00 84.88 348 ASP A O 1
ATOM 2785 N N . GLU A 1 349 ? -37.195 -10.328 70.862 1.00 80.00 349 GLU A N 1
ATOM 2786 C CA . GLU A 1 349 ? -38.155 -10.895 71.812 1.00 80.00 349 GLU A CA 1
ATOM 2787 C C . GLU A 1 349 ? -37.628 -10.992 73.246 1.00 80.00 349 GLU A C 1
ATOM 2789 O O . GLU A 1 349 ? -38.428 -11.012 74.178 1.00 80.00 349 GLU A O 1
ATOM 2794 N N . SER A 1 350 ? -36.307 -11.023 73.429 1.00 80.94 350 SER A N 1
ATOM 2795 C CA . SER A 1 350 ? -35.655 -11.292 74.711 1.00 80.94 350 SER A CA 1
ATOM 2796 C C . SER A 1 350 ? -34.974 -10.057 75.306 1.00 80.94 350 SER A C 1
ATOM 2798 O O . SER A 1 350 ? -35.021 -9.863 76.524 1.00 80.94 350 SER A O 1
ATOM 2800 N N . SER A 1 351 ? -34.366 -9.207 74.471 1.00 83.88 351 SER A N 1
ATOM 2801 C CA . SER A 1 351 ? -33.424 -8.185 74.935 1.00 83.88 351 SER A CA 1
ATOM 2802 C C . SER A 1 351 ? -33.318 -6.956 74.020 1.00 83.88 351 SER A C 1
ATOM 2804 O O . SER A 1 351 ? -33.794 -6.947 72.889 1.00 83.88 351 SER A O 1
ATOM 2806 N N . HIS A 1 352 ? -32.614 -5.935 74.510 1.00 82.88 352 HIS A N 1
ATOM 2807 C CA . HIS A 1 352 ? -32.156 -4.735 73.814 1.00 82.88 352 HIS A CA 1
ATOM 2808 C C . HIS A 1 352 ? -30.637 -4.779 73.641 1.00 82.88 352 HIS A C 1
ATOM 2810 O O . HIS A 1 352 ? -29.933 -5.269 74.521 1.00 82.88 352 HIS A O 1
ATOM 2816 N N . TRP A 1 353 ? -30.112 -4.219 72.561 1.00 87.38 353 TRP A N 1
ATOM 2817 C CA . TRP A 1 353 ? -28.679 -3.959 72.393 1.00 87.38 353 TRP A CA 1
ATOM 2818 C C . TRP A 1 353 ? -28.475 -2.700 71.558 1.00 87.38 353 TRP A C 1
ATOM 2820 O O . TRP A 1 353 ? -29.431 -2.125 71.041 1.00 87.38 353 TRP A O 1
ATOM 2830 N N . SER A 1 354 ? -27.229 -2.253 71.442 1.00 82.56 354 SER A N 1
ATOM 2831 C CA . SER A 1 354 ? -26.879 -1.194 70.499 1.00 82.56 354 SER A CA 1
ATOM 2832 C C . SER A 1 354 ? -26.223 -1.827 69.277 1.00 82.56 354 SER A C 1
ATOM 2834 O O . SER A 1 354 ? -25.243 -2.554 69.432 1.00 82.56 354 SER A O 1
ATOM 2836 N N . GLU A 1 355 ? -26.741 -1.579 68.076 1.00 86.75 355 GLU A N 1
ATOM 2837 C CA . GLU A 1 355 ? -26.160 -2.070 66.821 1.00 86.75 355 GLU A CA 1
ATOM 2838 C C . GLU A 1 355 ? -25.883 -0.946 65.832 1.00 86.75 355 GLU A C 1
ATOM 2840 O O . GLU A 1 355 ? -26.581 0.066 65.787 1.00 86.75 355 GLU A O 1
ATOM 2845 N N . CYS A 1 356 ? -24.825 -1.119 65.045 1.00 86.75 356 CYS A N 1
ATOM 2846 C CA . CYS A 1 356 ? -24.523 -0.236 63.934 1.00 86.75 356 CYS A CA 1
ATOM 2847 C C . CYS A 1 356 ? -25.534 -0.487 62.813 1.00 86.75 356 CYS A C 1
ATOM 2849 O O . CYS A 1 356 ? -25.639 -1.608 62.320 1.00 86.75 356 CYS A O 1
ATOM 2851 N N . SER A 1 357 ? -26.238 0.553 62.371 1.00 80.44 357 SER A N 1
ATOM 2852 C CA . SER A 1 357 ? -27.229 0.443 61.291 1.00 80.44 357 SER A CA 1
ATOM 2853 C C . SER A 1 357 ? -26.622 0.078 59.934 1.00 80.44 357 SER A C 1
ATOM 2855 O O . SER A 1 357 ? -27.344 -0.355 59.042 1.00 80.44 357 SER A O 1
ATOM 2857 N N . VAL A 1 358 ? -25.310 0.272 59.773 1.00 82.75 358 VAL A N 1
ATOM 2858 C CA . VAL A 1 358 ? -24.602 0.043 58.511 1.00 82.75 358 VAL A CA 1
ATOM 2859 C C . VAL A 1 358 ? -24.035 -1.370 58.439 1.00 82.75 358 VAL A C 1
ATOM 2861 O O . VAL A 1 358 ? -24.233 -2.036 57.430 1.00 82.75 358 VAL A O 1
ATOM 2864 N N . CYS A 1 359 ? -23.356 -1.831 59.496 1.00 84.25 359 CYS A N 1
ATOM 2865 C CA . CYS A 1 359 ? -22.656 -3.121 59.500 1.00 84.25 359 CYS A CA 1
ATOM 2866 C C . CYS A 1 359 ? -23.167 -4.143 60.520 1.00 84.25 359 CYS A C 1
ATOM 2868 O O . CYS A 1 359 ? -22.541 -5.183 60.708 1.00 84.25 359 CYS A O 1
ATOM 2870 N N . HIS A 1 360 ? -24.263 -3.844 61.222 1.00 82.75 360 HIS A N 1
ATOM 2871 C CA . HIS A 1 360 ? -24.904 -4.704 62.228 1.00 82.75 360 HIS A CA 1
ATOM 2872 C C . HIS A 1 360 ? -24.007 -5.143 63.394 1.00 82.75 360 HIS A C 1
ATOM 2874 O O . HIS A 1 360 ? -24.391 -5.980 64.211 1.00 82.75 360 HIS A O 1
ATOM 2880 N N . LYS A 1 361 ? -22.817 -4.547 63.530 1.00 83.12 361 LYS A N 1
ATOM 2881 C CA . LYS A 1 361 ? -21.943 -4.769 64.676 1.00 83.12 361 LYS A CA 1
ATOM 2882 C C . LYS A 1 361 ? -22.656 -4.326 65.949 1.00 83.12 361 LYS A C 1
ATOM 2884 O O . LYS A 1 361 ? -23.099 -3.182 66.047 1.00 83.12 361 LYS A O 1
ATOM 2889 N N . THR A 1 362 ? -22.710 -5.208 66.938 1.00 82.31 362 THR A N 1
ATOM 2890 C CA . THR A 1 362 ? -23.265 -4.903 68.256 1.00 82.31 362 THR A CA 1
ATOM 2891 C C . THR A 1 362 ? -22.199 -4.308 69.171 1.00 82.31 362 THR A C 1
ATOM 2893 O O . THR A 1 362 ? -21.041 -4.732 69.142 1.00 82.31 362 THR A O 1
ATOM 2896 N N . ASN A 1 363 ? -22.581 -3.346 70.005 1.00 78.50 363 ASN A N 1
ATOM 2897 C CA . ASN A 1 363 ? -21.730 -2.803 71.056 1.00 78.50 363 ASN A CA 1
ATOM 2898 C C . ASN A 1 363 ? -22.396 -2.979 72.424 1.00 78.50 363 ASN A C 1
ATOM 2900 O O . ASN A 1 363 ? -23.504 -2.487 72.648 1.00 78.50 363 ASN A O 1
ATOM 2904 N N . GLY A 1 364 ? -21.690 -3.658 73.328 1.00 71.62 364 GLY A N 1
ATOM 2905 C CA . GLY A 1 364 ? -22.158 -3.979 74.673 1.00 71.62 364 GLY A CA 1
ATOM 2906 C C . GLY A 1 364 ? -23.029 -5.234 74.759 1.00 71.62 364 GLY A C 1
ATOM 2907 O O . GLY A 1 364 ? -23.365 -5.866 73.755 1.00 71.62 364 GLY A O 1
ATOM 2908 N N . ASP A 1 365 ? -23.375 -5.587 75.995 1.00 76.69 365 ASP A N 1
ATOM 2909 C CA . ASP A 1 365 ? -24.187 -6.759 76.308 1.00 76.69 365 ASP A CA 1
ATOM 2910 C C . ASP A 1 365 ? -25.677 -6.513 76.054 1.00 76.69 365 ASP A C 1
ATOM 2912 O O . ASP A 1 365 ? -26.195 -5.401 76.193 1.00 76.69 365 ASP A O 1
ATOM 2916 N N . LYS A 1 366 ? -26.389 -7.592 75.718 1.00 83.69 366 LYS A N 1
ATOM 2917 C CA . LYS A 1 366 ? -27.844 -7.579 75.564 1.00 83.69 366 LYS A CA 1
ATOM 2918 C C . LYS A 1 366 ? -28.525 -7.343 76.921 1.00 83.69 366 LYS A C 1
ATOM 2920 O O . LYS A 1 366 ? -28.365 -8.138 77.843 1.00 83.69 366 LYS A O 1
ATOM 2925 N N . ALA A 1 367 ? -29.344 -6.299 77.027 1.00 84.19 367 ALA A N 1
ATOM 2926 C CA . ALA A 1 367 ? -30.128 -5.968 78.216 1.00 84.19 367 ALA A CA 1
ATOM 2927 C C . ALA A 1 367 ? -31.560 -6.518 78.113 1.00 84.19 367 ALA A C 1
ATOM 2929 O O . ALA A 1 367 ? -32.291 -6.166 77.191 1.00 84.19 367 ALA A O 1
ATOM 2930 N N . ALA A 1 368 ? -31.987 -7.357 79.056 1.00 84.75 368 ALA A N 1
ATOM 2931 C CA . ALA A 1 368 ? -33.328 -7.948 79.046 1.00 84.75 368 ALA A CA 1
ATOM 2932 C C . ALA A 1 368 ? -34.454 -6.897 79.121 1.00 84.75 368 ALA A C 1
ATOM 2934 O O . ALA A 1 368 ? -34.258 -5.775 79.594 1.00 84.75 368 ALA A O 1
ATOM 2935 N N . HIS A 1 369 ? -35.659 -7.270 78.683 1.00 82.25 369 HIS A N 1
ATOM 2936 C CA . HIS A 1 369 ? -36.853 -6.446 78.888 1.00 82.25 369 HIS A CA 1
ATOM 2937 C C . HIS A 1 369 ? -37.179 -6.285 80.380 1.00 82.25 369 HIS A C 1
ATOM 2939 O O . HIS A 1 369 ? -37.291 -7.271 81.106 1.00 82.25 369 HIS A O 1
ATOM 2945 N N . THR A 1 370 ? -37.387 -5.046 80.835 1.00 84.44 370 THR A N 1
ATOM 2946 C CA . THR A 1 370 ? -37.777 -4.736 82.220 1.00 84.44 370 THR A CA 1
ATOM 2947 C C . THR A 1 370 ? -39.178 -4.126 82.294 1.00 84.44 370 THR A C 1
ATOM 2949 O O . THR A 1 370 ? -39.583 -3.360 81.421 1.00 84.44 370 THR A O 1
ATOM 2952 N N . ASN A 1 371 ? -39.915 -4.460 83.357 1.00 82.69 371 ASN A N 1
ATOM 2953 C CA . ASN A 1 371 ? -41.231 -3.899 83.701 1.00 82.69 371 ASN A CA 1
ATOM 2954 C C . ASN A 1 371 ? -41.172 -3.224 85.080 1.00 82.69 371 ASN A C 1
ATOM 2956 O O . ASN A 1 371 ? -42.008 -3.459 85.947 1.00 82.69 371 ASN A O 1
ATOM 2960 N N . THR A 1 372 ? -40.136 -2.429 85.329 1.00 83.56 372 THR A N 1
ATOM 2961 C CA . THR A 1 372 ? -39.935 -1.750 86.616 1.00 83.56 372 THR A CA 1
ATOM 2962 C C . THR A 1 372 ? -41.011 -0.701 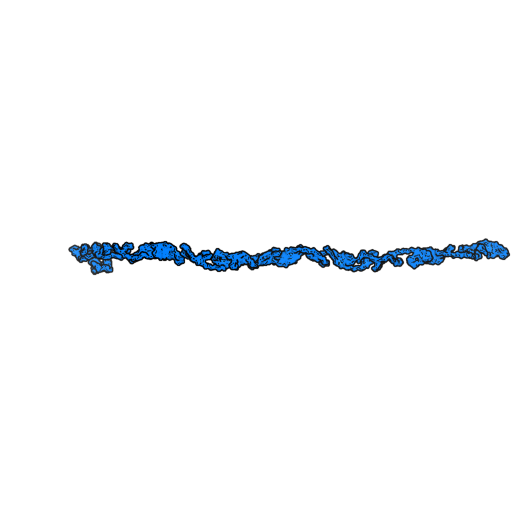86.906 1.00 83.56 372 THR A C 1
ATOM 2964 O O . THR A 1 372 ? -41.244 -0.381 88.069 1.00 83.56 372 THR A O 1
ATOM 2967 N N . LYS A 1 373 ? -41.706 -0.184 85.880 1.00 84.19 373 LYS A N 1
ATOM 2968 C CA . LYS A 1 373 ? -42.856 0.723 86.056 1.00 84.19 373 LYS A CA 1
ATOM 2969 C C . LYS A 1 373 ? -44.193 0.002 86.262 1.00 84.19 373 LYS A C 1
ATOM 2971 O O . LYS A 1 373 ? -45.206 0.687 86.377 1.00 84.19 373 LYS A O 1
ATOM 2976 N N . ASN A 1 374 ? -44.220 -1.334 86.296 1.00 83.12 374 ASN A N 1
ATOM 2977 C CA . ASN A 1 374 ? -45.426 -2.150 86.481 1.00 83.12 374 ASN A CA 1
ATOM 2978 C C . ASN A 1 374 ? -46.568 -1.810 85.503 1.00 83.12 374 ASN A C 1
ATOM 2980 O O . ASN A 1 374 ? -47.737 -1.771 85.876 1.00 83.12 374 ASN A O 1
ATOM 2984 N N . LYS A 1 375 ? -46.239 -1.556 84.232 1.00 83.38 375 LYS A N 1
ATOM 2985 C CA . LYS A 1 375 ? -47.204 -1.166 83.186 1.00 83.38 375 LYS A CA 1
ATOM 2986 C C . LYS A 1 375 ? -47.554 -2.287 82.211 1.00 83.38 375 LYS A C 1
ATOM 2988 O O . LYS A 1 375 ? -48.187 -2.021 81.196 1.00 83.38 375 LYS A O 1
ATOM 2993 N N . HIS A 1 376 ? -47.112 -3.514 82.484 1.00 83.75 376 HIS A N 1
ATOM 2994 C CA . HIS A 1 376 ? -47.227 -4.660 81.567 1.00 83.75 376 HIS A CA 1
ATOM 2995 C C . HIS A 1 376 ? -46.508 -4.463 80.223 1.00 83.75 376 HIS A C 1
ATOM 2997 O O . HIS A 1 376 ? -46.682 -5.255 79.298 1.00 83.75 376 HIS A O 1
ATOM 3003 N N . ILE A 1 377 ? -45.673 -3.431 80.116 1.00 85.69 377 ILE A N 1
ATOM 3004 C CA . ILE A 1 377 ? -44.898 -3.089 78.928 1.00 85.69 377 ILE A CA 1
ATOM 3005 C C . ILE A 1 377 ? -43.438 -2.898 79.313 1.00 85.69 377 ILE A C 1
ATOM 3007 O O . ILE A 1 377 ? -43.129 -2.564 80.456 1.00 85.69 377 ILE A O 1
ATOM 3011 N N . CYS A 1 378 ? -42.549 -3.094 78.349 1.00 88.06 378 CYS A N 1
ATOM 3012 C CA . CYS A 1 378 ? -41.142 -2.818 78.523 1.00 88.06 378 CYS A CA 1
ATOM 3013 C C . CYS A 1 378 ? -40.916 -1.318 78.710 1.00 88.06 378 CYS A C 1
ATOM 3015 O O . CYS A 1 378 ? -41.369 -0.506 77.902 1.00 88.06 378 CYS A O 1
ATOM 3017 N N . ASP A 1 379 ? -40.151 -0.963 79.739 1.00 84.12 379 ASP A N 1
ATOM 3018 C CA . ASP A 1 379 ? -39.838 0.426 80.070 1.00 84.12 379 ASP A CA 1
ATOM 3019 C C . ASP A 1 379 ? -39.022 1.159 78.997 1.00 84.12 379 ASP A C 1
ATOM 3021 O O . ASP A 1 379 ? -39.018 2.394 78.988 1.00 84.12 379 ASP A O 1
ATOM 3025 N N . THR A 1 380 ? -38.346 0.410 78.122 1.00 83.25 380 THR A N 1
ATOM 3026 C CA . THR A 1 380 ? -37.431 0.917 77.093 1.00 83.25 380 THR A CA 1
ATOM 3027 C C . THR A 1 380 ? -38.079 0.959 75.709 1.00 83.25 380 THR A C 1
ATOM 3029 O O . THR A 1 380 ? -38.081 2.015 75.085 1.00 83.25 380 THR A O 1
ATOM 3032 N N . CYS A 1 381 ? -38.659 -0.149 75.228 1.00 85.56 381 CYS A N 1
ATOM 3033 C CA . CYS A 1 381 ? -39.218 -0.235 73.869 1.00 85.56 381 CYS A CA 1
ATOM 3034 C C . CYS A 1 381 ? -40.756 -0.215 73.801 1.00 85.56 381 CYS A C 1
ATOM 3036 O O . CYS A 1 381 ? -41.320 -0.188 72.710 1.00 85.56 381 CYS A O 1
ATOM 3038 N N . GLY A 1 382 ? -41.460 -0.262 74.938 1.00 83.31 382 GLY A N 1
ATOM 3039 C CA . GLY A 1 382 ? -42.927 -0.264 74.975 1.00 83.31 382 GLY A CA 1
ATOM 3040 C C . GLY A 1 382 ? -43.595 -1.581 74.554 1.00 83.31 382 GLY A C 1
ATOM 3041 O O . GLY A 1 382 ? -44.823 -1.653 74.533 1.00 83.31 382 GLY A O 1
ATOM 3042 N N . ARG A 1 383 ? -42.826 -2.640 74.255 1.00 82.81 383 ARG A N 1
ATOM 3043 C CA . ARG A 1 383 ? -43.357 -3.981 73.952 1.00 82.81 383 ARG A CA 1
ATOM 3044 C C . ARG A 1 383 ? -44.183 -4.519 75.121 1.00 82.81 383 ARG A C 1
ATOM 3046 O O . ARG A 1 383 ? -43.747 -4.436 76.262 1.00 82.81 383 ARG A O 1
ATOM 3053 N N . LYS A 1 384 ? -45.328 -5.144 74.842 1.00 84.38 384 LYS A N 1
ATOM 3054 C CA . LYS A 1 384 ? -46.139 -5.847 75.851 1.00 84.38 384 LYS A CA 1
ATOM 3055 C C . LYS A 1 384 ? -45.379 -7.046 76.436 1.00 84.38 384 LYS A C 1
ATOM 3057 O O . LYS A 1 384 ? -44.906 -7.894 75.682 1.00 84.38 384 LYS A O 1
ATOM 3062 N N . LEU A 1 385 ? -45.284 -7.110 77.763 1.00 84.75 385 LEU A N 1
ATOM 3063 C CA . LEU A 1 385 ? -44.561 -8.146 78.510 1.00 84.75 385 LEU A CA 1
ATOM 3064 C C . LEU A 1 385 ? -45.484 -9.169 79.169 1.00 84.75 385 LEU A C 1
ATOM 3066 O O . LEU A 1 385 ? -45.127 -10.339 79.243 1.00 84.75 385 LEU A O 1
ATOM 3070 N N . SER A 1 386 ? -46.659 -8.754 79.635 1.00 82.19 386 SER A N 1
ATOM 3071 C CA . SER A 1 386 ? -47.642 -9.663 80.230 1.00 82.19 386 SER A CA 1
ATOM 3072 C C . SER A 1 386 ? -49.066 -9.137 80.070 1.00 82.19 386 SER A C 1
ATOM 3074 O O . SER A 1 386 ? -49.277 -7.985 79.688 1.00 82.19 386 SER A O 1
ATOM 3076 N N . ASP A 1 387 ? -50.050 -9.993 80.327 1.00 84.81 387 ASP A N 1
ATOM 3077 C CA . ASP A 1 387 ? -51.440 -9.585 80.522 1.00 84.81 387 ASP A CA 1
ATOM 3078 C C . ASP A 1 387 ? -51.689 -9.173 81.981 1.00 84.81 387 ASP A C 1
ATOM 3080 O O . ASP A 1 387 ? -50.846 -9.378 82.859 1.00 84.81 387 ASP A O 1
ATOM 3084 N N . HIS A 1 388 ? -52.836 -8.542 82.239 1.00 82.06 388 HIS A N 1
ATOM 3085 C CA . HIS A 1 388 ? -53.275 -8.282 83.607 1.00 82.06 388 HIS A CA 1
ATOM 3086 C C . HIS A 1 388 ? -53.612 -9.606 84.301 1.00 82.06 388 HIS A C 1
ATOM 3088 O O . HIS A 1 388 ? -54.340 -10.430 83.751 1.00 82.06 388 HIS A O 1
ATOM 3094 N N . GLU A 1 389 ? -53.109 -9.783 85.519 1.00 82.12 389 GLU A N 1
ATOM 3095 C CA . GLU A 1 389 ? -53.291 -10.996 86.315 1.00 82.12 389 GLU A CA 1
ATOM 3096 C C . GLU A 1 389 ? -53.612 -10.638 87.773 1.00 82.12 389 GLU A C 1
ATOM 3098 O O . GLU A 1 389 ? -53.282 -9.551 88.258 1.00 82.12 389 GLU A O 1
ATOM 3103 N N . GLY A 1 390 ? -54.265 -11.564 88.479 1.00 81.75 390 GLY A N 1
ATOM 3104 C CA . GLY A 1 390 ? -54.623 -11.426 89.892 1.00 81.75 390 GLY A CA 1
ATOM 3105 C C . GLY A 1 390 ? -55.912 -10.638 90.166 1.00 81.75 390 GLY A C 1
ATOM 3106 O O . GLY A 1 390 ? -56.498 -10.020 89.284 1.00 81.75 390 GLY A O 1
ATOM 3107 N N . GLY A 1 391 ? -56.386 -10.683 91.411 1.00 82.38 391 GLY A N 1
ATOM 3108 C CA . GLY A 1 391 ? -57.675 -10.107 91.807 1.00 82.38 391 GLY A CA 1
ATOM 3109 C C . GLY A 1 391 ? -58.877 -10.997 91.465 1.00 82.38 391 GLY A C 1
ATOM 3110 O O . GLY A 1 391 ? -58.814 -11.882 90.616 1.00 82.38 391 GLY A O 1
ATOM 3111 N N . THR A 1 392 ? -59.995 -10.769 92.153 1.00 81.38 392 THR A N 1
ATOM 3112 C CA . THR A 1 392 ? -61.256 -11.492 91.935 1.00 81.38 392 THR A CA 1
ATOM 3113 C C . THR A 1 392 ? -62.338 -10.470 91.634 1.00 81.38 392 THR A C 1
ATOM 3115 O O . THR A 1 392 ? -62.567 -9.564 92.433 1.00 81.38 392 THR A O 1
ATOM 3118 N N . ALA A 1 393 ? -62.980 -10.582 90.471 1.00 83.56 393 ALA A N 1
ATOM 3119 C CA . ALA A 1 393 ? -64.133 -9.752 90.152 1.00 83.56 393 ALA A CA 1
ATOM 3120 C C . ALA A 1 393 ? -65.336 -10.175 91.009 1.00 83.56 393 ALA A C 1
ATOM 3122 O O . ALA A 1 393 ? -65.525 -11.352 91.311 1.00 83.56 393 ALA A O 1
ATOM 3123 N N . THR A 1 394 ? -66.171 -9.213 91.371 1.00 81.12 394 THR A N 1
ATOM 3124 C CA . THR A 1 394 ? -67.494 -9.426 91.960 1.00 81.12 394 THR A CA 1
ATOM 3125 C C . THR A 1 394 ? -68.557 -8.922 90.985 1.00 81.12 394 THR A C 1
ATOM 3127 O O . THR A 1 394 ? -68.246 -8.273 89.984 1.00 81.12 394 THR A O 1
ATOM 3130 N N . CYS A 1 395 ? -69.835 -9.187 91.253 1.00 79.62 395 CYS A N 1
ATOM 3131 C CA . CYS A 1 395 ? -70.920 -8.661 90.418 1.00 79.62 395 CYS A CA 1
ATOM 3132 C C . CYS A 1 395 ? -71.085 -7.129 90.508 1.00 79.62 395 CYS A C 1
ATOM 3134 O O . CYS A 1 395 ? -71.931 -6.564 89.818 1.00 79.62 395 CYS A O 1
ATOM 3136 N N . SER A 1 396 ? -70.296 -6.457 91.356 1.00 79.00 396 SER A N 1
ATOM 3137 C CA . SER A 1 396 ? -70.285 -5.001 91.549 1.00 79.00 396 SER A CA 1
ATOM 3138 C C . SER A 1 396 ? -68.918 -4.349 91.319 1.00 79.00 396 SER A C 1
ATOM 3140 O O . SER A 1 396 ? -68.852 -3.136 91.137 1.00 79.00 396 SER A O 1
ATOM 3142 N N . GLU A 1 397 ? -67.827 -5.119 91.296 1.00 83.31 397 GLU A N 1
ATOM 3143 C CA . GLU A 1 397 ? -66.463 -4.614 91.105 1.00 83.31 397 GLU A CA 1
ATOM 3144 C C . GLU A 1 397 ? -65.657 -5.506 90.154 1.00 83.31 397 GLU A C 1
ATOM 3146 O O . GLU A 1 397 ? -65.718 -6.728 90.224 1.00 83.31 397 GLU A O 1
ATOM 3151 N N . LYS A 1 398 ? -64.872 -4.895 89.264 1.00 84.75 398 LYS A N 1
ATOM 3152 C CA . LYS A 1 398 ? -63.934 -5.616 88.391 1.00 84.75 398 LYS A CA 1
ATOM 3153 C C . LYS A 1 398 ? -62.723 -6.121 89.178 1.00 84.75 398 LYS A C 1
ATOM 3155 O O . LYS A 1 398 ? -62.389 -5.554 90.217 1.00 84.75 398 LYS A O 1
ATOM 3160 N N . ALA A 1 399 ? -62.037 -7.135 88.653 1.00 83.81 399 ALA A N 1
ATOM 3161 C CA . ALA A 1 399 ? -60.772 -7.588 89.224 1.00 83.81 399 ALA A CA 1
ATOM 3162 C C . ALA A 1 399 ? -59.736 -6.452 89.184 1.00 83.81 399 ALA A C 1
ATOM 3164 O O . ALA A 1 399 ? -59.692 -5.673 88.231 1.00 83.81 399 ALA A O 1
ATOM 3165 N N . ILE A 1 400 ? -58.911 -6.340 90.224 1.00 85.50 400 ILE A N 1
ATOM 3166 C CA . ILE A 1 400 ? -57.802 -5.381 90.285 1.00 85.50 400 ILE A CA 1
ATOM 3167 C C . ILE A 1 400 ? -56.514 -6.147 90.012 1.00 85.50 400 ILE A C 1
ATOM 3169 O O . ILE A 1 400 ? -56.219 -7.117 90.709 1.00 85.50 400 ILE A O 1
ATOM 3173 N N . CYS A 1 401 ? -55.762 -5.718 89.000 1.00 88.69 401 CYS A N 1
ATOM 3174 C CA . CYS A 1 401 ? -54.512 -6.363 88.618 1.00 88.69 401 CYS A CA 1
ATOM 3175 C C . CYS A 1 401 ? -53.491 -6.242 89.751 1.00 88.69 401 CYS A C 1
ATOM 3177 O O . CYS A 1 401 ? -53.218 -5.140 90.228 1.00 88.69 401 CYS A O 1
ATOM 3179 N N . THR A 1 402 ? -52.875 -7.354 90.151 1.00 83.19 402 THR A N 1
ATOM 3180 C CA . THR A 1 402 ? -51.875 -7.361 91.232 1.00 83.19 402 THR A CA 1
ATOM 3181 C C . THR A 1 402 ? -50.544 -6.740 90.819 1.00 83.19 402 THR A C 1
ATOM 3183 O O . THR A 1 402 ? -49.732 -6.420 91.680 1.00 83.19 402 THR A O 1
ATOM 3186 N N . ILE A 1 403 ? -50.317 -6.572 89.513 1.00 81.00 403 ILE A N 1
ATOM 3187 C CA . ILE A 1 403 ? -49.091 -5.989 88.960 1.00 81.00 403 ILE A CA 1
ATOM 3188 C C . ILE A 1 403 ? -49.234 -4.467 88.856 1.00 81.00 403 ILE A C 1
ATOM 3190 O O . ILE A 1 403 ? -48.440 -3.741 89.446 1.00 81.00 403 ILE A O 1
ATOM 3194 N N . CYS A 1 404 ? -50.247 -3.970 88.140 1.00 85.88 404 CYS A N 1
ATOM 3195 C CA . CYS A 1 404 ? -50.379 -2.537 87.848 1.00 85.88 404 CYS A CA 1
ATOM 3196 C C . CYS A 1 404 ? -51.421 -1.793 88.702 1.00 85.88 404 CYS A C 1
ATOM 3198 O O . CYS A 1 404 ? -51.496 -0.572 88.626 1.00 85.88 404 CYS A O 1
ATOM 3200 N N . GLY A 1 405 ? -52.252 -2.496 89.479 1.00 82.88 405 GLY A N 1
ATOM 3201 C CA . GLY A 1 405 ? -53.300 -1.888 90.311 1.00 82.88 405 GLY A CA 1
ATOM 3202 C C . GLY A 1 405 ? -54.536 -1.382 89.556 1.00 82.88 405 GLY A C 1
ATOM 3203 O O . GLY A 1 405 ? -55.459 -0.863 90.181 1.00 82.88 405 GLY A O 1
ATOM 3204 N N . GLU A 1 406 ? -54.594 -1.547 88.233 1.00 85.94 406 GLU A N 1
ATOM 3205 C CA . GLU A 1 406 ? -55.740 -1.125 87.420 1.00 85.94 406 GLU A CA 1
ATOM 3206 C C . GLU A 1 406 ? -56.879 -2.149 87.466 1.00 85.94 406 GLU A C 1
ATOM 3208 O O . GLU A 1 406 ? -56.660 -3.362 87.558 1.00 85.94 406 GLU A O 1
ATOM 3213 N N . LYS A 1 407 ? -58.116 -1.652 87.362 1.00 87.00 407 LYS A N 1
ATOM 3214 C CA . LYS A 1 407 ? -59.315 -2.491 87.230 1.00 87.00 407 LYS A CA 1
ATOM 3215 C C . LYS A 1 407 ? -59.376 -3.085 85.823 1.00 87.00 407 LYS A C 1
ATOM 3217 O O . LYS A 1 407 ? -59.353 -2.343 84.844 1.00 87.00 407 LYS A O 1
ATOM 3222 N N . TYR A 1 408 ? -59.525 -4.399 85.710 1.00 84.88 408 TYR A N 1
ATOM 3223 C CA . TYR A 1 408 ? -59.520 -5.112 84.433 1.00 84.88 408 TYR A CA 1
ATOM 3224 C C . TYR A 1 408 ? -60.522 -6.279 84.418 1.00 84.88 408 TYR A C 1
ATOM 3226 O O . TYR A 1 408 ? -61.077 -6.663 85.448 1.00 84.88 408 TYR A O 1
ATOM 3234 N N . GLY A 1 409 ? -60.790 -6.813 83.225 1.00 82.94 409 GLY A N 1
ATOM 3235 C CA . GLY A 1 409 ? -61.760 -7.892 83.022 1.00 82.94 409 GLY A CA 1
ATOM 3236 C C . GLY A 1 409 ? -63.227 -7.452 83.119 1.00 82.94 409 GLY A C 1
ATOM 3237 O O . GLY A 1 409 ? -63.549 -6.255 83.168 1.00 82.94 409 GLY A O 1
ATOM 3238 N N . ASP A 1 410 ? -64.116 -8.442 83.116 1.00 81.69 410 ASP A N 1
ATOM 3239 C CA . ASP A 1 410 ? -65.564 -8.277 83.269 1.00 81.69 410 ASP A CA 1
ATOM 3240 C C . ASP A 1 410 ? -65.994 -8.446 84.738 1.00 81.69 410 ASP A C 1
ATOM 3242 O O . ASP A 1 410 ? -65.251 -8.976 85.565 1.00 81.69 410 ASP A O 1
ATOM 3246 N N . PHE 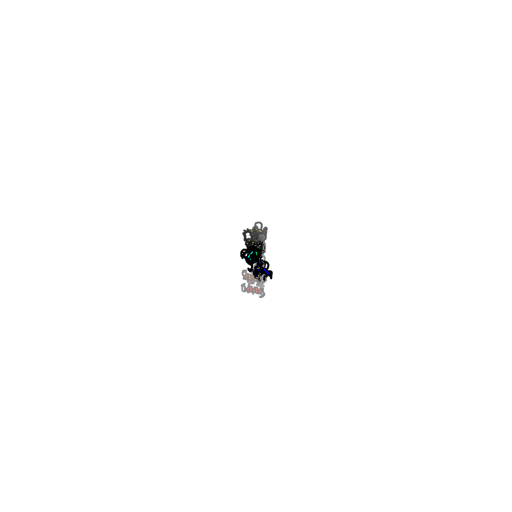A 1 411 ? -67.193 -7.964 85.082 1.00 81.62 411 PHE A N 1
ATOM 3247 C CA . PHE A 1 411 ? -67.797 -8.218 86.395 1.00 81.62 411 PHE A CA 1
ATOM 3248 C C . PHE A 1 411 ? -68.161 -9.700 86.534 1.00 81.62 411 PHE A C 1
ATOM 3250 O O . PHE A 1 411 ? -68.512 -10.346 85.547 1.00 81.62 411 PHE A O 1
ATOM 3257 N N . ALA A 1 412 ? -68.124 -10.233 87.756 1.00 79.88 412 ALA A N 1
ATOM 3258 C CA . ALA A 1 412 ? -68.559 -11.607 87.993 1.00 79.88 412 ALA A CA 1
ATOM 3259 C C . ALA A 1 412 ? -70.082 -11.757 87.849 1.00 79.88 412 ALA A C 1
ATOM 3261 O O . ALA A 1 412 ? -70.848 -10.799 87.989 1.00 79.88 412 ALA A O 1
ATOM 3262 N N . GLU A 1 413 ? -70.527 -12.983 87.583 1.00 75.81 413 GLU A N 1
ATOM 3263 C CA . GLU A 1 413 ? -71.946 -13.300 87.458 1.00 75.81 413 GLU A CA 1
ATOM 3264 C C . GLU A 1 413 ? -72.701 -13.089 88.782 1.00 75.81 413 GLU A C 1
ATOM 3266 O O . GLU A 1 413 ? -72.147 -13.160 89.882 1.00 75.81 413 GLU A O 1
ATOM 3271 N N . HIS A 1 414 ? -73.996 -12.792 88.678 1.00 77.94 414 HIS A N 1
ATOM 3272 C CA . HIS A 1 414 ? -74.856 -12.613 89.844 1.00 77.94 414 HIS A CA 1
ATOM 3273 C C . HIS A 1 414 ? -75.298 -13.974 90.399 1.00 77.94 414 HIS A C 1
ATOM 3275 O O . HIS A 1 414 ? -75.887 -14.777 89.679 1.00 77.94 414 HIS A O 1
ATOM 3281 N N . SER A 1 415 ? -75.112 -14.191 91.702 1.00 81.38 415 SER A N 1
ATOM 3282 C CA . SER A 1 415 ? -75.609 -15.378 92.409 1.00 81.38 415 SER A CA 1
ATOM 3283 C C . SER A 1 415 ? -77.027 -15.134 92.937 1.00 81.38 415 SER A C 1
ATOM 3285 O O . SER A 1 415 ? -77.211 -14.571 94.020 1.00 81.38 415 SER A O 1
ATOM 3287 N N . PHE A 1 416 ? -78.043 -15.510 92.159 1.00 82.75 416 PHE A N 1
ATOM 3288 C CA . PHE A 1 416 ? -79.452 -15.362 92.542 1.00 82.75 416 PHE A CA 1
ATOM 3289 C C . PHE A 1 416 ? -79.972 -16.567 93.340 1.00 82.75 416 PHE A C 1
ATOM 3291 O O . PHE A 1 416 ? -79.698 -17.707 92.985 1.00 82.75 416 PHE A O 1
ATOM 3298 N N . GLY A 1 417 ? -80.766 -16.311 94.389 1.00 80.88 417 GLY A N 1
ATOM 3299 C CA . GLY A 1 417 ? -81.464 -17.360 95.150 1.00 80.88 417 GLY A CA 1
ATOM 3300 C C . GLY A 1 417 ? -82.707 -17.934 94.446 1.00 80.88 417 GLY A C 1
ATOM 3301 O O . GLY A 1 417 ? -82.956 -17.662 93.273 1.00 80.88 417 GLY A O 1
ATOM 3302 N N . GLU A 1 418 ? -83.522 -18.701 95.177 1.00 84.31 418 GLU A N 1
ATOM 3303 C CA . GLU A 1 418 ? -84.740 -19.327 94.636 1.00 84.31 418 GLU A CA 1
ATOM 3304 C C . GLU A 1 418 ? -85.834 -18.316 94.238 1.00 84.31 418 GLU A C 1
ATOM 3306 O O . GLU A 1 418 ? -85.977 -17.243 94.834 1.00 84.31 418 GLU A O 1
ATOM 3311 N N . TRP A 1 419 ? -86.649 -18.694 93.246 1.00 88.50 419 TRP A N 1
ATOM 3312 C CA . TRP A 1 419 ? -87.827 -17.939 92.816 1.00 88.50 419 TRP A CA 1
ATOM 3313 C C . TRP A 1 419 ? -88.912 -17.924 93.901 1.00 88.50 419 TRP A C 1
ATOM 3315 O O . TRP A 1 419 ? -89.372 -18.974 94.341 1.00 88.50 419 TRP A O 1
ATOM 3325 N N . LYS A 1 420 ? -89.393 -16.734 94.272 1.00 87.00 420 LYS A N 1
ATOM 3326 C CA . LYS A 1 420 ? -90.503 -16.531 95.218 1.00 87.00 420 LYS A CA 1
ATOM 3327 C C . LYS A 1 420 ? -91.705 -15.908 94.512 1.00 87.00 420 LYS A C 1
ATOM 3329 O O . LYS A 1 420 ? -91.525 -14.956 93.757 1.00 87.00 420 LYS A O 1
ATOM 3334 N N . THR A 1 421 ? -92.913 -16.410 94.780 1.00 87.12 421 THR A N 1
ATOM 3335 C CA . THR A 1 421 ? -94.176 -15.898 94.210 1.00 87.12 421 THR A CA 1
ATOM 3336 C C . THR A 1 421 ? -94.942 -15.085 95.254 1.00 87.12 421 THR A C 1
ATOM 3338 O O . THR A 1 421 ? -95.145 -15.565 96.369 1.00 87.12 421 THR A O 1
ATOM 3341 N N . ASN A 1 422 ? -95.367 -13.865 94.919 1.00 82.44 422 ASN A N 1
ATOM 3342 C CA . ASN A 1 422 ? -96.210 -13.045 95.799 1.00 82.44 422 ASN A CA 1
ATOM 3343 C C . ASN A 1 422 ? -97.717 -13.367 95.632 1.00 82.44 422 ASN A C 1
ATOM 3345 O O . ASN A 1 422 ? -98.106 -14.124 94.744 1.00 82.44 422 ASN A O 1
ATOM 3349 N N . ALA A 1 423 ? -98.577 -12.768 96.468 1.00 77.00 423 ALA A N 1
ATOM 3350 C CA . ALA A 1 423 ? -100.036 -12.966 96.428 1.00 77.00 423 ALA A CA 1
ATOM 3351 C C . ALA A 1 423 ? -100.706 -12.525 95.105 1.00 77.00 423 ALA A C 1
ATOM 3353 O O . ALA A 1 423 ? -101.835 -12.918 94.830 1.00 77.00 423 ALA A O 1
ATOM 3354 N N . GLU A 1 424 ? -100.005 -11.741 94.281 1.00 78.69 424 GLU A N 1
ATOM 3355 C CA . GLU A 1 424 ? -100.446 -11.240 92.971 1.00 78.69 424 GLU A CA 1
ATOM 3356 C C . GLU A 1 424 ? -99.924 -12.107 91.806 1.00 78.69 424 GLU A C 1
ATOM 3358 O O . GLU A 1 424 ? -100.130 -11.778 90.642 1.00 78.69 424 GLU A O 1
ATOM 3363 N N . GLY A 1 425 ? -99.215 -13.205 92.100 1.00 76.75 425 GLY A N 1
ATOM 3364 C CA . GLY A 1 425 ? -98.648 -14.111 91.097 1.00 76.75 425 GLY A CA 1
ATOM 3365 C C . GLY A 1 425 ? -97.297 -13.679 90.509 1.00 76.75 425 GLY A C 1
ATOM 3366 O O . GLY A 1 425 ? -96.763 -14.368 89.640 1.00 76.75 425 GLY A O 1
ATOM 3367 N N . LYS A 1 426 ? -96.689 -12.584 90.984 1.00 83.44 426 LYS A N 1
ATOM 3368 C CA . LYS A 1 426 ? -95.372 -12.109 90.533 1.00 83.44 426 LYS A CA 1
ATOM 3369 C C . LYS A 1 426 ? -94.248 -12.959 91.128 1.00 83.44 426 LYS A C 1
ATOM 3371 O O . LYS A 1 426 ? -94.145 -13.088 92.348 1.00 83.44 426 LYS A O 1
ATOM 3376 N N . ARG A 1 427 ? -93.371 -13.483 90.263 1.00 88.62 427 ARG A N 1
ATOM 3377 C CA . ARG A 1 427 ? -92.180 -14.266 90.635 1.00 88.62 427 ARG A CA 1
ATOM 3378 C C . ARG A 1 427 ? -90.918 -13.397 90.628 1.00 88.62 427 ARG A C 1
ATOM 3380 O O . ARG A 1 427 ? -90.639 -12.734 89.631 1.00 88.62 427 ARG A O 1
ATOM 3387 N N . THR A 1 428 ? -90.144 -13.404 91.712 1.00 88.69 428 THR A N 1
ATOM 3388 C CA . THR A 1 428 ? -88.859 -12.685 91.813 1.00 88.69 428 THR A CA 1
ATOM 3389 C C . THR A 1 428 ? -87.786 -13.520 92.508 1.00 88.69 428 THR A C 1
ATOM 3391 O O . THR A 1 428 ? -88.097 -14.412 93.297 1.00 88.69 428 THR A O 1
ATOM 3394 N N . LYS A 1 429 ? -86.513 -13.228 92.231 1.00 87.62 429 LYS A N 1
ATOM 3395 C CA . LYS A 1 429 ? -85.357 -13.739 92.985 1.00 87.62 429 LYS A CA 1
ATOM 3396 C C . LYS A 1 429 ? -84.369 -12.609 93.262 1.00 87.62 429 LYS A C 1
ATOM 3398 O O . LYS A 1 429 ? -84.373 -11.598 92.566 1.00 87.62 429 LYS A O 1
ATOM 3403 N N . VAL A 1 430 ? -83.543 -12.745 94.296 1.00 84.62 430 VAL A N 1
ATOM 3404 C CA . VAL A 1 430 ? -82.620 -11.683 94.734 1.00 84.62 430 VAL A CA 1
ATOM 3405 C C . VAL A 1 430 ? -81.192 -12.210 94.729 1.00 84.62 430 VAL A C 1
ATOM 3407 O O . VAL A 1 430 ? -80.951 -13.337 95.166 1.00 84.62 430 VAL A O 1
ATOM 3410 N N . CYS A 1 431 ? -80.260 -11.410 94.211 1.00 83.44 431 CYS A N 1
ATOM 3411 C CA . CYS A 1 431 ? -78.835 -11.707 94.272 1.00 83.44 431 CYS A CA 1
ATOM 3412 C C . CYS A 1 431 ? -78.343 -11.563 95.714 1.00 83.44 431 CYS A C 1
ATOM 3414 O O . CYS A 1 431 ? -78.476 -10.489 96.306 1.00 83.44 431 CYS A O 1
ATOM 3416 N N . SER A 1 432 ? -77.750 -12.620 96.265 1.00 78.69 432 SER A N 1
ATOM 3417 C CA . SER A 1 432 ? -77.244 -12.618 97.643 1.00 78.69 432 SER A CA 1
ATOM 3418 C C . SER A 1 432 ? -76.057 -11.670 97.844 1.00 78.69 432 SER A C 1
ATOM 3420 O O . SER A 1 432 ? -75.826 -11.226 98.963 1.00 78.69 432 SER A O 1
ATOM 3422 N N . ALA A 1 433 ? -75.326 -11.346 96.771 1.00 76.69 433 ALA A N 1
ATOM 3423 C CA . ALA A 1 433 ? -74.115 -10.530 96.826 1.00 76.69 433 ALA A CA 1
ATOM 3424 C C . ALA A 1 433 ? -74.375 -9.016 96.707 1.00 76.69 433 ALA A C 1
ATOM 3426 O O . ALA A 1 433 ? -73.706 -8.235 97.374 1.00 76.69 433 ALA A O 1
ATOM 3427 N N . CYS A 1 434 ? -75.336 -8.583 95.881 1.00 81.75 434 CYS A N 1
ATOM 3428 C CA . CYS A 1 434 ? -75.563 -7.153 95.601 1.00 81.75 434 CYS A CA 1
ATOM 3429 C C . CYS A 1 434 ? -77.004 -6.671 95.831 1.00 81.75 434 CYS A C 1
ATOM 3431 O O . CYS A 1 434 ? -77.304 -5.504 95.593 1.00 81.75 434 CYS A O 1
ATOM 3433 N N . GLY A 1 435 ? -77.924 -7.550 96.243 1.00 81.44 435 GLY A N 1
ATOM 3434 C CA . GLY A 1 435 ? -79.326 -7.189 96.470 1.00 81.44 435 GLY A CA 1
ATOM 3435 C C . GLY A 1 435 ? -80.136 -6.908 95.197 1.00 81.44 435 GLY A C 1
ATOM 3436 O O . GLY A 1 435 ? -81.302 -6.527 95.300 1.00 81.44 435 GLY A O 1
ATOM 3437 N N . LYS A 1 436 ? -79.567 -7.113 93.996 1.00 83.31 436 LYS A N 1
ATOM 3438 C CA . LYS A 1 436 ? -80.290 -6.969 92.720 1.00 83.31 436 LYS A CA 1
ATOM 3439 C C . LYS A 1 436 ? -81.500 -7.904 92.701 1.00 83.31 436 LYS A C 1
ATOM 3441 O O . LYS A 1 436 ? -81.356 -9.112 92.889 1.00 83.31 436 LYS A O 1
ATOM 3446 N N . VAL A 1 437 ? -82.681 -7.344 92.449 1.00 83.31 437 VAL A N 1
ATOM 3447 C CA . VAL A 1 437 ? -83.931 -8.100 92.304 1.00 83.31 437 VAL A CA 1
ATOM 3448 C C . VAL A 1 437 ? -84.134 -8.437 90.830 1.00 83.31 437 VAL A C 1
ATOM 3450 O O . VAL A 1 437 ? -84.293 -7.542 90.003 1.00 83.31 437 VAL A O 1
ATOM 3453 N N . ALA A 1 438 ? -84.145 -9.725 90.509 1.00 86.44 438 ALA A N 1
ATOM 3454 C CA . ALA A 1 438 ? -84.533 -10.248 89.209 1.00 86.44 438 ALA A CA 1
ATOM 3455 C C . ALA A 1 438 ? -86.040 -10.521 89.200 1.00 86.44 438 ALA A C 1
ATOM 3457 O O . ALA A 1 438 ? -86.560 -11.232 90.067 1.00 86.44 438 ALA A O 1
ATOM 3458 N N . ASN A 1 439 ? -86.745 -9.960 88.219 1.00 88.00 439 ASN A N 1
ATOM 3459 C CA . ASN A 1 439 ? -88.146 -10.283 87.969 1.00 88.00 439 ASN A CA 1
ATOM 3460 C C . ASN A 1 439 ? -88.219 -11.455 86.988 1.00 88.00 439 ASN A C 1
ATOM 3462 O O . ASN A 1 439 ? -87.410 -11.537 86.071 1.00 88.00 439 ASN A O 1
ATOM 3466 N N . PHE A 1 440 ? -89.172 -12.363 87.183 1.00 89.69 440 PHE A N 1
ATOM 3467 C CA . PHE A 1 440 ? -89.350 -13.493 86.278 1.00 89.69 440 PHE A CA 1
ATOM 3468 C C . PHE A 1 440 ? -89.833 -13.004 84.917 1.00 89.69 440 PHE A C 1
ATOM 3470 O O . PHE A 1 440 ? -90.891 -12.380 84.825 1.00 89.69 440 PHE A O 1
ATOM 3477 N N . MET A 1 441 ? -89.067 -13.314 83.877 1.00 89.94 441 MET A N 1
ATOM 3478 C CA . MET A 1 441 ? -89.400 -13.006 82.496 1.00 89.94 441 MET A CA 1
ATOM 3479 C C . MET A 1 441 ? -88.778 -14.069 81.593 1.00 89.94 441 MET A C 1
ATOM 3481 O O . MET A 1 441 ? -87.579 -14.326 81.671 1.00 89.94 441 MET A O 1
ATOM 3485 N N . TYR A 1 442 ? -89.592 -14.700 80.746 1.00 90.19 442 TYR A N 1
ATOM 3486 C CA . TYR A 1 442 ? -89.080 -15.622 79.737 1.00 90.19 442 TYR A CA 1
ATOM 3487 C C . TYR A 1 442 ? -88.166 -14.869 78.772 1.00 90.19 442 TYR A C 1
ATOM 3489 O O . TYR A 1 442 ? -88.548 -13.836 78.227 1.00 90.19 442 TYR A O 1
ATOM 3497 N N . GLY A 1 443 ? -86.965 -15.398 78.563 1.00 89.06 443 GLY A N 1
ATOM 3498 C CA . GLY A 1 443 ? -85.974 -14.848 77.635 1.00 89.06 443 GLY A CA 1
ATOM 3499 C C . GLY A 1 443 ? -84.936 -13.948 78.291 1.00 89.06 443 GLY A C 1
ATOM 3500 O O . GLY A 1 443 ? -83.925 -13.675 77.657 1.00 89.06 443 GLY A O 1
ATOM 3501 N N . ASP A 1 444 ? -85.152 -13.530 79.539 1.00 91.50 444 ASP A N 1
ATOM 3502 C CA . ASP A 1 444 ? -84.204 -12.714 80.303 1.00 91.50 444 ASP A CA 1
ATOM 3503 C C . ASP A 1 444 ? -83.232 -13.626 81.057 1.00 91.50 444 ASP A C 1
ATOM 3505 O O . ASP A 1 444 ? -83.506 -14.096 82.165 1.00 91.50 444 ASP A O 1
ATOM 3509 N N . LEU A 1 445 ? -82.112 -13.939 80.412 1.00 90.12 445 LEU A N 1
ATOM 3510 C CA . LEU A 1 445 ? -81.126 -14.898 80.905 1.00 90.12 445 LEU A CA 1
ATOM 3511 C C . LEU A 1 445 ? -80.035 -14.229 81.745 1.00 90.12 445 LEU A C 1
ATOM 3513 O O . LEU A 1 445 ? -79.358 -14.913 82.514 1.00 90.12 445 LEU A O 1
ATOM 3517 N N . ASN A 1 446 ? -79.865 -12.909 81.623 1.00 86.75 446 ASN A N 1
ATOM 3518 C CA . ASN A 1 446 ? -78.950 -12.117 82.454 1.00 86.75 446 ASN A CA 1
ATOM 3519 C C . ASN A 1 446 ? -79.654 -11.334 83.586 1.00 86.75 446 ASN A C 1
ATOM 3521 O O . ASN A 1 446 ? -78.987 -10.688 84.409 1.00 86.75 446 ASN A O 1
ATOM 3525 N N . TYR A 1 447 ? -80.984 -11.411 83.653 1.00 88.69 447 TYR A N 1
ATOM 3526 C CA . TYR A 1 447 ? -81.847 -10.756 84.633 1.00 88.69 447 TYR A CA 1
ATOM 3527 C C . TYR A 1 447 ? -81.685 -9.234 84.660 1.00 88.69 447 TYR A C 1
ATOM 3529 O O . TYR A 1 447 ? -81.632 -8.615 85.733 1.00 88.69 447 TYR A O 1
ATOM 3537 N N . ASP A 1 448 ? -81.506 -8.612 83.498 1.00 84.81 448 ASP A N 1
ATOM 3538 C CA . ASP A 1 448 ? -81.419 -7.157 83.354 1.00 84.81 448 ASP A CA 1
ATOM 3539 C C . ASP A 1 448 ? -82.783 -6.486 83.106 1.00 84.81 448 ASP A C 1
ATOM 3541 O O . ASP A 1 448 ? -82.871 -5.254 83.085 1.00 84.81 448 ASP A O 1
ATOM 3545 N N . GLY A 1 449 ? -83.855 -7.281 83.024 1.00 87.88 449 GLY A N 1
ATOM 3546 C CA . GLY A 1 449 ? -85.214 -6.819 82.777 1.00 87.88 449 GLY A CA 1
ATOM 3547 C C . GLY A 1 449 ? -85.512 -6.575 81.299 1.00 87.88 449 GLY A C 1
ATOM 3548 O O . GLY A 1 449 ? -86.548 -5.983 80.990 1.00 87.88 449 GLY A O 1
ATOM 3549 N N . LYS A 1 450 ? -84.634 -7.000 80.383 1.00 90.31 450 LYS A N 1
ATOM 3550 C CA . LYS A 1 450 ? -84.812 -6.904 78.933 1.00 90.31 450 LYS A CA 1
ATOM 3551 C C . LYS A 1 450 ? -84.471 -8.244 78.292 1.00 90.31 450 LYS A C 1
ATOM 3553 O O . LYS A 1 450 ? -83.553 -8.922 78.710 1.00 90.31 450 LYS A O 1
ATOM 3558 N N . VAL A 1 451 ? -85.174 -8.581 77.214 1.00 92.19 451 VAL A N 1
ATOM 3559 C CA . VAL A 1 451 ? -84.817 -9.722 76.362 1.00 92.19 451 VAL A CA 1
ATOM 3560 C C . VAL A 1 451 ? -84.170 -9.179 75.097 1.00 92.19 451 VAL A C 1
ATOM 3562 O O . VAL A 1 451 ? -84.832 -8.514 74.298 1.00 92.19 451 VAL A O 1
ATOM 3565 N N . ASN A 1 452 ? -82.867 -9.394 74.928 1.00 92.94 452 ASN A N 1
ATOM 3566 C CA . ASN A 1 452 ? -82.106 -8.840 73.810 1.00 92.94 452 ASN A CA 1
ATOM 3567 C C . ASN A 1 452 ? -80.980 -9.777 73.313 1.00 92.94 452 ASN A C 1
ATOM 3569 O O . ASN A 1 452 ? -80.915 -10.966 73.626 1.00 92.94 452 ASN A O 1
ATOM 3573 N N . ALA A 1 453 ? -80.093 -9.257 72.458 1.00 90.88 453 ALA A N 1
ATOM 3574 C CA . ALA A 1 453 ? -78.996 -10.026 71.867 1.00 90.88 453 ALA A CA 1
ATOM 3575 C C . ALA A 1 453 ? -77.978 -10.565 72.899 1.00 90.88 453 ALA A C 1
ATOM 3577 O O . ALA A 1 453 ? -77.254 -11.523 72.603 1.00 90.88 453 ALA A O 1
ATOM 3578 N N . ILE A 1 454 ? -77.918 -9.980 74.100 1.00 90.12 454 ILE A N 1
ATOM 3579 C CA . ILE A 1 454 ? -77.087 -10.468 75.205 1.00 90.12 454 ILE A CA 1
ATOM 3580 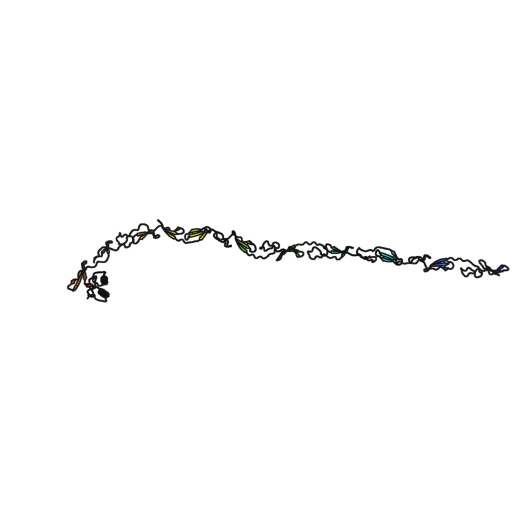C C . ILE A 1 454 ? -77.615 -11.822 75.691 1.00 90.12 454 ILE A C 1
ATOM 3582 O O . ILE A 1 454 ? -76.842 -12.778 75.755 1.00 90.12 454 ILE A O 1
ATOM 3586 N N . ASP A 1 455 ? -78.924 -11.957 75.907 1.00 92.12 455 ASP A N 1
ATOM 3587 C CA . ASP A 1 455 ? -79.556 -13.223 76.305 1.00 92.12 455 ASP A CA 1
ATOM 3588 C C . ASP A 1 455 ? -79.366 -14.299 75.239 1.00 92.12 455 ASP A C 1
ATOM 3590 O O . ASP A 1 455 ? -78.991 -15.436 75.526 1.00 92.12 455 ASP A O 1
ATOM 3594 N N . LEU A 1 456 ? -79.489 -13.915 73.967 1.00 92.31 456 LEU A N 1
ATOM 3595 C CA . LEU A 1 456 ? -79.186 -14.804 72.849 1.00 92.31 456 LEU A CA 1
ATOM 3596 C C . LEU A 1 456 ? -77.740 -15.322 72.889 1.00 92.31 456 LEU A C 1
ATOM 3598 O O . LEU A 1 456 ? -77.480 -16.470 72.521 1.00 92.31 456 LEU A O 1
ATOM 3602 N N . THR A 1 457 ? -76.794 -14.487 73.317 1.00 90.38 457 THR A N 1
ATOM 3603 C CA . THR A 1 457 ? -75.383 -14.866 73.456 1.00 90.38 457 THR A CA 1
ATOM 3604 C C . THR A 1 457 ? -75.177 -15.816 74.634 1.00 90.38 457 THR A C 1
ATOM 3606 O O . THR A 1 457 ? -74.435 -16.788 74.493 1.00 90.38 457 THR A O 1
ATOM 3609 N N . ILE A 1 458 ? -75.871 -15.598 75.753 1.00 89.94 458 ILE A N 1
ATOM 3610 C CA . ILE A 1 458 ? -75.838 -16.484 76.927 1.00 89.94 458 ILE A CA 1
ATOM 3611 C C . ILE A 1 458 ? -76.381 -17.866 76.570 1.00 89.94 458 ILE A C 1
ATOM 3613 O O . ILE A 1 458 ? -75.701 -18.867 76.796 1.00 89.94 458 ILE A O 1
ATOM 3617 N N . LEU A 1 459 ? -77.539 -17.926 75.908 1.00 91.88 459 LEU A N 1
ATOM 3618 C CA . LEU A 1 459 ? -78.125 -19.188 75.461 1.00 91.88 459 LEU A CA 1
ATOM 3619 C C . LEU A 1 459 ? -77.195 -19.935 74.494 1.00 91.88 459 LEU A C 1
ATOM 3621 O O . LEU A 1 459 ? -77.008 -21.142 74.611 1.00 91.88 459 LEU A O 1
ATOM 3625 N N . ARG A 1 460 ? -76.541 -19.224 73.565 1.00 93.00 460 ARG A N 1
ATOM 3626 C CA . ARG A 1 460 ? -75.541 -19.825 72.664 1.00 93.00 460 ARG A CA 1
ATOM 3627 C C . ARG A 1 460 ? -74.325 -20.358 73.414 1.00 93.00 460 ARG A C 1
ATOM 3629 O O . ARG A 1 460 ? -73.862 -21.446 73.086 1.00 93.00 460 ARG A O 1
ATOM 3636 N N . ARG A 1 461 ? -73.805 -19.614 74.396 1.00 90.12 461 ARG A N 1
ATOM 3637 C CA . ARG A 1 461 ? -72.670 -20.053 75.222 1.00 90.12 461 ARG A CA 1
ATOM 3638 C C . ARG A 1 461 ? -73.014 -21.309 76.018 1.00 90.12 461 ARG A C 1
ATOM 3640 O O . ARG A 1 461 ? -72.209 -22.236 76.025 1.00 90.12 461 ARG A O 1
ATOM 3647 N N . TYR A 1 462 ? -74.207 -21.365 76.609 1.00 90.75 462 TYR A N 1
ATOM 3648 C CA . TYR A 1 462 ? -74.711 -22.555 77.295 1.00 90.75 462 TYR A CA 1
ATOM 3649 C C . TYR A 1 462 ? -74.796 -23.763 76.349 1.00 90.75 462 TYR A C 1
ATOM 3651 O O . TYR A 1 462 ? -74.196 -24.804 76.609 1.00 90.75 462 TYR A O 1
ATOM 3659 N N . LEU A 1 463 ? -75.439 -23.609 75.186 1.00 91.38 463 LEU A N 1
ATOM 3660 C CA . LEU A 1 463 ? -75.569 -24.695 74.205 1.00 91.38 463 LEU A CA 1
ATOM 3661 C C . LEU A 1 463 ? -74.216 -25.158 73.636 1.00 91.38 463 LEU A C 1
ATOM 3663 O O . LEU A 1 463 ? -74.049 -26.334 73.317 1.00 91.38 463 LEU A O 1
ATOM 3667 N N . ALA A 1 464 ? -73.239 -24.254 73.543 1.00 90.31 464 ALA A N 1
ATOM 3668 C CA . ALA A 1 464 ? -71.865 -24.552 73.140 1.00 90.31 464 ALA A CA 1
ATOM 3669 C C . ALA A 1 464 ? -70.977 -25.078 74.289 1.00 90.31 464 ALA A C 1
ATOM 3671 O O . ALA A 1 464 ? -69.785 -25.285 74.078 1.00 90.31 464 ALA A O 1
ATOM 3672 N N . ARG A 1 465 ? -71.542 -25.320 75.485 1.00 85.00 465 ARG A N 1
ATOM 3673 C CA . ARG A 1 465 ? -70.854 -25.815 76.695 1.00 85.00 465 ARG A CA 1
ATOM 3674 C C . ARG A 1 465 ? -69.772 -24.885 77.256 1.00 85.00 465 ARG A C 1
ATOM 3676 O O . ARG A 1 465 ? -68.917 -25.330 78.015 1.00 85.00 465 ARG A O 1
ATOM 3683 N N . TYR A 1 466 ? -69.824 -23.596 76.922 1.00 82.00 466 TYR A N 1
ATOM 3684 C CA . TYR A 1 466 ? -68.991 -22.575 77.567 1.00 82.00 466 TYR A CA 1
ATOM 3685 C C . TYR A 1 466 ? -69.514 -22.180 78.954 1.00 82.00 466 TYR A C 1
ATOM 3687 O O . TYR A 1 466 ? -68.750 -21.652 79.753 1.00 82.00 466 TYR A O 1
ATOM 3695 N N . SER A 1 467 ? -70.795 -22.436 79.239 1.00 77.38 467 SER A N 1
ATOM 3696 C CA . SER A 1 467 ? -71.374 -22.370 80.585 1.00 77.38 467 SER A CA 1
ATOM 3697 C C . SER A 1 467 ? -72.046 -23.703 80.908 1.00 77.38 467 SER A C 1
ATOM 3699 O O . SER A 1 467 ? -72.703 -24.284 80.041 1.00 77.38 467 SER A O 1
ATOM 3701 N N . SER A 1 468 ? -71.863 -24.196 82.133 1.00 73.81 468 SER A N 1
ATOM 3702 C CA . SER A 1 468 ? -72.427 -25.465 82.606 1.00 73.81 468 SER A CA 1
ATOM 3703 C C . SER A 1 468 ? -73.834 -25.331 83.188 1.00 73.81 468 SER A C 1
ATOM 3705 O O . SER A 1 468 ? -74.523 -26.340 83.327 1.00 73.81 468 SER A O 1
ATOM 3707 N N . GLU A 1 469 ? -74.276 -24.114 83.506 1.00 79.94 469 GLU A N 1
ATOM 3708 C CA . GLU A 1 469 ? -75.534 -23.867 84.211 1.00 79.94 469 GLU A CA 1
ATOM 3709 C C . GLU A 1 469 ? -76.357 -22.781 83.508 1.00 79.94 469 GLU A C 1
ATOM 3711 O O . GLU A 1 469 ? -75.831 -21.776 83.029 1.00 79.94 469 GLU A O 1
ATOM 3716 N N . ILE A 1 470 ? -77.670 -22.999 83.432 1.00 87.88 470 ILE A N 1
ATOM 3717 C CA . ILE A 1 470 ? -78.650 -22.015 82.971 1.00 87.88 470 ILE A CA 1
ATOM 3718 C C . ILE A 1 470 ? -79.925 -22.182 83.792 1.00 87.88 470 ILE A C 1
ATOM 3720 O O . ILE A 1 470 ? -80.303 -23.300 84.149 1.00 87.88 470 ILE A O 1
ATOM 3724 N N . ASP A 1 471 ? -80.605 -21.079 84.090 1.00 89.00 471 ASP A N 1
ATOM 3725 C CA . ASP A 1 471 ? -81.908 -21.138 84.745 1.00 89.00 471 ASP A CA 1
ATOM 3726 C C . ASP A 1 471 ? -82.962 -21.592 83.734 1.00 89.00 471 ASP A C 1
ATOM 3728 O O . ASP A 1 471 ? -83.490 -20.810 82.941 1.00 89.00 471 ASP A O 1
ATOM 3732 N N . ILE A 1 472 ? -83.256 -22.891 83.775 1.00 88.69 472 ILE A N 1
ATOM 3733 C CA . ILE A 1 472 ? -84.237 -23.550 82.911 1.00 88.69 472 ILE A CA 1
ATOM 3734 C C . ILE A 1 472 ? -85.593 -22.837 82.991 1.00 88.69 472 ILE A C 1
ATOM 3736 O O . ILE A 1 472 ? -86.282 -22.737 81.983 1.00 88.69 472 ILE A O 1
ATOM 3740 N N . ALA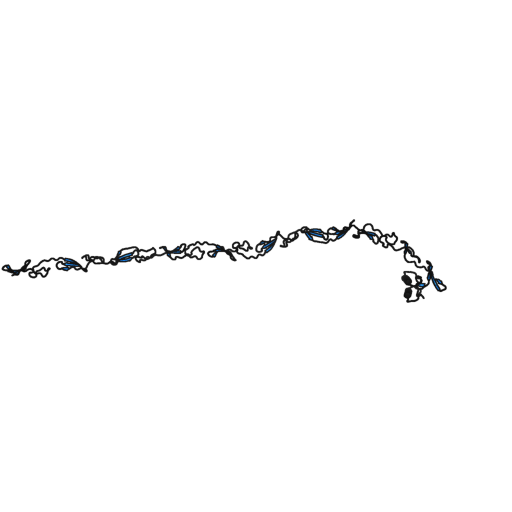 A 1 473 ? -85.966 -22.270 84.146 1.00 88.31 473 ALA A N 1
ATOM 3741 C CA . ALA A 1 473 ? -87.281 -21.663 84.324 1.00 88.31 473 ALA A CA 1
ATOM 3742 C C . ALA A 1 473 ? -87.510 -20.435 83.430 1.00 88.31 473 ALA A C 1
ATOM 3744 O O . ALA A 1 473 ? -88.656 -20.159 83.085 1.00 88.31 473 ALA A O 1
ATOM 3745 N N . VAL A 1 474 ? -86.447 -19.708 83.075 1.00 90.31 474 VAL A N 1
ATOM 3746 C CA . VAL A 1 474 ? -86.514 -18.549 82.169 1.00 90.31 474 VAL A CA 1
ATOM 3747 C C . VAL A 1 474 ? -85.981 -18.853 80.773 1.00 90.31 474 VAL A C 1
ATOM 3749 O O . VAL A 1 474 ? -86.147 -18.003 79.908 1.00 90.31 474 VAL A O 1
ATOM 3752 N N . ALA A 1 475 ? -85.367 -20.022 80.549 1.00 92.06 475 ALA A N 1
ATOM 3753 C CA . ALA A 1 475 ? -84.715 -20.411 79.294 1.00 92.06 475 ALA A CA 1
ATOM 3754 C C . ALA A 1 475 ? -85.474 -21.469 78.473 1.00 92.06 475 ALA A C 1
ATOM 3756 O O . ALA A 1 475 ? -85.236 -21.572 77.273 1.00 92.06 475 ALA A O 1
ATOM 3757 N N . ASP A 1 476 ? -86.350 -22.255 79.105 1.00 92.12 476 ASP A N 1
ATOM 3758 C CA . ASP A 1 476 ? -87.239 -23.225 78.452 1.00 92.12 476 ASP A CA 1
ATOM 3759 C C . ASP A 1 476 ? -88.499 -22.502 77.950 1.00 92.12 476 ASP A C 1
ATOM 3761 O O . ASP A 1 476 ? -89.469 -22.299 78.691 1.00 92.12 476 ASP A O 1
ATOM 3765 N N . PHE A 1 477 ? -88.453 -22.034 76.701 1.00 91.06 477 PHE A N 1
ATOM 3766 C CA . PHE A 1 477 ? -89.516 -21.213 76.115 1.00 91.06 477 PHE A CA 1
ATOM 3767 C C . PHE A 1 477 ? -90.642 -22.062 75.536 1.00 91.06 477 PHE A C 1
ATOM 3769 O O . PHE A 1 477 ? -91.783 -21.603 75.499 1.00 91.06 477 PHE A O 1
ATOM 3776 N N . ASN A 1 478 ? -90.332 -23.273 75.060 1.00 88.50 478 ASN A N 1
ATOM 3777 C CA . ASN A 1 478 ? -91.336 -24.199 74.530 1.00 88.50 478 ASN A CA 1
ATOM 3778 C C . ASN A 1 478 ? -91.974 -25.059 75.634 1.00 88.50 478 ASN A C 1
ATOM 3780 O O . ASN A 1 478 ? -93.034 -25.655 75.422 1.00 88.50 478 ASN A O 1
ATOM 3784 N N . GLY A 1 479 ? -91.363 -25.093 76.820 1.00 87.75 479 GLY A N 1
ATOM 3785 C CA . GLY A 1 479 ? -91.918 -25.720 77.994 1.00 87.75 479 GLY A CA 1
ATOM 3786 C C . GLY A 1 479 ? -91.780 -27.234 78.062 1.00 87.75 479 GLY A C 1
ATOM 3787 O O . GLY A 1 479 ? -92.581 -27.860 78.777 1.00 87.75 479 GLY A O 1
ATOM 3788 N N . ASP A 1 480 ? -90.850 -27.801 77.292 1.00 90.06 480 ASP A N 1
ATOM 3789 C CA . ASP A 1 480 ? -90.603 -29.240 77.166 1.00 90.06 480 ASP A CA 1
ATOM 3790 C C . ASP A 1 480 ? -89.675 -29.801 78.263 1.00 90.06 480 ASP A C 1
ATOM 3792 O O . ASP A 1 480 ? -89.430 -31.012 78.328 1.00 90.06 480 ASP A O 1
ATOM 3796 N N . GLY A 1 481 ? -89.203 -28.929 79.161 1.00 89.69 481 GLY A N 1
ATOM 3797 C CA . GLY A 1 481 ? -88.314 -29.248 80.269 1.00 89.69 481 GLY A CA 1
ATOM 3798 C C . GLY A 1 481 ? -86.834 -29.312 79.890 1.00 89.69 481 GLY A C 1
ATOM 3799 O O . GLY A 1 481 ? -86.026 -29.711 80.733 1.00 89.69 481 GLY A O 1
ATOM 3800 N N . LYS A 1 482 ? -86.446 -28.963 78.654 1.00 91.56 482 LYS A N 1
ATOM 3801 C CA . LYS A 1 482 ? -85.065 -29.041 78.157 1.00 91.56 482 LYS A CA 1
ATOM 3802 C C . LYS A 1 482 ? -84.662 -27.780 77.402 1.00 91.56 482 LYS A C 1
ATOM 3804 O O . LYS A 1 482 ? -85.117 -27.548 76.295 1.00 91.56 482 LYS A O 1
ATOM 3809 N N . VAL A 1 483 ? -83.634 -27.089 77.887 1.00 92.81 483 VAL A N 1
ATOM 3810 C CA . VAL A 1 483 ? -83.043 -25.957 77.158 1.00 92.81 483 VAL A CA 1
ATOM 3811 C C . VAL A 1 483 ? -82.169 -26.456 76.004 1.00 92.81 483 VAL A C 1
ATOM 3813 O O . VAL A 1 483 ? -81.090 -27.014 76.223 1.00 92.81 483 VAL A O 1
ATOM 3816 N N . ASN A 1 484 ? -82.627 -26.278 74.766 1.00 93.25 484 ASN A N 1
ATOM 3817 C CA . ASN A 1 484 ? -81.949 -26.784 73.573 1.00 93.25 484 ASN A CA 1
ATOM 3818 C C . ASN A 1 484 ? -82.038 -25.827 72.362 1.00 93.25 484 ASN A C 1
ATOM 3820 O O . ASN A 1 484 ? -82.342 -24.639 72.475 1.00 93.25 484 ASN A O 1
ATOM 3824 N N . THR A 1 485 ? -81.696 -26.313 71.165 1.00 91.75 485 THR A N 1
ATOM 3825 C CA . THR A 1 485 ? -81.709 -25.502 69.936 1.00 91.75 485 THR A CA 1
ATOM 3826 C C . THR A 1 485 ? -83.100 -24.994 69.548 1.00 91.75 485 THR A C 1
ATOM 3828 O O . THR A 1 485 ? -83.189 -24.008 68.814 1.00 91.75 485 THR A O 1
ATOM 3831 N N . LEU A 1 486 ? -84.172 -25.635 70.026 1.00 92.50 486 LEU A N 1
ATOM 3832 C CA . LEU A 1 486 ? -85.545 -25.162 69.844 1.00 92.50 486 LEU A CA 1
ATOM 3833 C C . LEU A 1 486 ? -85.774 -23.843 70.586 1.00 92.50 486 LEU A C 1
ATOM 3835 O O . LEU A 1 486 ? -86.258 -22.888 69.979 1.00 92.50 486 LEU A O 1
ATOM 3839 N N . ASP A 1 487 ? -85.327 -23.739 71.836 1.00 93.38 487 ASP A N 1
ATOM 3840 C CA . ASP A 1 487 ? -85.398 -22.496 72.608 1.00 93.38 487 ASP A CA 1
ATOM 3841 C C . ASP A 1 487 ? -84.563 -21.391 71.960 1.00 93.38 487 ASP A C 1
ATOM 3843 O O . ASP A 1 487 ? -85.003 -20.250 71.815 1.00 93.38 487 ASP A O 1
ATOM 3847 N N . LEU A 1 488 ? -83.379 -21.741 71.448 1.00 93.38 488 LEU A N 1
ATOM 3848 C CA . LEU A 1 488 ? -82.552 -20.800 70.693 1.00 93.38 488 LEU A CA 1
ATOM 3849 C C . LEU A 1 488 ? -83.277 -20.246 69.459 1.00 93.38 488 LEU A C 1
ATOM 3851 O O . LEU A 1 488 ? -83.114 -19.068 69.127 1.00 93.38 488 LEU A O 1
ATOM 3855 N N . MET A 1 489 ? -84.048 -21.081 68.760 1.00 91.56 489 MET A N 1
ATOM 3856 C CA . MET A 1 489 ? -84.840 -20.657 67.607 1.00 91.56 489 MET A CA 1
ATOM 3857 C C . MET A 1 489 ? -85.979 -19.720 68.025 1.00 91.56 489 MET A C 1
ATOM 3859 O O . MET A 1 489 ? -86.182 -18.701 67.364 1.00 91.56 489 MET A O 1
ATOM 3863 N N . LEU A 1 490 ? -86.682 -20.030 69.118 1.00 92.75 490 LEU A N 1
ATOM 3864 C CA . LEU A 1 490 ? -87.771 -19.201 69.645 1.00 92.75 490 LEU A CA 1
ATOM 3865 C C . LEU A 1 490 ? -87.271 -17.826 70.091 1.00 92.75 490 LEU A C 1
ATOM 3867 O O . LEU A 1 490 ? -87.816 -16.808 69.669 1.00 92.75 490 LEU A O 1
ATOM 3871 N N . LEU A 1 491 ? -86.162 -17.775 70.832 1.00 93.31 491 LEU A N 1
ATOM 3872 C CA . LEU A 1 491 ? -85.553 -16.507 71.230 1.00 93.31 491 LEU A CA 1
ATOM 3873 C C . LEU A 1 491 ? -85.139 -15.670 70.015 1.00 93.31 491 LEU A C 1
ATOM 3875 O O . LEU A 1 491 ? -85.374 -14.466 69.981 1.00 93.31 491 LEU A O 1
ATOM 3879 N N . ARG A 1 492 ? -84.564 -16.290 68.974 1.00 92.94 492 ARG A N 1
ATOM 3880 C CA . ARG A 1 492 ? -84.227 -15.568 67.734 1.00 92.94 492 ARG A CA 1
ATOM 3881 C C . ARG A 1 492 ? -85.461 -14.993 67.048 1.00 92.94 492 ARG A C 1
ATOM 3883 O O . ARG A 1 492 ? -85.402 -13.843 66.630 1.00 92.94 492 ARG A O 1
ATOM 3890 N N . ARG A 1 493 ? -86.543 -15.772 66.924 1.00 93.06 493 ARG A N 1
ATOM 3891 C CA . ARG A 1 493 ? -87.803 -15.321 66.309 1.00 93.06 493 ARG A CA 1
ATOM 3892 C C . ARG A 1 493 ? -88.413 -14.148 67.073 1.00 93.06 493 ARG A C 1
ATOM 3894 O O . ARG A 1 493 ? -88.812 -13.174 66.439 1.00 93.06 493 ARG A O 1
ATOM 3901 N N . PHE A 1 494 ? -88.399 -14.199 68.402 1.00 92.25 494 PHE A N 1
ATOM 3902 C CA . PHE A 1 494 ? -88.839 -13.092 69.247 1.00 92.25 494 PHE A CA 1
ATOM 3903 C C . PHE A 1 494 ? -88.002 -11.822 69.027 1.00 92.25 494 PHE A C 1
ATOM 3905 O O . PHE A 1 494 ? -88.549 -10.752 68.776 1.00 92.25 494 PHE A O 1
ATOM 3912 N N . LEU A 1 495 ? -86.668 -11.932 69.026 1.00 91.75 495 LEU A N 1
ATOM 3913 C CA . LEU A 1 495 ? -85.778 -10.773 68.872 1.00 91.75 495 LEU A CA 1
ATOM 3914 C C . LEU A 1 495 ? -85.890 -10.074 67.510 1.00 91.75 495 LEU A C 1
ATOM 3916 O O . LEU A 1 495 ? -85.628 -8.877 67.420 1.00 91.75 495 LEU A O 1
ATOM 3920 N N . VAL A 1 496 ? -86.268 -10.803 66.457 1.00 91.75 496 VAL A N 1
ATOM 3921 C CA . VAL A 1 496 ? -86.516 -10.229 65.120 1.00 91.75 496 VAL A CA 1
ATOM 3922 C C . VAL A 1 496 ? -87.980 -9.827 64.902 1.00 91.75 496 VAL A C 1
ATOM 3924 O O . VAL A 1 496 ? -88.348 -9.455 63.791 1.00 91.75 496 VAL A O 1
ATOM 3927 N N . GLY A 1 497 ? -88.815 -9.898 65.945 1.00 86.44 497 GLY A N 1
ATOM 3928 C CA . GLY A 1 497 ? -90.218 -9.481 65.917 1.00 86.44 497 GLY A CA 1
ATOM 3929 C C . GLY A 1 497 ? -91.163 -10.436 65.187 1.00 86.44 497 GLY A C 1
ATOM 3930 O O . GLY A 1 497 ? -92.279 -10.044 64.859 1.00 86.44 497 GLY A O 1
ATOM 3931 N N . TYR A 1 498 ? -90.736 -11.672 64.910 1.00 88.94 498 TYR A N 1
ATOM 3932 C CA . TYR A 1 498 ? -91.595 -12.689 64.297 1.00 88.94 498 TYR A CA 1
ATOM 3933 C C . TYR A 1 498 ? -92.619 -13.240 65.302 1.00 88.94 498 TYR A C 1
ATOM 3935 O O . TYR A 1 498 ? -93.761 -13.495 64.933 1.00 88.94 498 TYR A O 1
ATOM 3943 N N . ASP A 1 499 ? -92.214 -13.388 66.567 1.00 84.75 499 ASP A N 1
ATOM 3944 C CA . ASP A 1 499 ? -93.087 -13.773 67.680 1.00 84.75 499 ASP A CA 1
ATOM 3945 C C . ASP A 1 499 ? -93.252 -12.591 68.643 1.00 84.75 499 ASP A C 1
ATOM 3947 O O . ASP A 1 499 ? -92.279 -11.908 68.959 1.00 84.75 499 ASP A O 1
ATOM 3951 N N . SER A 1 500 ? -94.475 -12.341 69.118 1.00 77.94 500 SER A N 1
ATOM 3952 C CA . SER A 1 500 ? -94.781 -11.194 69.988 1.00 77.94 500 SER A CA 1
ATOM 3953 C C . SER A 1 500 ? -94.581 -11.466 71.483 1.00 77.94 500 SER A C 1
ATOM 3955 O O . SER A 1 500 ? -94.500 -10.515 72.259 1.00 77.94 500 SER A O 1
ATOM 3957 N N . VAL A 1 501 ? -94.497 -12.734 71.902 1.00 81.44 501 VAL A N 1
ATOM 3958 C CA . VAL A 1 501 ? -94.352 -13.155 73.308 1.00 81.44 501 VAL A CA 1
ATOM 3959 C C . VAL A 1 501 ? -93.471 -14.409 73.389 1.00 81.44 501 VAL A C 1
ATOM 3961 O O . VAL A 1 501 ? -93.556 -15.277 72.523 1.00 81.44 501 VAL A O 1
ATOM 3964 N N . LEU A 1 502 ? -92.640 -14.506 74.434 1.00 83.31 502 LEU A N 1
ATOM 3965 C CA . LEU A 1 502 ? -91.911 -15.720 74.823 1.00 83.31 502 LEU A CA 1
ATOM 3966 C C . LEU A 1 502 ? -92.558 -16.339 76.068 1.00 83.31 502 LEU A C 1
ATOM 3968 O O . LEU A 1 502 ? -92.864 -15.619 77.019 1.00 83.31 502 LEU A O 1
ATOM 3972 N N . GLY A 1 503 ? -92.722 -17.663 76.076 1.00 81.81 503 GLY A N 1
ATOM 3973 C CA . GLY A 1 503 ? -93.285 -18.420 77.199 1.00 81.81 503 GLY A CA 1
ATOM 3974 C C . GLY A 1 503 ? -94.454 -19.330 76.807 1.00 81.81 503 GLY A C 1
ATOM 3975 O O . GLY A 1 503 ? -94.862 -19.353 75.646 1.00 81.81 503 GLY A O 1
ATOM 3976 N N . LYS A 1 504 ? -94.963 -20.080 77.794 1.00 64.25 504 LYS A N 1
ATOM 3977 C CA . LYS A 1 504 ? -96.162 -20.933 77.675 1.00 64.25 504 LYS A CA 1
ATOM 3978 C C . LYS A 1 504 ? -97.458 -20.139 77.577 1.00 64.25 504 LYS A C 1
ATOM 3980 O O . LYS A 1 504 ? -97.555 -19.095 78.260 1.00 64.25 504 LYS A O 1
#

Solvent-accessible surface area (backbone atoms only — not comparable to full-atom values): 30817 Å² total; per-residue (Å²): 105,49,83,46,72,64,100,63,35,34,28,37,30,31,86,86,79,64,54,74,45,77,77,42,67,76,48,55,94,47,97,81,54,39,50,19,81,87,79,66,54,71,57,89,85,87,86,53,73,45,82,48,72,64,100,66,35,32,32,35,32,26,79,82,78,64,54,73,44,78,76,41,65,76,53,57,93,49,98,82,52,38,51,17,83,87,79,66,53,72,58,90,84,86,86,54,70,44,82,46,72,63,101,66,32,33,29,34,32,24,82,80,78,65,52,74,44,77,76,39,65,75,54,49,98,49,80,70,52,38,50,17,83,89,79,66,52,71,56,90,78,87,85,49,71,45,81,46,72,64,98,66,31,32,29,36,29,27,79,74,62,61,53,74,41,78,75,38,65,73,54,51,98,49,80,70,54,39,50,19,82,87,77,65,51,72,56,92,77,86,85,50,68,45,83,46,73,64,101,70,32,32,28,36,30,28,78,76,61,61,54,75,41,79,76,37,65,73,52,48,99,50,82,68,54,39,48,20,82,88,77,67,52,75,55,94,75,86,88,51,69,45,82,45,73,62,99,69,32,31,30,36,30,27,75,79,53,70,51,74,41,80,75,38,65,71,54,49,100,48,80,66,55,39,48,20,84,87,77,65,52,72,54,93,75,87,86,49,69,44,83,45,70,64,99,63,34,34,26,37,30,27,79,75,59,61,54,74,40,80,75,37,68,68,58,66,43,82,47,72,65,99,64,37,34,29,34,31,20,84,85,81,65,53,74,42,78,75,38,68,70,61,67,43,83,46,72,65,98,64,31,31,37,31,28,18,84,86,76,64,52,70,56,79,74,72,42,64,74,46,53,86,80,36,69,42,26,24,77,85,81,61,50,78,73,57,77,88,48,62,64,71,41,36,68,85,41,47,12,38,18,72,70,62,66,48,75,44,86,64,60,33,79,78,58,60,55,74,79,43,71,50,101,85,69,53,42,34,26,40,19,78,86,78,65,52,70,28,67,73,45,55,49,31,74,79,51,78,86,57,70,50,74,65,27,55,49,52,54,49,34,37,76,70,64,77,37,95,74,76,67,53,88,29,48,32,39,82,65,83,85,62,75,47,74,66,30,55,50,51,54,51,35,37,74,74,66,76,36,96,76,70,51,129

Radius of gyration: 110.12 Å; Cα contacts (8 Å, |Δi|>4): 897; chains: 1; bounding box: 217×55×290 Å